Protein AF-A0A3D4MGZ6-F1 (afdb_monomer_lite)

pLDDT: mean 70.8, std 23.73, range [27.27, 97.81]

Radius of gyration: 33.94 Å; chains: 1; bounding box: 144×63×80 Å

Sequence (381 aa):
MQNACTHIRGFTLVELAISLTIIGLLIGGILKGQEMIVTARVASTVAQVNAYESAVVTFQDKYNAVPGDMANASRYIPGCNANCNPYAPTAGNSIIGTANWLAGWATQTSSPMSLPATTEEEETTLFWLHLLKADMISGVSDGALNGQNPAWGETHPVSKFRGGFVVGTANGGFTLASLSSSKNTQLAEMLQKHLPPSGLPQAPQLAEIIATNIYSSIFTPALAAGNGNGNGNGNGNGNGNGNGGGGFAGPGCPGQGNGPGQGAGCGLGGGNGGNGGGGGGGGNAGGGGGSSSVTGPSGIVIAMLHVPTSDGIEELSTEGLQPMTPGQAAKIDRKIDDGYPASGSVYAYGLMNSCFTSSTVLQYNESVTSYDCGLVFRIQK

Secondary structure (DSSP, 8-state):
---------PPPHHHHHHHHHHHHHHHHHHHHHHHHHHHHHHHHHHHHHHHHHHHHHHHHHHHSS-TTT-TTHHHHSTT--GGGS--TTTTTSS-SS-TTHHHHT--SSSSPPPSS--SGGGHHHHHHHHHHHTTS--S--GGGGGTPPP-BTTTBPBPSSSSEEEEEEEES---GGGG---STTHHHHHHHHHS-S---TTHHHHHHHHHHHHHHHHS------S----------------------PPP----------------------------------------------EEEEEEEES-SSS-TTTTTTSTT-SSB-HHHHHHHHHHHS-S-TTSTTEEEEE-TTTTBS-SSS--B-TT--SS-EEEEEEPP-

Structure (mmCIF, N/CA/C/O backbone):
data_AF-A0A3D4MGZ6-F1
#
_entry.id   AF-A0A3D4MGZ6-F1
#
loop_
_atom_site.group_PDB
_atom_site.id
_atom_site.type_symbol
_atom_site.label_atom_id
_atom_site.label_alt_id
_atom_site.label_comp_id
_atom_site.label_asym_id
_atom_site.label_entity_id
_atom_site.label_seq_id
_atom_site.pdbx_PDB_ins_code
_atom_site.Cartn_x
_atom_site.Cartn_y
_atom_site.Cartn_z
_atom_site.occupancy
_atom_site.B_iso_or_equiv
_atom_site.auth_seq_id
_atom_site.auth_comp_id
_atom_site.auth_asym_id
_atom_site.auth_atom_id
_atom_site.pdbx_PDB_model_num
ATOM 1 N N . MET A 1 1 ? -68.872 20.463 39.565 1.00 48.31 1 MET A N 1
ATOM 2 C CA . MET A 1 1 ? -67.634 20.293 38.776 1.00 48.31 1 MET A CA 1
ATOM 3 C C . MET A 1 1 ? -67.119 18.884 39.042 1.00 48.31 1 MET A C 1
ATOM 5 O O . MET A 1 1 ? -66.585 18.642 40.114 1.00 48.31 1 MET A O 1
ATOM 9 N N . GLN A 1 2 ? -67.410 17.926 38.157 1.00 55.62 2 GLN A N 1
ATOM 10 C CA . GLN A 1 2 ? -66.911 16.551 38.274 1.00 55.62 2 GLN A CA 1
ATOM 11 C C . GLN A 1 2 ? -65.569 16.485 37.540 1.00 55.62 2 GLN A C 1
ATOM 13 O O . GLN A 1 2 ? -65.533 16.517 36.314 1.00 55.62 2 GLN A O 1
ATOM 18 N N . ASN A 1 3 ? -64.472 16.463 38.296 1.00 61.38 3 ASN A N 1
ATOM 19 C CA . ASN A 1 3 ? -63.140 16.233 37.747 1.00 61.38 3 ASN A CA 1
ATOM 20 C C . ASN A 1 3 ? -63.022 14.752 37.375 1.00 61.38 3 ASN A C 1
ATOM 22 O O . ASN A 1 3 ? -62.927 13.893 38.250 1.00 61.38 3 ASN A O 1
ATOM 26 N N . ALA A 1 4 ? -63.047 14.456 36.076 1.00 62.25 4 ALA A N 1
ATOM 27 C CA . ALA A 1 4 ? -62.706 13.142 35.555 1.00 62.25 4 ALA A CA 1
ATOM 28 C C . ALA A 1 4 ? -61.205 12.900 35.780 1.00 62.25 4 ALA A C 1
ATOM 30 O O . ALA A 1 4 ? -60.360 13.515 35.133 1.00 62.25 4 ALA A O 1
ATOM 31 N N . CYS A 1 5 ? -60.870 12.032 36.734 1.00 66.06 5 CYS A N 1
ATOM 32 C CA . CYS A 1 5 ? -59.501 11.583 36.952 1.00 66.06 5 CYS A CA 1
ATOM 33 C C . CYS A 1 5 ? -59.155 10.548 35.871 1.00 66.06 5 CYS A C 1
ATOM 35 O O . CYS A 1 5 ? -59.728 9.458 35.833 1.00 66.06 5 CYS A O 1
ATOM 37 N N . THR A 1 6 ? -58.257 10.901 34.954 1.00 68.50 6 THR A N 1
ATOM 38 C CA . THR A 1 6 ? -57.740 9.993 33.929 1.00 68.50 6 THR A CA 1
ATOM 39 C C . THR A 1 6 ? -56.752 9.020 34.571 1.00 68.50 6 THR A C 1
ATOM 41 O O . THR A 1 6 ? -55.659 9.389 34.992 1.00 68.50 6 THR A O 1
ATOM 44 N N . HIS A 1 7 ? -57.143 7.749 34.672 1.00 68.00 7 HIS A N 1
ATOM 45 C CA . HIS A 1 7 ? -56.281 6.683 35.175 1.00 68.00 7 HIS A CA 1
ATOM 46 C C . HIS A 1 7 ? -55.147 6.410 34.175 1.00 68.00 7 HIS A C 1
ATOM 48 O O . HIS A 1 7 ? -55.343 5.735 33.161 1.00 68.00 7 HIS A O 1
ATOM 54 N N . ILE A 1 8 ? -53.949 6.914 34.464 1.00 72.69 8 ILE A N 1
ATOM 55 C CA . ILE A 1 8 ? -52.734 6.587 33.713 1.00 72.69 8 ILE A CA 1
ATOM 56 C C . ILE A 1 8 ? -52.411 5.113 33.992 1.00 72.69 8 ILE A C 1
ATOM 58 O O . ILE A 1 8 ? -52.129 4.735 35.127 1.00 72.69 8 ILE A O 1
ATOM 62 N N . ARG A 1 9 ? -52.507 4.247 32.976 1.00 75.88 9 ARG A N 1
ATOM 63 C CA . ARG A 1 9 ? -52.043 2.857 33.090 1.00 75.88 9 ARG A CA 1
ATOM 64 C C . ARG A 1 9 ? -50.517 2.885 33.218 1.00 75.88 9 ARG A C 1
ATOM 66 O O . ARG A 1 9 ? -49.838 3.280 32.277 1.00 75.88 9 ARG A O 1
ATOM 73 N N . GLY A 1 10 ? -49.998 2.534 34.394 1.00 75.94 10 GLY A N 1
ATOM 74 C CA . GLY A 1 10 ? -48.561 2.377 34.613 1.00 75.94 10 GLY A CA 1
ATOM 75 C C . GLY A 1 10 ? -48.012 1.194 33.812 1.00 75.94 10 GLY A C 1
ATOM 76 O O . GLY A 1 10 ? -48.697 0.181 33.670 1.00 75.94 10 GLY A O 1
ATOM 77 N N . PHE A 1 11 ? -46.793 1.333 33.286 1.00 78.31 11 PHE A N 1
ATOM 78 C CA . PHE A 1 11 ? -46.087 0.246 32.605 1.00 78.31 11 PHE A CA 1
ATOM 79 C C . PHE A 1 11 ? -45.864 -0.928 33.559 1.00 78.31 11 PHE A C 1
ATOM 81 O O . PHE A 1 11 ? -45.501 -0.736 34.724 1.00 78.31 11 PHE A O 1
ATOM 88 N N . THR A 1 12 ? -46.074 -2.151 33.075 1.00 91.94 12 THR A N 1
ATOM 89 C CA . THR A 1 12 ? -45.829 -3.345 33.887 1.00 91.94 12 THR A CA 1
ATOM 90 C C . THR A 1 12 ? -44.323 -3.594 34.030 1.00 91.94 12 THR A C 1
ATOM 92 O O . THR A 1 12 ? -43.546 -3.353 33.105 1.00 91.94 12 THR A O 1
ATOM 95 N N . LEU A 1 13 ? -43.885 -4.119 35.182 1.00 89.56 13 LEU A N 1
ATOM 96 C CA . LEU A 1 13 ? -42.481 -4.523 35.383 1.00 89.56 13 LEU A CA 1
ATOM 97 C C . LEU A 1 13 ? -42.015 -5.534 34.321 1.00 89.56 13 LEU A C 1
ATOM 99 O O . LEU A 1 13 ? -40.857 -5.516 33.915 1.00 89.56 13 LEU A O 1
ATOM 103 N N . VAL A 1 14 ? -42.931 -6.384 33.847 1.00 93.69 14 VAL A N 1
ATOM 104 C CA . VAL A 1 14 ? -42.662 -7.396 32.818 1.00 93.69 14 VAL A CA 1
ATOM 105 C C . VAL A 1 14 ? -42.430 -6.757 31.444 1.00 93.69 14 VAL A C 1
ATOM 107 O O . VAL A 1 14 ? -41.488 -7.150 30.757 1.00 93.69 14 VAL A O 1
ATOM 110 N N . GLU A 1 15 ? -43.212 -5.744 31.053 1.00 91.69 15 GLU A N 1
ATOM 111 C CA . GLU A 1 15 ? -42.989 -5.005 29.796 1.00 91.69 15 GLU A CA 1
ATOM 112 C C . GLU A 1 15 ? -41.618 -4.338 29.758 1.00 91.69 15 GLU A C 1
ATOM 114 O O . GLU A 1 15 ? -40.917 -4.411 28.745 1.00 91.69 15 GLU A O 1
ATOM 119 N N . LEU A 1 16 ? -41.206 -3.720 30.867 1.00 92.50 16 LEU A N 1
ATOM 120 C CA . LEU A 1 16 ? -39.893 -3.086 30.940 1.00 92.50 16 LEU A CA 1
ATOM 121 C C . LEU A 1 16 ? -38.762 -4.125 30.975 1.00 92.50 16 LEU A C 1
ATOM 123 O O . LEU A 1 16 ? -37.739 -3.922 30.323 1.00 92.50 16 LEU A O 1
ATOM 127 N N . ALA A 1 17 ? -38.951 -5.265 31.644 1.00 95.06 17 ALA A N 1
ATOM 128 C CA . ALA A 1 17 ? -37.945 -6.327 31.702 1.00 95.06 17 ALA A CA 1
ATOM 129 C C . ALA A 1 17 ? -37.660 -6.957 30.327 1.00 95.06 17 ALA A C 1
ATOM 131 O O . ALA A 1 17 ? -36.496 -7.129 29.949 1.00 95.06 17 ALA A O 1
ATOM 132 N N . ILE A 1 18 ? -38.703 -7.260 29.547 1.00 95.50 18 ILE A N 1
ATOM 133 C CA . ILE A 1 18 ? -38.536 -7.816 28.195 1.00 95.50 18 ILE A CA 1
ATOM 134 C C . ILE A 1 18 ? -37.890 -6.773 27.277 1.00 95.50 18 ILE A C 1
ATOM 136 O O . ILE A 1 18 ? -36.966 -7.100 26.534 1.00 95.50 18 ILE A O 1
ATOM 140 N N . SER A 1 19 ? -38.303 -5.508 27.385 1.00 96.31 19 SER A N 1
ATOM 141 C CA . SER A 1 19 ? -37.747 -4.421 26.574 1.00 96.31 19 SER A CA 1
ATOM 142 C C . SER A 1 19 ? -36.245 -4.232 26.809 1.00 96.31 19 SER A C 1
ATOM 144 O O . SER A 1 19 ? -35.475 -4.197 25.851 1.00 96.31 19 SER A O 1
ATOM 146 N N . LEU A 1 20 ? -35.799 -4.182 28.068 1.00 95.38 20 LEU A N 1
ATOM 147 C CA . LEU A 1 20 ? -34.374 -4.048 28.398 1.00 95.38 20 LEU A CA 1
ATOM 148 C C . LEU A 1 20 ? -33.557 -5.269 27.965 1.00 95.38 20 LEU A C 1
ATOM 150 O O . LEU A 1 20 ? -32.418 -5.116 27.530 1.00 95.38 20 LEU A O 1
ATOM 154 N N . THR A 1 21 ? -34.145 -6.466 28.019 1.00 96.75 21 THR A N 1
ATOM 155 C CA . THR A 1 21 ? -33.493 -7.688 27.527 1.00 96.75 21 THR A CA 1
ATOM 156 C C . THR A 1 21 ? -33.274 -7.621 26.017 1.00 96.75 21 THR A C 1
ATOM 158 O O . THR A 1 21 ? -32.169 -7.876 25.543 1.00 96.75 21 THR A O 1
ATOM 161 N N . ILE A 1 22 ? -34.297 -7.223 25.256 1.00 97.75 22 ILE A N 1
ATOM 162 C CA . ILE A 1 22 ? -34.194 -7.070 23.799 1.00 97.75 22 ILE A CA 1
ATOM 163 C C . ILE A 1 22 ? -33.148 -6.006 23.452 1.00 97.75 22 ILE A C 1
ATOM 165 O O . ILE A 1 22 ? -32.276 -6.262 22.626 1.00 97.75 22 ILE A O 1
ATOM 169 N N . ILE A 1 23 ? -33.171 -4.846 24.115 1.00 97.56 23 ILE A N 1
ATOM 170 C CA . ILE A 1 23 ? -32.181 -3.781 23.893 1.00 97.56 23 ILE A CA 1
ATOM 171 C C . ILE A 1 23 ? -30.763 -4.274 24.225 1.00 97.56 23 ILE A C 1
ATOM 173 O O . ILE A 1 23 ? -29.843 -4.043 23.443 1.00 97.56 23 ILE A O 1
ATOM 177 N N . GLY A 1 24 ? -30.580 -5.005 25.329 1.00 97.81 24 GLY A N 1
ATOM 178 C CA . GLY A 1 24 ? -29.285 -5.573 25.712 1.00 97.81 24 GLY A CA 1
ATOM 179 C C . GLY A 1 24 ? -28.735 -6.558 24.679 1.00 97.81 24 GLY A C 1
ATOM 180 O O . GLY A 1 24 ? -27.563 -6.475 24.308 1.00 97.81 24 GLY A O 1
ATOM 181 N N . LEU A 1 25 ? -29.587 -7.444 24.154 1.00 96.94 25 LEU A N 1
ATOM 182 C CA . LEU A 1 25 ? -29.201 -8.396 23.109 1.00 96.94 25 LEU A CA 1
ATOM 183 C C . LEU A 1 25 ? -28.871 -7.695 21.786 1.00 96.94 25 LEU A C 1
ATOM 185 O O . LEU A 1 25 ? -27.897 -8.061 21.128 1.00 96.94 25 LEU A O 1
ATOM 189 N N . LEU A 1 26 ? -29.634 -6.666 21.411 1.00 97.31 26 LEU A N 1
ATOM 190 C CA . LEU A 1 26 ? -29.373 -5.889 20.199 1.00 97.31 26 LEU A CA 1
ATOM 191 C C . LEU A 1 26 ? -28.054 -5.113 20.294 1.00 97.31 26 LEU A C 1
ATOM 193 O O . LEU A 1 26 ? -27.262 -5.151 19.352 1.00 97.31 26 LEU A O 1
ATOM 197 N N . ILE A 1 27 ? -27.771 -4.466 21.429 1.00 97.25 27 ILE A N 1
ATOM 198 C CA . ILE A 1 27 ? -26.504 -3.748 21.640 1.00 97.25 27 ILE A CA 1
ATOM 199 C C . ILE A 1 27 ? -25.325 -4.728 21.615 1.00 97.25 27 ILE A C 1
ATOM 201 O O . ILE A 1 27 ? -24.345 -4.481 20.910 1.00 97.25 27 ILE A O 1
ATOM 205 N N . GLY A 1 28 ? -25.435 -5.868 22.308 1.00 95.81 28 GLY A N 1
ATOM 206 C CA . GLY A 1 28 ? -24.408 -6.913 22.279 1.00 95.81 28 GLY A CA 1
ATOM 207 C C . GLY A 1 28 ? -24.146 -7.442 20.864 1.00 95.81 28 GLY A C 1
ATOM 208 O O . GLY A 1 28 ? -22.991 -7.603 20.464 1.00 95.81 28 GLY A O 1
ATOM 209 N N . GLY A 1 29 ? -25.208 -7.638 20.076 1.00 95.69 29 GLY A N 1
ATOM 210 C CA . GLY A 1 29 ? -25.119 -8.061 18.678 1.00 95.69 29 GLY A CA 1
ATOM 211 C C . GLY A 1 29 ? -24.415 -7.042 17.777 1.00 95.69 29 GLY A C 1
ATOM 212 O O . GLY A 1 29 ? -23.539 -7.419 16.999 1.00 95.69 29 GLY A O 1
ATOM 213 N N . ILE A 1 30 ? -24.742 -5.751 17.900 1.00 95.25 30 ILE A N 1
ATOM 214 C CA . ILE A 1 30 ? -24.146 -4.687 17.072 1.00 95.25 30 ILE A CA 1
ATOM 215 C C . ILE A 1 30 ? -22.656 -4.521 17.377 1.00 95.25 30 ILE A C 1
ATOM 217 O O . ILE A 1 30 ? -21.855 -4.447 16.444 1.00 95.25 30 ILE A O 1
ATOM 221 N N . LEU A 1 31 ? -22.268 -4.513 18.657 1.00 92.00 31 LEU A N 1
ATOM 222 C CA . LEU A 1 31 ? -20.862 -4.375 19.056 1.00 92.00 31 LEU A CA 1
ATOM 223 C C . LEU A 1 31 ? -20.005 -5.506 18.475 1.00 92.00 31 LEU A C 1
ATOM 225 O O . LEU A 1 31 ? -18.938 -5.253 17.912 1.00 92.00 31 LEU A O 1
ATOM 229 N N . LYS A 1 32 ? -20.498 -6.751 18.523 1.00 91.69 32 LYS A N 1
ATOM 230 C CA . LYS A 1 32 ? -19.788 -7.877 17.906 1.00 91.69 32 LYS A CA 1
ATOM 231 C C . LYS A 1 32 ? -19.799 -7.808 16.377 1.00 91.69 32 LYS A C 1
ATOM 233 O O . LYS A 1 32 ? -18.794 -8.130 15.741 1.00 91.69 32 LYS A O 1
ATOM 238 N N . GLY A 1 33 ? -20.907 -7.361 15.786 1.00 91.94 33 GLY A N 1
ATOM 239 C CA . GLY A 1 33 ? -21.039 -7.177 14.340 1.00 91.94 33 GLY A CA 1
ATOM 240 C C . GLY A 1 33 ? -20.029 -6.175 13.775 1.00 91.94 33 GLY A C 1
ATOM 241 O O . GLY A 1 33 ? -19.411 -6.437 12.743 1.00 91.94 33 GLY A O 1
ATOM 242 N N . GLN A 1 34 ? -19.788 -5.065 14.475 1.00 89.94 34 GLN A N 1
ATOM 243 C CA . GLN A 1 34 ? -18.791 -4.067 14.074 1.00 89.94 34 GLN A CA 1
ATOM 244 C C . GLN A 1 34 ? -17.368 -4.644 14.057 1.00 89.94 34 GLN A C 1
ATOM 246 O O . GLN A 1 34 ? -16.624 -4.428 13.097 1.00 89.94 34 GLN A O 1
ATOM 251 N N . GLU A 1 35 ? -16.996 -5.435 15.068 1.00 89.31 35 GLU A N 1
ATOM 252 C CA . GLU A 1 35 ? -15.686 -6.096 15.118 1.00 89.31 35 GLU A CA 1
ATOM 253 C C . GLU A 1 35 ? -15.505 -7.109 13.973 1.00 89.31 35 GLU A C 1
ATOM 255 O O . GLU A 1 35 ? -14.431 -7.186 13.363 1.00 89.31 35 GLU A O 1
ATOM 260 N N . MET A 1 36 ? -16.562 -7.856 13.639 1.00 92.62 36 MET A N 1
ATOM 261 C CA . MET A 1 36 ? -16.555 -8.805 12.523 1.00 92.62 36 MET A CA 1
ATOM 262 C C . MET A 1 36 ? -16.298 -8.104 11.184 1.00 92.62 36 MET A C 1
ATOM 264 O O . MET A 1 36 ? -15.486 -8.584 10.393 1.00 92.62 36 MET A O 1
ATOM 268 N N . ILE A 1 37 ? -16.930 -6.951 10.942 1.00 91.94 37 ILE A N 1
ATOM 269 C CA . ILE A 1 37 ? -16.724 -6.167 9.714 1.00 91.94 37 ILE A CA 1
ATOM 270 C C . ILE A 1 37 ? -15.269 -5.705 9.601 1.00 91.94 37 ILE A C 1
ATOM 272 O O . ILE A 1 37 ? -14.665 -5.840 8.536 1.00 91.94 37 ILE A O 1
ATOM 276 N N . VAL A 1 38 ? -14.681 -5.193 10.688 1.00 90.31 38 VAL A N 1
ATOM 277 C CA . VAL A 1 38 ? -13.269 -4.770 10.689 1.00 90.31 38 VAL A CA 1
ATOM 278 C C . VAL A 1 38 ? -12.355 -5.956 10.397 1.00 90.31 38 VAL A C 1
ATOM 280 O O . VAL A 1 38 ? -11.464 -5.848 9.563 1.00 90.31 38 VAL A O 1
ATOM 283 N N . THR A 1 39 ? -12.613 -7.108 11.014 1.00 92.44 39 THR A N 1
ATOM 284 C CA . THR A 1 39 ? -11.814 -8.326 10.808 1.00 92.44 39 THR A CA 1
ATOM 285 C C . THR A 1 39 ? -11.906 -8.830 9.366 1.00 92.44 39 THR A C 1
ATOM 287 O O . THR A 1 39 ? -10.896 -9.220 8.783 1.00 92.44 39 THR A O 1
ATOM 290 N N . ALA A 1 40 ? -13.091 -8.764 8.754 1.00 94.50 40 ALA A N 1
ATOM 291 C CA . ALA A 1 40 ? -13.283 -9.111 7.349 1.00 94.50 40 ALA A CA 1
ATOM 292 C C . ALA A 1 40 ? -12.516 -8.163 6.411 1.00 94.50 40 ALA A C 1
ATOM 294 O O . ALA A 1 40 ? -11.886 -8.621 5.458 1.00 94.50 40 ALA A O 1
ATOM 295 N N . ARG A 1 41 ? -12.509 -6.851 6.698 1.00 93.38 41 ARG A N 1
ATOM 296 C CA . ARG A 1 41 ? -11.706 -5.874 5.940 1.00 93.38 41 ARG A CA 1
ATOM 297 C C . ARG A 1 41 ? -10.209 -6.135 6.085 1.00 93.38 41 ARG A C 1
ATOM 299 O O . ARG A 1 41 ? -9.523 -6.164 5.072 1.00 93.38 41 ARG A O 1
ATOM 306 N N . VAL A 1 42 ? -9.726 -6.401 7.303 1.00 94.50 42 VAL A N 1
ATOM 307 C CA . VAL A 1 42 ? -8.325 -6.786 7.564 1.00 94.50 42 VAL A CA 1
ATOM 308 C C . VAL A 1 42 ? -7.943 -8.006 6.727 1.00 94.50 42 VAL A C 1
ATOM 310 O O . VAL A 1 42 ? -6.984 -7.944 5.965 1.00 94.50 42 VAL A O 1
ATOM 313 N N . ALA A 1 43 ? -8.729 -9.085 6.792 1.00 94.69 43 ALA A N 1
ATOM 314 C CA . ALA A 1 43 ? -8.464 -10.298 6.021 1.00 94.69 43 ALA A CA 1
ATOM 315 C C . ALA A 1 43 ? -8.454 -10.038 4.505 1.00 94.69 43 ALA A C 1
ATOM 317 O O . ALA A 1 43 ? -7.604 -10.568 3.792 1.00 94.69 43 ALA A O 1
ATOM 318 N N . SER A 1 44 ? -9.364 -9.194 4.011 1.00 94.38 44 SER A N 1
ATOM 319 C CA . SER A 1 44 ? -9.405 -8.851 2.591 1.00 94.38 44 SER A CA 1
ATOM 320 C C . SER A 1 44 ? -8.224 -7.983 2.149 1.00 94.38 44 SER A C 1
ATOM 322 O O . SER A 1 44 ? -7.782 -8.151 1.017 1.00 94.38 44 SER A O 1
ATOM 324 N N . THR A 1 45 ? -7.715 -7.081 2.992 1.00 93.50 45 THR A N 1
ATOM 325 C CA . THR A 1 45 ? -6.509 -6.289 2.691 1.00 93.50 45 THR A CA 1
ATOM 326 C C . THR A 1 45 ? -5.267 -7.169 2.666 1.00 93.50 45 THR A C 1
ATOM 328 O O . THR A 1 45 ? -4.477 -7.065 1.736 1.00 93.50 45 THR A O 1
ATOM 331 N N . VAL A 1 46 ? -5.124 -8.091 3.623 1.00 94.31 46 VAL A N 1
ATOM 332 C CA . VAL A 1 46 ? -4.021 -9.068 3.620 1.00 94.31 46 VAL A CA 1
ATOM 333 C C . VAL A 1 46 ? -4.043 -9.901 2.335 1.00 94.31 46 VAL A C 1
ATOM 335 O O . VAL A 1 46 ? -3.019 -10.063 1.682 1.00 94.31 46 VAL A O 1
ATOM 338 N N . ALA A 1 47 ? -5.224 -10.360 1.906 1.00 95.00 47 ALA A N 1
ATOM 339 C CA . ALA A 1 47 ? -5.361 -11.071 0.637 1.00 95.00 47 ALA A CA 1
ATOM 340 C C . ALA A 1 47 ? -4.987 -10.207 -0.585 1.00 95.00 47 ALA A C 1
ATOM 342 O O . ALA A 1 47 ? -4.399 -10.733 -1.526 1.00 95.00 47 ALA A O 1
ATOM 343 N N . GLN A 1 48 ? -5.294 -8.900 -0.579 1.00 94.50 48 GLN A N 1
ATOM 344 C CA . GLN A 1 48 ? -4.872 -7.979 -1.645 1.00 94.50 48 GLN A CA 1
ATOM 345 C C . GLN A 1 48 ? -3.347 -7.840 -1.708 1.00 94.50 48 GLN A C 1
ATOM 347 O O . GLN A 1 48 ? -2.780 -7.956 -2.789 1.00 94.50 48 GLN A O 1
ATOM 352 N N . VAL A 1 49 ? -2.685 -7.633 -0.566 1.00 93.75 49 VAL A N 1
ATOM 353 C CA . VAL A 1 49 ? -1.221 -7.487 -0.505 1.00 93.75 49 VAL A CA 1
ATOM 354 C C . VAL A 1 49 ? -0.527 -8.763 -0.985 1.00 93.75 49 VAL A C 1
ATOM 356 O O . VAL A 1 49 ? 0.329 -8.689 -1.864 1.00 93.75 49 VAL A O 1
ATOM 359 N N . ASN A 1 50 ? -0.969 -9.932 -0.513 1.00 94.38 50 ASN A N 1
ATOM 360 C CA . ASN A 1 50 ? -0.417 -11.221 -0.944 1.00 94.38 50 ASN A CA 1
ATOM 361 C C . ASN A 1 50 ? -0.622 -11.470 -2.449 1.00 94.38 50 ASN A C 1
ATOM 363 O O . ASN A 1 50 ? 0.229 -12.070 -3.105 1.00 94.38 50 ASN A O 1
ATOM 367 N N . ALA A 1 51 ? -1.747 -11.013 -3.012 1.00 94.75 51 ALA A N 1
ATOM 368 C CA . ALA A 1 51 ? -1.995 -11.109 -4.448 1.00 94.75 51 ALA A CA 1
ATOM 369 C C . ALA A 1 51 ? -1.023 -10.230 -5.251 1.00 94.75 51 ALA A C 1
ATOM 371 O O . ALA A 1 51 ? -0.509 -10.681 -6.272 1.00 94.75 51 ALA A O 1
ATOM 372 N N . TYR A 1 52 ? -0.728 -9.011 -4.787 1.00 94.75 52 TYR A N 1
ATOM 373 C CA . TYR A 1 52 ? 0.257 -8.144 -5.441 1.00 94.75 52 TYR A CA 1
ATOM 374 C C . TYR A 1 52 ? 1.678 -8.698 -5.335 1.00 94.75 52 TYR A C 1
ATOM 376 O O . TYR A 1 52 ? 2.403 -8.682 -6.325 1.00 94.75 52 TYR A O 1
ATOM 384 N N . GLU A 1 53 ? 2.067 -9.241 -4.183 1.00 94.25 53 GLU A N 1
ATOM 385 C CA . GLU A 1 53 ? 3.365 -9.903 -4.014 1.00 94.25 53 GLU A CA 1
ATOM 386 C C . GLU A 1 53 ? 3.520 -11.088 -4.977 1.00 94.25 53 GLU A C 1
ATOM 388 O O . GLU A 1 53 ? 4.483 -11.147 -5.743 1.00 94.25 53 GLU A O 1
ATOM 393 N N . SER A 1 54 ? 2.520 -11.974 -5.040 1.00 95.19 54 SER A N 1
ATOM 394 C CA . SER A 1 54 ? 2.521 -13.097 -5.983 1.00 95.19 54 SER A CA 1
ATOM 395 C C . SER A 1 54 ? 2.541 -12.640 -7.446 1.00 95.19 54 SER A C 1
ATOM 397 O O . SER A 1 54 ? 3.240 -13.243 -8.264 1.00 95.19 54 SER A O 1
ATOM 399 N N . ALA A 1 55 ? 1.828 -11.561 -7.784 1.00 96.12 55 ALA A N 1
ATOM 400 C CA . ALA A 1 55 ? 1.836 -10.980 -9.124 1.00 96.12 55 ALA A CA 1
ATOM 401 C C . ALA A 1 55 ? 3.225 -10.454 -9.512 1.00 96.12 55 ALA A C 1
ATOM 403 O O . ALA A 1 55 ? 3.685 -10.713 -10.622 1.00 96.12 55 ALA A O 1
ATOM 404 N N . VAL A 1 56 ? 3.923 -9.770 -8.601 1.00 95.44 56 VAL A N 1
ATOM 405 C CA . VAL A 1 56 ? 5.283 -9.260 -8.840 1.00 95.44 56 VAL A CA 1
ATOM 406 C C . VAL A 1 56 ? 6.275 -10.397 -9.059 1.00 95.44 56 VAL A C 1
ATOM 408 O O . VAL A 1 56 ? 7.057 -10.329 -10.008 1.00 95.44 56 VAL A O 1
ATOM 411 N N . VAL A 1 57 ? 6.232 -11.444 -8.232 1.00 94.56 57 VAL A N 1
ATOM 412 C CA . VAL A 1 57 ? 7.098 -12.625 -8.394 1.00 94.56 57 VAL A CA 1
ATOM 413 C C . VAL A 1 57 ? 6.811 -13.319 -9.727 1.00 94.56 57 VAL A C 1
ATOM 415 O O . VAL A 1 57 ? 7.722 -13.543 -10.516 1.00 94.56 57 VAL A O 1
ATOM 418 N N . THR A 1 58 ? 5.535 -13.546 -10.051 1.00 95.75 58 THR A N 1
ATOM 419 C CA . THR A 1 58 ? 5.134 -14.167 -11.326 1.00 95.75 58 THR A CA 1
ATOM 420 C C . THR A 1 58 ? 5.560 -13.322 -12.531 1.00 95.75 58 THR A C 1
ATOM 422 O O . THR A 1 58 ? 5.955 -13.861 -13.568 1.00 95.75 58 THR A O 1
ATOM 425 N N . PHE A 1 59 ? 5.503 -11.992 -12.417 1.00 95.94 59 PHE A N 1
ATOM 426 C CA . PHE A 1 59 ? 5.991 -11.085 -13.453 1.00 95.94 59 PHE A CA 1
ATOM 427 C C . PHE A 1 59 ? 7.498 -11.233 -13.657 1.00 95.94 59 PHE A C 1
ATOM 429 O O . PHE A 1 59 ? 7.948 -11.366 -14.798 1.00 95.94 59 PHE A O 1
ATOM 436 N N . GLN A 1 60 ? 8.263 -11.244 -12.563 1.00 94.56 60 GLN A N 1
ATOM 437 C CA . GLN A 1 60 ? 9.713 -11.426 -12.602 1.00 94.56 60 GLN A CA 1
ATOM 438 C C . GLN A 1 60 ? 10.089 -12.781 -13.206 1.00 94.56 60 GLN A C 1
ATOM 440 O O . GLN A 1 60 ? 10.934 -12.815 -14.095 1.00 94.56 60 GLN A O 1
ATOM 445 N N . ASP A 1 61 ? 9.410 -13.865 -12.834 1.00 95.25 61 ASP A N 1
ATOM 446 C CA . ASP A 1 61 ? 9.660 -15.198 -13.396 1.00 95.25 61 ASP A CA 1
ATOM 447 C C . ASP A 1 61 ? 9.351 -15.265 -14.899 1.00 95.25 61 ASP A C 1
ATOM 449 O O . ASP A 1 61 ? 10.075 -15.894 -15.673 1.00 95.25 61 ASP A O 1
ATOM 453 N N . LYS A 1 62 ? 8.277 -14.599 -15.339 1.00 94.94 62 LYS A N 1
ATOM 454 C CA . LYS A 1 62 ? 7.835 -14.621 -16.740 1.00 94.94 62 LYS A CA 1
ATOM 455 C C . LYS A 1 62 ? 8.695 -13.751 -17.655 1.00 94.94 62 LYS A C 1
ATOM 457 O O . LYS A 1 62 ? 8.936 -14.132 -18.800 1.00 94.94 62 LYS A O 1
ATOM 462 N N . TYR A 1 63 ? 9.106 -12.575 -17.186 1.00 94.56 63 TYR A N 1
ATOM 463 C CA . TYR A 1 63 ? 9.739 -11.547 -18.021 1.00 94.56 63 TYR A CA 1
ATOM 464 C C . TYR A 1 63 ? 11.197 -11.251 -17.656 1.00 94.56 63 TYR A C 1
ATOM 466 O O . TYR A 1 63 ? 11.846 -10.487 -18.372 1.00 94.56 63 TYR A O 1
ATOM 474 N N . ASN A 1 64 ? 11.722 -11.850 -16.582 1.00 93.88 64 ASN A N 1
ATOM 475 C CA . ASN A 1 64 ? 13.063 -11.611 -16.041 1.00 93.88 64 ASN A CA 1
ATOM 476 C C . ASN A 1 64 ? 13.362 -10.112 -15.832 1.00 93.88 64 ASN A C 1
ATOM 478 O O . ASN A 1 64 ? 14.463 -9.635 -16.107 1.00 93.88 64 ASN A O 1
ATOM 482 N N . ALA A 1 65 ? 12.342 -9.364 -15.407 1.00 94.00 65 ALA A N 1
ATOM 483 C CA . ALA A 1 65 ? 12.367 -7.923 -15.184 1.00 94.00 65 ALA A CA 1
ATOM 484 C C . ALA A 1 65 ? 11.360 -7.548 -14.090 1.00 94.00 65 ALA A C 1
ATOM 486 O O . ALA A 1 65 ? 10.387 -8.268 -13.868 1.00 94.00 65 ALA A O 1
ATOM 487 N N . VAL A 1 66 ? 11.566 -6.413 -13.423 1.00 94.00 66 VAL A N 1
ATOM 488 C CA . VAL A 1 66 ? 10.610 -5.897 -12.434 1.00 94.00 66 VAL A CA 1
ATOM 489 C C . VAL A 1 66 ? 9.479 -5.148 -13.168 1.00 94.00 66 VAL A C 1
ATOM 491 O O . VAL A 1 66 ? 9.755 -4.414 -14.124 1.00 94.00 66 VAL A O 1
ATOM 494 N N . PRO A 1 67 ? 8.197 -5.329 -12.789 1.00 94.81 67 PRO A N 1
ATOM 495 C CA . PRO A 1 67 ? 7.101 -4.533 -13.353 1.00 94.81 67 PRO A CA 1
ATOM 496 C C . PRO A 1 67 ? 7.342 -3.039 -13.106 1.00 94.81 67 PRO A C 1
ATOM 498 O O . PRO A 1 67 ? 7.874 -2.678 -12.071 1.00 94.81 67 PRO A O 1
ATOM 501 N N . GLY A 1 68 ? 6.969 -2.170 -14.045 1.00 92.94 68 GLY A N 1
ATOM 502 C CA . GLY A 1 68 ? 7.288 -0.736 -14.011 1.00 92.94 68 GLY A CA 1
ATOM 503 C C . GLY A 1 68 ? 8.664 -0.357 -14.565 1.00 92.94 68 GLY A C 1
ATOM 504 O O . GLY A 1 68 ? 8.782 0.721 -15.121 1.00 92.94 68 GLY A O 1
ATOM 505 N N . ASP A 1 69 ? 9.651 -1.258 -14.529 1.00 93.56 69 ASP A N 1
ATOM 506 C CA . ASP A 1 69 ? 11.052 -0.994 -14.925 1.00 93.56 69 ASP A CA 1
ATOM 507 C C . ASP A 1 69 ? 11.504 -1.818 -16.161 1.00 93.56 69 ASP A C 1
ATOM 509 O O . ASP A 1 69 ? 12.642 -1.797 -16.627 1.00 93.56 69 ASP A O 1
ATOM 513 N N . MET A 1 70 ? 10.590 -2.558 -16.787 1.00 94.19 70 MET A N 1
ATOM 514 C CA . MET A 1 70 ? 10.916 -3.361 -17.969 1.00 94.19 70 MET A CA 1
ATOM 515 C C . MET A 1 70 ? 11.155 -2.498 -19.227 1.00 94.19 70 MET A C 1
ATOM 517 O O . MET A 1 70 ? 10.205 -2.112 -19.906 1.00 94.19 70 MET A O 1
ATOM 521 N N . ALA A 1 71 ? 12.419 -2.306 -19.625 1.00 93.12 71 ALA A N 1
ATOM 522 C CA . ALA A 1 71 ? 12.827 -1.449 -20.755 1.00 93.12 71 ALA A CA 1
ATOM 523 C C . ALA A 1 71 ? 12.115 -1.698 -22.101 1.00 93.12 71 ALA A C 1
ATOM 525 O O . ALA A 1 71 ? 11.922 -0.776 -22.887 1.00 93.12 71 ALA A O 1
ATOM 526 N N . ASN A 1 72 ? 11.731 -2.946 -22.387 1.00 91.56 72 ASN A N 1
ATOM 527 C CA . ASN A 1 72 ? 11.103 -3.344 -23.653 1.00 91.56 72 ASN A CA 1
ATOM 528 C C . ASN A 1 72 ? 9.665 -3.861 -23.464 1.00 91.56 72 ASN A C 1
ATOM 530 O O . ASN A 1 72 ? 9.231 -4.751 -24.201 1.00 91.56 72 ASN A O 1
ATOM 534 N N . ALA A 1 73 ? 8.927 -3.334 -22.482 1.00 92.88 73 ALA A N 1
ATOM 535 C CA . ALA A 1 73 ? 7.559 -3.754 -22.159 1.00 92.88 73 ALA A CA 1
ATOM 536 C C . ALA A 1 73 ? 6.636 -3.808 -23.391 1.00 92.88 73 ALA A C 1
ATOM 538 O O . ALA A 1 73 ? 5.955 -4.808 -23.614 1.00 92.88 73 ALA A O 1
ATOM 539 N N . SER A 1 74 ? 6.700 -2.794 -24.257 1.00 92.56 74 SER A N 1
ATOM 540 C CA . SER A 1 74 ? 5.948 -2.697 -25.524 1.00 92.56 74 SER A CA 1
ATOM 541 C C . SER A 1 74 ? 6.102 -3.883 -26.483 1.00 92.56 74 SER A C 1
ATOM 543 O O . SER A 1 74 ? 5.223 -4.126 -27.307 1.00 92.56 74 SER A O 1
ATOM 545 N N . ARG A 1 75 ? 7.215 -4.622 -26.409 1.00 93.69 75 ARG A N 1
ATOM 546 C CA . ARG A 1 75 ? 7.500 -5.759 -27.295 1.00 93.69 75 ARG A CA 1
ATOM 547 C C . ARG A 1 75 ? 7.031 -7.092 -26.719 1.00 93.69 75 ARG A C 1
ATOM 549 O O . ARG A 1 75 ? 6.723 -8.001 -27.486 1.00 93.69 75 ARG A O 1
ATOM 556 N N . TYR A 1 76 ? 7.041 -7.225 -25.395 1.00 92.38 76 TYR A N 1
ATOM 557 C CA . TYR A 1 76 ? 6.852 -8.510 -24.718 1.00 92.38 76 TYR A CA 1
ATOM 558 C C . TYR A 1 76 ? 5.510 -8.628 -23.995 1.00 92.38 76 TYR A C 1
ATOM 560 O O . TYR A 1 76 ? 5.012 -9.742 -23.843 1.00 92.38 76 TYR A O 1
ATOM 568 N N . ILE A 1 77 ? 4.912 -7.512 -23.575 1.00 93.38 77 ILE A N 1
ATOM 569 C CA . ILE A 1 77 ? 3.626 -7.501 -22.880 1.00 93.38 77 ILE A CA 1
ATOM 570 C C . ILE A 1 77 ? 2.501 -7.278 -23.907 1.00 93.38 77 ILE A C 1
ATOM 572 O O . ILE A 1 77 ? 2.496 -6.256 -24.600 1.00 93.38 77 ILE A O 1
ATOM 576 N N . PRO A 1 78 ? 1.531 -8.202 -24.031 1.00 90.31 78 PRO A N 1
ATOM 577 C CA . PRO A 1 78 ? 0.389 -8.019 -24.922 1.00 90.31 78 PRO A CA 1
ATOM 578 C C . PRO A 1 78 ? -0.420 -6.759 -24.587 1.00 90.31 78 PRO A C 1
ATOM 580 O O . PRO A 1 78 ? -0.667 -6.448 -23.426 1.00 90.31 78 PRO A O 1
ATOM 583 N N . GLY A 1 79 ? -0.862 -6.026 -25.613 1.00 85.00 79 GLY A N 1
ATOM 584 C CA . GLY A 1 79 ? -1.682 -4.822 -25.428 1.00 85.00 79 GLY A CA 1
ATOM 585 C C . GLY A 1 79 ? -0.921 -3.594 -24.916 1.00 85.00 79 GLY A C 1
ATOM 586 O O . GLY A 1 79 ? -1.553 -2.569 -24.656 1.00 85.00 79 GLY A O 1
ATOM 587 N N . CYS A 1 80 ? 0.406 -3.676 -24.802 1.00 88.81 80 CYS A N 1
ATOM 588 C CA . CYS A 1 80 ? 1.271 -2.527 -24.579 1.00 88.81 80 CYS A CA 1
ATOM 589 C C . CYS A 1 80 ? 1.769 -1.921 -25.897 1.00 88.81 80 CYS A C 1
ATOM 591 O O . CYS A 1 80 ? 2.012 -2.620 -26.878 1.00 88.81 80 CYS A O 1
ATOM 593 N N . ASN A 1 81 ? 1.936 -0.599 -25.908 1.00 88.75 81 ASN A N 1
ATOM 594 C CA . ASN A 1 81 ? 2.598 0.151 -26.977 1.00 88.75 81 ASN A CA 1
ATOM 595 C C . ASN A 1 81 ? 3.835 0.870 -26.404 1.00 88.75 81 ASN A C 1
ATOM 597 O O . ASN A 1 81 ? 4.203 0.633 -25.255 1.00 88.75 81 ASN A O 1
ATOM 601 N N . ALA A 1 82 ? 4.478 1.746 -27.182 1.00 87.69 82 ALA A N 1
ATOM 602 C CA . ALA A 1 82 ? 5.676 2.474 -26.747 1.00 87.69 82 ALA A CA 1
ATOM 603 C C . ALA A 1 82 ? 5.494 3.275 -25.441 1.00 87.69 82 ALA A C 1
ATOM 605 O O . ALA A 1 82 ? 6.474 3.486 -24.734 1.00 87.69 82 ALA A O 1
ATOM 606 N N . ASN A 1 83 ? 4.262 3.657 -25.088 1.00 88.94 83 ASN A N 1
ATOM 607 C CA . ASN A 1 83 ? 3.958 4.378 -23.851 1.00 88.94 83 ASN A CA 1
ATOM 608 C C . ASN A 1 83 ? 4.041 3.492 -22.599 1.00 88.94 83 ASN A C 1
ATOM 610 O O . ASN A 1 83 ? 4.079 4.023 -21.500 1.00 88.94 83 ASN A O 1
ATOM 614 N N . CYS A 1 84 ? 4.067 2.163 -22.747 1.00 89.75 84 CYS A N 1
ATOM 615 C CA . CYS A 1 84 ? 4.356 1.262 -21.631 1.00 89.75 84 CYS A CA 1
ATOM 616 C C . CYS A 1 84 ? 5.854 1.171 -21.318 1.00 89.75 84 CYS A C 1
ATOM 618 O O . CYS A 1 84 ? 6.222 0.541 -20.339 1.00 89.75 84 CYS A O 1
ATOM 620 N N . ASN A 1 85 ? 6.751 1.683 -22.164 1.00 92.81 85 ASN A N 1
ATOM 621 C CA . ASN A 1 85 ? 8.170 1.586 -21.839 1.00 92.81 85 ASN A CA 1
ATOM 622 C C . ASN A 1 85 ? 8.518 2.619 -20.748 1.00 92.81 85 ASN A C 1
ATOM 624 O O . ASN A 1 85 ? 8.060 3.761 -20.844 1.00 92.81 85 ASN A O 1
ATOM 628 N N . PRO A 1 86 ? 9.331 2.241 -19.748 1.00 92.62 86 PRO A N 1
ATOM 629 C CA . PRO A 1 86 ? 9.806 3.157 -18.716 1.00 92.62 86 PRO A CA 1
ATOM 630 C C . PRO A 1 86 ? 10.784 4.193 -19.262 1.00 92.62 86 PRO A C 1
ATOM 632 O O . PRO A 1 86 ? 11.202 4.140 -20.425 1.00 92.62 86 PRO A O 1
ATOM 635 N N . TYR A 1 87 ? 11.165 5.133 -18.399 1.00 92.88 87 TYR A N 1
ATOM 636 C CA . TYR A 1 87 ? 12.131 6.167 -18.728 1.00 92.88 87 TYR A CA 1
ATOM 637 C C . TYR A 1 87 ? 13.470 5.544 -19.145 1.00 92.88 87 TYR A C 1
ATOM 639 O O . TYR A 1 87 ? 14.160 4.885 -18.371 1.00 92.88 87 TYR A O 1
ATOM 647 N N . ALA A 1 88 ? 13.835 5.731 -20.415 1.00 91.06 88 ALA A N 1
ATOM 648 C CA . ALA A 1 88 ? 14.914 4.977 -21.053 1.00 91.06 88 ALA A CA 1
ATOM 649 C C . ALA A 1 88 ? 16.280 5.014 -20.324 1.00 91.06 88 ALA A C 1
ATOM 651 O O . ALA A 1 88 ? 16.974 3.998 -20.366 1.00 91.06 88 ALA A O 1
ATOM 652 N N . PRO A 1 89 ? 16.704 6.119 -19.674 1.00 92.44 89 PRO A N 1
ATOM 653 C CA . PRO A 1 89 ? 17.965 6.161 -18.930 1.00 92.44 89 PRO A CA 1
ATOM 654 C C . PRO A 1 89 ? 18.017 5.288 -17.672 1.00 92.44 89 PRO A C 1
ATOM 656 O O . PRO A 1 89 ? 19.112 4.876 -17.290 1.00 92.44 89 PRO A O 1
ATOM 659 N N . THR A 1 90 ? 16.879 5.026 -17.027 1.00 91.12 90 THR A N 1
ATOM 660 C CA . THR A 1 90 ? 16.791 4.221 -15.793 1.00 91.12 90 THR A CA 1
ATOM 661 C C . THR A 1 90 ? 16.216 2.834 -16.022 1.00 91.12 90 THR A C 1
ATOM 663 O O . THR A 1 90 ? 16.434 1.954 -15.200 1.00 91.12 90 THR A O 1
ATOM 666 N N . ALA A 1 91 ? 15.595 2.610 -17.177 1.00 91.12 91 ALA A N 1
ATOM 667 C CA . ALA A 1 91 ? 14.978 1.354 -17.556 1.00 91.12 91 ALA A CA 1
ATOM 668 C C . ALA A 1 91 ? 15.880 0.113 -17.368 1.00 91.12 91 ALA A C 1
ATOM 670 O O . ALA A 1 91 ? 16.953 -0.012 -17.967 1.00 91.12 91 ALA A O 1
ATOM 671 N N . GLY A 1 92 ? 15.377 -0.869 -16.628 1.00 91.62 92 GLY A N 1
ATOM 672 C CA . GLY A 1 92 ? 16.008 -2.152 -16.334 1.00 91.62 92 GLY A CA 1
ATOM 673 C C . GLY A 1 92 ? 16.962 -2.130 -15.138 1.00 91.62 92 GLY A C 1
ATOM 674 O O . GLY A 1 92 ? 17.765 -3.058 -15.000 1.00 91.62 92 GLY A O 1
ATOM 675 N N . ASN A 1 93 ? 16.925 -1.101 -14.288 1.00 92.25 93 ASN A N 1
ATOM 676 C CA . ASN A 1 93 ? 17.802 -0.970 -13.117 1.00 92.25 93 ASN A CA 1
ATOM 677 C C . ASN A 1 93 ? 17.289 -1.715 -11.861 1.00 92.25 93 ASN A C 1
ATOM 679 O O . ASN A 1 93 ? 17.957 -1.707 -10.826 1.00 92.25 93 ASN A O 1
ATOM 683 N N . SER A 1 94 ? 16.145 -2.399 -11.950 1.00 91.69 94 SER A N 1
ATOM 684 C CA . SER A 1 94 ? 15.427 -3.079 -10.859 1.00 91.69 94 SER A CA 1
ATOM 685 C C . SER A 1 94 ? 14.947 -2.165 -9.725 1.00 91.69 94 SER A C 1
ATOM 687 O O . SER A 1 94 ? 14.704 -2.643 -8.612 1.00 91.69 94 SER A O 1
ATOM 689 N N . ILE A 1 95 ? 14.810 -0.872 -9.995 1.00 91.38 95 ILE A N 1
ATOM 690 C CA . ILE A 1 95 ? 14.294 0.152 -9.089 1.00 91.38 95 ILE A CA 1
ATOM 691 C C . ILE A 1 95 ? 12.992 0.660 -9.697 1.00 91.38 95 ILE A C 1
ATOM 693 O O . ILE A 1 95 ? 12.901 0.856 -10.897 1.00 91.38 95 ILE A O 1
ATOM 697 N N . ILE A 1 96 ? 11.968 0.813 -8.862 1.00 91.62 96 ILE A N 1
ATOM 698 C CA . ILE A 1 96 ? 10.689 1.408 -9.257 1.00 91.62 96 ILE A CA 1
ATOM 699 C C . ILE A 1 96 ? 10.653 2.838 -8.746 1.00 91.62 96 ILE A C 1
ATOM 701 O O . ILE A 1 96 ? 10.571 3.048 -7.525 1.00 91.62 96 ILE A O 1
ATOM 705 N N . GLY A 1 97 ? 10.717 3.798 -9.665 1.00 88.56 97 GLY A N 1
ATOM 706 C CA . GLY A 1 97 ? 10.801 5.210 -9.327 1.00 88.56 97 GLY A CA 1
ATOM 707 C C . GLY A 1 97 ? 12.212 5.606 -8.913 1.00 88.56 97 GLY A C 1
ATOM 708 O O . GLY A 1 97 ? 13.212 5.058 -9.367 1.00 88.56 97 GLY A O 1
ATOM 709 N N . THR A 1 98 ? 12.302 6.536 -7.967 1.00 86.31 98 THR A N 1
ATOM 710 C CA . THR A 1 98 ? 13.594 6.913 -7.392 1.00 86.31 98 THR A CA 1
ATOM 711 C C . THR A 1 98 ? 14.060 5.866 -6.369 1.00 86.31 98 THR A C 1
ATOM 713 O O . THR A 1 98 ? 13.265 5.286 -5.621 1.00 86.31 98 THR A O 1
ATOM 716 N N 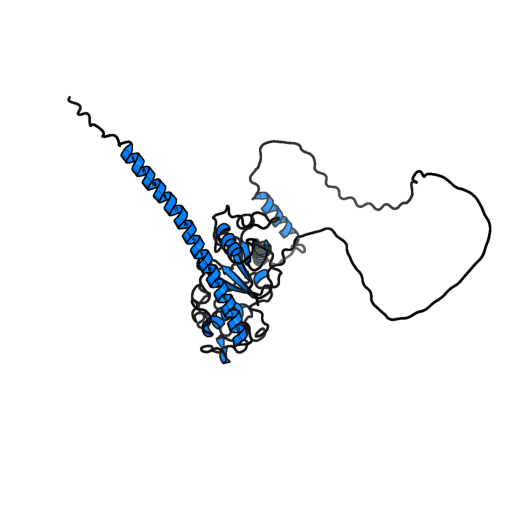. ALA A 1 99 ? 15.374 5.649 -6.257 1.00 85.19 99 ALA A N 1
ATOM 717 C CA . ALA A 1 99 ? 15.951 4.682 -5.308 1.00 85.19 99 ALA A CA 1
ATOM 718 C C . ALA A 1 99 ? 15.607 4.976 -3.832 1.00 85.19 99 ALA A C 1
ATOM 720 O O . ALA A 1 99 ? 15.621 4.081 -2.986 1.00 85.19 99 ALA A O 1
ATOM 721 N N . ASN A 1 100 ? 15.292 6.238 -3.527 1.00 80.31 100 ASN A N 1
ATOM 722 C CA . ASN A 1 100 ? 14.975 6.730 -2.190 1.00 80.31 100 ASN A CA 1
ATOM 723 C C . ASN A 1 100 ? 13.495 7.112 -2.059 1.00 80.31 100 ASN A C 1
ATOM 725 O O . ASN A 1 100 ? 13.158 7.908 -1.178 1.00 80.31 100 ASN A O 1
ATOM 729 N N . TRP A 1 101 ? 12.625 6.573 -2.920 1.00 83.00 101 TRP A N 1
ATOM 730 C CA . TRP A 1 101 ? 11.221 6.966 -3.004 1.00 83.00 101 TRP A CA 1
ATOM 731 C C . TRP A 1 101 ? 10.537 6.982 -1.636 1.00 83.00 101 TRP A C 1
ATOM 733 O O . TRP A 1 101 ? 9.926 7.984 -1.279 1.00 83.00 101 TRP A O 1
ATOM 743 N N . LEU A 1 102 ? 10.703 5.929 -0.830 1.00 77.62 102 LEU A N 1
ATOM 744 C CA . LEU A 1 102 ? 10.058 5.850 0.484 1.00 77.62 102 LEU A CA 1
ATOM 745 C C . LEU A 1 102 ? 10.650 6.838 1.514 1.00 77.62 102 LEU A C 1
ATOM 747 O O . LEU A 1 102 ? 9.941 7.304 2.402 1.00 77.62 102 LEU A O 1
ATOM 751 N N . ALA A 1 103 ? 11.941 7.166 1.418 1.00 72.25 103 ALA A N 1
ATOM 752 C CA . ALA A 1 103 ? 12.590 8.098 2.342 1.00 72.25 103 ALA A CA 1
ATOM 753 C C . ALA A 1 103 ? 12.231 9.563 2.035 1.00 72.25 103 ALA A C 1
ATOM 755 O O . ALA A 1 103 ? 12.077 10.360 2.957 1.00 72.25 103 ALA A O 1
ATOM 756 N N . GLY A 1 104 ? 12.100 9.907 0.749 1.00 66.31 104 GLY A N 1
ATOM 757 C CA . GLY A 1 104 ? 11.699 11.242 0.288 1.00 66.31 104 GLY A CA 1
ATOM 758 C C . GLY A 1 104 ? 10.191 11.422 0.099 1.00 66.31 104 GLY A C 1
ATOM 759 O O . GLY A 1 104 ? 9.731 12.549 -0.039 1.00 66.31 104 GLY A O 1
ATOM 760 N N . TRP A 1 105 ? 9.436 10.322 0.087 1.00 72.25 105 TRP A N 1
ATOM 761 C CA . TRP A 1 105 ? 7.991 10.266 -0.126 1.00 72.25 105 TRP A CA 1
ATOM 762 C C . TRP A 1 105 ? 7.505 11.060 -1.351 1.00 72.25 105 TRP A C 1
ATOM 764 O O . TRP A 1 105 ? 6.678 11.966 -1.255 1.00 72.25 105 TRP A O 1
ATOM 774 N N . ALA A 1 106 ? 8.027 10.721 -2.535 1.00 67.88 106 ALA A N 1
ATOM 775 C CA . ALA A 1 106 ? 7.635 11.410 -3.765 1.00 67.88 106 ALA A CA 1
ATOM 776 C C . ALA A 1 106 ? 6.189 11.059 -4.161 1.00 67.88 106 ALA A C 1
ATOM 778 O O . ALA A 1 106 ? 5.807 9.890 -4.230 1.00 67.88 106 ALA A O 1
ATOM 779 N N . THR A 1 107 ? 5.363 12.065 -4.431 1.00 67.12 107 THR A N 1
ATOM 780 C CA . THR A 1 107 ? 3.947 11.871 -4.765 1.00 67.12 107 THR A CA 1
ATOM 781 C C . THR A 1 107 ? 3.770 11.259 -6.150 1.00 67.12 107 THR A C 1
ATOM 783 O O . THR A 1 107 ? 4.304 11.792 -7.116 1.00 67.12 107 THR A O 1
ATOM 786 N N . GLN A 1 108 ? 2.975 10.193 -6.258 1.00 71.56 108 GLN A N 1
ATOM 787 C CA . GLN A 1 108 ? 2.774 9.446 -7.515 1.00 71.56 108 GLN A CA 1
ATOM 788 C C . GLN A 1 108 ? 1.392 9.656 -8.143 1.00 71.56 108 GLN A C 1
ATOM 790 O O . GLN A 1 108 ? 1.107 9.181 -9.236 1.00 71.56 108 GLN A O 1
ATOM 795 N N . THR A 1 109 ? 0.504 10.344 -7.431 1.00 64.81 109 THR A N 1
ATOM 796 C CA . THR A 1 109 ? -0.921 10.400 -7.761 1.00 64.81 109 THR A CA 1
ATOM 797 C C . THR A 1 109 ? -1.428 11.831 -8.009 1.00 64.81 109 THR A C 1
ATOM 799 O O . THR A 1 109 ? -2.616 12.043 -8.235 1.00 64.81 109 THR A O 1
ATOM 802 N N . SER A 1 110 ? -0.536 12.827 -8.017 1.00 66.44 110 SER A N 1
ATOM 803 C CA . SER A 1 110 ? -0.876 14.253 -8.149 1.00 66.44 110 SER A CA 1
ATOM 804 C C . SER A 1 110 ? -0.954 14.759 -9.592 1.00 66.44 110 SER A C 1
ATOM 806 O O . SER A 1 110 ? -1.481 15.844 -9.832 1.00 66.44 110 SER A O 1
ATOM 808 N N . SER A 1 111 ? -0.441 14.014 -10.570 1.00 75.06 111 SER A N 1
ATOM 809 C CA . SER A 1 111 ? -0.457 14.401 -11.984 1.00 75.06 111 SER A CA 1
ATOM 810 C C . SER A 1 111 ? -0.452 13.171 -12.888 1.00 75.06 111 SER A C 1
ATOM 812 O O . SER A 1 111 ? 0.061 12.127 -12.483 1.00 75.06 111 SER A O 1
ATOM 814 N N . PRO A 1 112 ? -1.058 13.253 -14.085 1.00 80.62 112 PRO A N 1
ATOM 815 C CA . PRO A 1 112 ? -1.011 12.157 -15.042 1.00 80.62 112 PRO A CA 1
ATOM 816 C C . PRO A 1 112 ? 0.436 11.892 -15.463 1.00 80.62 112 PRO A C 1
ATOM 818 O O . PRO A 1 112 ? 1.239 12.818 -15.566 1.00 80.62 112 PRO A O 1
ATOM 821 N N . MET A 1 113 ? 0.742 10.627 -15.740 1.00 84.31 113 MET A N 1
ATOM 822 C CA . MET A 1 113 ? 2.003 10.235 -16.363 1.00 84.31 113 MET A CA 1
ATOM 823 C C . MET A 1 113 ? 2.144 10.892 -17.741 1.00 84.31 113 MET A C 1
ATOM 825 O O . MET A 1 113 ? 1.193 10.924 -18.530 1.00 84.31 113 MET A O 1
ATOM 829 N N . SER A 1 114 ? 3.350 11.349 -18.055 1.00 85.25 114 SER A N 1
ATOM 830 C CA . SER A 1 114 ? 3.744 11.767 -19.397 1.00 85.25 114 SER A CA 1
ATOM 831 C C . SER A 1 114 ? 3.870 10.545 -20.301 1.00 85.25 114 SER A C 1
ATOM 833 O O . SER A 1 114 ? 4.447 9.530 -19.924 1.00 85.25 114 SER A O 1
ATOM 835 N N . LEU A 1 115 ? 3.324 10.624 -21.514 1.00 84.88 115 LEU A N 1
ATOM 836 C CA . LEU A 1 115 ? 3.336 9.514 -22.466 1.00 84.88 115 LEU A CA 1
ATOM 837 C C . LEU A 1 115 ? 4.187 9.889 -23.690 1.00 84.88 115 LEU A C 1
ATOM 839 O O . LEU A 1 115 ? 3.817 10.833 -24.397 1.00 84.88 115 LEU A O 1
ATOM 843 N N . PRO A 1 116 ? 5.279 9.161 -23.998 1.00 86.44 116 PRO A N 1
ATOM 844 C CA . PRO A 1 116 ? 5.915 8.111 -23.188 1.00 86.44 116 PRO A CA 1
ATOM 845 C C . PRO A 1 116 ? 6.580 8.679 -21.924 1.00 86.44 116 PRO A C 1
ATOM 847 O O . PRO A 1 116 ? 6.777 9.891 -21.838 1.00 86.44 116 PRO A O 1
ATOM 850 N N . ALA A 1 117 ? 6.956 7.802 -20.987 1.00 87.81 117 ALA A N 1
ATOM 851 C CA . ALA A 1 117 ? 7.567 8.214 -19.728 1.00 87.81 117 ALA A CA 1
ATOM 852 C C . ALA A 1 117 ? 8.842 9.052 -19.953 1.00 87.81 117 ALA A C 1
ATOM 854 O O . ALA A 1 117 ? 9.736 8.677 -20.722 1.00 87.81 117 ALA A O 1
ATOM 855 N N . THR A 1 118 ? 8.916 10.199 -19.286 1.00 89.88 118 THR A N 1
ATOM 856 C CA . THR A 1 118 ? 10.001 11.185 -19.375 1.00 89.88 118 THR A CA 1
ATOM 857 C C . THR A 1 118 ? 10.814 11.310 -18.092 1.00 89.88 118 THR A C 1
ATOM 859 O O . THR A 1 118 ? 11.881 11.925 -18.130 1.00 89.88 118 THR A O 1
ATOM 862 N N . THR A 1 119 ? 10.351 10.727 -16.984 1.00 89.56 119 THR A N 1
ATOM 863 C CA . THR A 1 119 ? 11.071 10.721 -15.704 1.00 89.56 119 THR A CA 1
ATOM 864 C C . THR A 1 119 ? 11.001 9.352 -15.025 1.00 89.56 119 THR A C 1
ATOM 866 O O . THR A 1 119 ? 10.128 8.538 -15.329 1.00 89.56 119 THR A O 1
ATOM 869 N N . GLU A 1 120 ? 11.935 9.075 -14.109 1.00 89.25 120 GLU A N 1
ATOM 870 C CA . GLU A 1 120 ? 11.990 7.792 -13.392 1.00 89.25 120 GLU A CA 1
ATOM 871 C C . GLU A 1 120 ? 10.767 7.586 -12.479 1.00 89.25 120 GLU A C 1
ATOM 873 O O . GLU A 1 120 ? 10.277 6.473 -12.342 1.00 89.25 120 GLU A O 1
ATOM 878 N N . GLU A 1 121 ? 10.176 8.648 -11.921 1.00 87.00 121 GLU A N 1
ATOM 879 C CA . GLU A 1 121 ? 9.013 8.565 -11.024 1.00 87.00 121 GLU A CA 1
ATOM 880 C C . GLU A 1 121 ? 7.781 7.928 -11.681 1.00 87.00 121 GLU A C 1
ATOM 882 O O . GLU A 1 121 ? 6.955 7.318 -10.996 1.00 87.00 121 GLU A O 1
ATOM 887 N N . GLU A 1 122 ? 7.654 8.031 -13.002 1.00 88.25 122 GLU A N 1
ATOM 888 C CA . GLU A 1 122 ? 6.524 7.496 -13.764 1.00 88.25 122 GLU A CA 1
ATOM 889 C C . GLU A 1 122 ? 6.524 5.956 -13.811 1.00 88.25 122 GLU A C 1
ATOM 891 O O . GLU A 1 122 ? 5.464 5.340 -13.965 1.00 88.25 122 GLU A O 1
ATOM 896 N N . GLU A 1 123 ? 7.664 5.307 -13.548 1.00 91.06 123 GLU A N 1
ATOM 897 C CA . GLU A 1 123 ? 7.778 3.845 -13.406 1.00 91.06 123 GLU A CA 1
ATOM 898 C C . GLU A 1 123 ? 6.811 3.286 -12.351 1.00 91.06 123 GLU A C 1
ATOM 900 O O . GLU A 1 123 ? 6.318 2.164 -12.461 1.00 91.06 123 GLU A O 1
ATOM 905 N N . THR A 1 124 ? 6.480 4.092 -11.344 1.00 89.19 124 THR A N 1
ATOM 906 C CA . THR A 1 124 ? 5.586 3.725 -10.240 1.00 89.19 124 THR A CA 1
ATOM 907 C C . THR A 1 124 ? 4.135 3.541 -10.691 1.00 89.19 124 THR A C 1
ATOM 909 O O . THR A 1 124 ? 3.445 2.629 -10.238 1.00 89.19 124 THR A O 1
ATOM 912 N N . THR A 1 125 ? 3.678 4.341 -11.657 1.00 89.38 125 THR A N 1
ATOM 913 C CA . THR A 1 125 ? 2.369 4.151 -12.296 1.00 89.38 125 THR A CA 1
ATOM 914 C C . THR A 1 125 ? 2.449 3.063 -13.373 1.00 89.38 125 THR A C 1
ATOM 916 O O . THR A 1 125 ? 1.516 2.266 -13.514 1.00 89.38 125 THR A O 1
ATOM 919 N N . LEU A 1 126 ? 3.576 2.956 -14.094 1.00 91.38 126 LEU A N 1
ATOM 920 C CA . LEU A 1 126 ? 3.808 1.860 -15.048 1.00 91.38 126 LEU A CA 1
ATOM 921 C C . LEU A 1 126 ? 3.811 0.491 -14.365 1.00 91.38 126 LEU A C 1
ATOM 923 O O . LEU A 1 126 ? 3.410 -0.491 -14.982 1.00 91.38 126 LEU A O 1
ATOM 927 N N . PHE A 1 127 ? 4.216 0.406 -13.098 1.00 93.81 127 PHE A N 1
ATOM 928 C CA . PHE A 1 127 ? 4.189 -0.827 -12.316 1.00 93.81 127 PHE A CA 1
ATOM 929 C C . PHE A 1 127 ? 2.801 -1.469 -12.326 1.00 93.81 127 PHE A C 1
ATOM 931 O O . PHE A 1 127 ? 2.656 -2.637 -12.697 1.00 93.81 127 PHE A O 1
ATOM 938 N N . TRP A 1 128 ? 1.766 -0.697 -11.985 1.00 93.62 128 TRP A N 1
ATOM 939 C CA . TRP A 1 128 ? 0.390 -1.195 -11.953 1.00 93.62 128 TRP A CA 1
ATOM 940 C C . TRP A 1 128 ? -0.108 -1.547 -13.351 1.00 93.62 128 TRP A C 1
ATOM 942 O O . TRP A 1 128 ? -0.748 -2.582 -13.541 1.00 93.62 128 TRP A O 1
ATOM 952 N N . LEU A 1 129 ? 0.254 -0.735 -14.344 1.00 92.25 129 LEU A N 1
ATOM 953 C CA . LEU A 1 129 ? -0.081 -0.989 -15.738 1.00 92.25 129 LEU A CA 1
ATOM 954 C C . LEU A 1 129 ? 0.555 -2.286 -16.265 1.00 92.25 129 LEU A C 1
ATOM 956 O O . LEU A 1 129 ? -0.115 -3.061 -16.943 1.00 92.25 129 LEU A O 1
ATOM 960 N N . HIS A 1 130 ? 1.825 -2.552 -15.959 1.00 93.94 130 HIS A N 1
ATOM 961 C CA . HIS A 1 130 ? 2.522 -3.766 -16.396 1.00 93.94 130 HIS A CA 1
ATOM 962 C C . HIS A 1 130 ? 1.870 -5.013 -15.809 1.00 93.94 130 HIS A C 1
ATOM 964 O O . HIS A 1 130 ? 1.646 -5.982 -16.536 1.00 93.94 130 HIS A O 1
ATOM 970 N N . LEU A 1 131 ? 1.520 -4.979 -14.522 1.00 95.06 131 LEU A N 1
ATOM 971 C CA . LEU A 1 131 ? 0.816 -6.080 -13.868 1.00 95.06 131 LEU A CA 1
ATOM 972 C C . LEU A 1 131 ? -0.590 -6.291 -14.450 1.00 95.06 131 LEU A C 1
ATOM 974 O O . LEU A 1 131 ? -1.004 -7.436 -14.636 1.00 95.06 131 LEU A O 1
ATOM 978 N N . LEU A 1 132 ? -1.303 -5.209 -14.779 1.00 94.62 132 LEU A N 1
ATOM 979 C CA . LEU A 1 132 ? -2.615 -5.270 -15.428 1.00 94.62 132 LEU A CA 1
ATOM 980 C C . LEU A 1 132 ? -2.517 -5.888 -16.829 1.00 94.62 132 LEU A C 1
ATOM 982 O O . LEU A 1 132 ? -3.219 -6.845 -17.143 1.00 94.62 132 LEU A O 1
ATOM 986 N N . LYS A 1 133 ? -1.617 -5.377 -17.674 1.00 92.88 133 LYS A N 1
ATOM 987 C CA . LYS A 1 133 ? -1.429 -5.848 -19.057 1.00 92.88 133 LYS A CA 1
ATOM 988 C C . LYS A 1 133 ? -0.875 -7.268 -19.139 1.00 92.88 133 LYS A C 1
ATOM 990 O O . LYS A 1 133 ? -1.100 -7.965 -20.125 1.00 92.88 133 LYS A O 1
ATOM 995 N N . ALA A 1 134 ? -0.170 -7.711 -18.103 1.00 94.00 134 ALA A N 1
ATOM 996 C CA . ALA A 1 134 ? 0.276 -9.089 -17.967 1.00 94.00 134 ALA A CA 1
ATOM 997 C C . ALA A 1 134 ? -0.807 -10.050 -17.437 1.00 94.00 134 ALA A C 1
ATOM 999 O O . ALA A 1 134 ? -0.500 -11.237 -17.313 1.00 94.00 134 ALA A O 1
ATOM 1000 N N . ASP A 1 135 ? -2.027 -9.563 -17.164 1.00 93.75 135 ASP A N 1
ATOM 1001 C CA . ASP A 1 135 ? -3.164 -10.312 -16.598 1.00 93.75 135 ASP A CA 1
ATOM 1002 C C . ASP A 1 135 ? -2.873 -10.907 -15.207 1.00 93.75 135 ASP A C 1
ATOM 1004 O O . ASP A 1 135 ? -3.314 -11.999 -14.859 1.00 93.75 135 ASP A O 1
ATOM 1008 N N . MET A 1 136 ? -2.065 -10.208 -14.402 1.00 94.00 136 MET A N 1
ATOM 1009 C CA . MET A 1 136 ? -1.657 -10.673 -13.066 1.00 94.00 136 MET A CA 1
ATOM 1010 C C . MET A 1 136 ? -2.439 -10.000 -11.939 1.00 94.00 136 MET A C 1
ATOM 1012 O O . MET A 1 136 ? -2.518 -10.538 -10.836 1.00 94.00 136 MET A O 1
ATOM 1016 N N . ILE A 1 137 ? -3.028 -8.832 -12.202 1.00 94.12 137 ILE A N 1
ATOM 1017 C CA . ILE A 1 137 ? -3.891 -8.115 -11.260 1.00 94.12 137 ILE A CA 1
ATOM 1018 C C . ILE A 1 137 ? -5.155 -7.617 -11.961 1.00 94.12 137 ILE A C 1
ATOM 1020 O O . ILE A 1 137 ? -5.205 -7.486 -13.180 1.00 94.12 137 ILE A O 1
ATOM 1024 N N . SER A 1 138 ? -6.169 -7.285 -11.165 1.00 90.38 138 SER A N 1
ATOM 1025 C CA . SER A 1 138 ? -7.407 -6.646 -11.621 1.00 90.38 138 SER A CA 1
ATOM 1026 C C . SER A 1 138 ? -7.769 -5.468 -10.711 1.00 90.38 138 SER A C 1
ATOM 1028 O O . SER A 1 138 ? -7.199 -5.313 -9.630 1.00 90.38 138 SER A O 1
ATOM 1030 N N . GLY A 1 139 ? -8.723 -4.633 -11.136 1.00 86.00 139 GLY A N 1
ATOM 1031 C CA . GLY A 1 139 ? -9.154 -3.451 -10.373 1.00 86.00 139 GLY A CA 1
ATOM 1032 C C . GLY A 1 139 ? -8.363 -2.175 -10.676 1.00 86.00 139 GLY A C 1
ATOM 1033 O O . GLY A 1 139 ? -8.388 -1.243 -9.875 1.00 86.00 139 GLY A O 1
ATOM 1034 N N . VAL A 1 140 ? -7.669 -2.165 -11.813 1.00 89.94 140 VAL A N 1
ATOM 1035 C CA . VAL A 1 140 ? -6.998 -1.025 -12.447 1.00 89.94 140 VAL A CA 1
ATOM 1036 C C . VAL A 1 140 ? -7.387 -1.077 -13.931 1.00 89.94 140 VAL A C 1
ATOM 1038 O O . VAL A 1 140 ? -7.687 -2.157 -14.446 1.00 89.94 140 VAL A O 1
ATOM 1041 N N . SER A 1 141 ? -7.428 0.060 -14.612 1.00 89.50 141 SER A N 1
ATOM 1042 C CA . SER A 1 141 ? -7.752 0.186 -16.032 1.00 89.50 141 SER A CA 1
ATOM 1043 C C . SER A 1 141 ? -6.549 0.690 -16.835 1.00 89.50 141 SER A C 1
ATOM 1045 O O . SER A 1 141 ? -5.506 1.063 -16.301 1.00 89.50 141 SER A O 1
ATOM 1047 N N . ASP A 1 142 ? -6.708 0.765 -18.156 1.00 84.12 142 ASP A N 1
ATOM 1048 C CA . ASP A 1 142 ? -5.714 1.375 -19.044 1.00 84.12 142 ASP A CA 1
ATOM 1049 C C . ASP A 1 142 ? -5.716 2.916 -18.978 1.00 84.12 142 ASP A C 1
ATOM 1051 O O . ASP A 1 142 ? -5.144 3.576 -19.847 1.00 84.12 142 ASP A O 1
ATOM 1055 N N . GLY A 1 143 ? -6.367 3.524 -17.977 1.00 80.88 143 GLY A N 1
ATOM 1056 C CA . GLY A 1 143 ? -6.464 4.977 -17.814 1.00 80.88 143 GLY A CA 1
ATOM 1057 C C . GLY A 1 143 ? -5.104 5.680 -17.833 1.00 80.88 143 GLY A C 1
ATOM 1058 O O . GLY A 1 143 ? -4.976 6.744 -18.442 1.00 80.88 143 GLY A O 1
ATOM 1059 N N . ALA A 1 144 ? -4.069 5.040 -17.277 1.00 77.81 144 ALA A N 1
ATOM 1060 C CA . ALA A 1 144 ? -2.700 5.558 -17.282 1.00 77.81 144 ALA A CA 1
ATOM 1061 C C . ALA A 1 144 ? -2.158 5.782 -18.708 1.00 77.81 144 ALA A C 1
ATOM 1063 O O . ALA A 1 144 ? -1.503 6.785 -18.969 1.00 77.81 144 ALA A O 1
ATOM 1064 N N . LEU A 1 145 ? -2.505 4.909 -19.662 1.00 79.62 145 LEU A N 1
ATOM 1065 C CA . LEU A 1 145 ? -2.083 5.007 -21.067 1.00 79.62 145 LEU A CA 1
ATOM 1066 C C . LEU A 1 145 ? -2.853 6.050 -21.882 1.00 79.62 145 LEU A C 1
ATOM 1068 O O . LEU A 1 145 ? -2.469 6.346 -23.013 1.00 79.62 145 LEU A O 1
ATOM 1072 N N . ASN A 1 146 ? -3.937 6.588 -21.326 1.00 79.56 146 ASN A N 1
ATOM 1073 C CA . ASN A 1 146 ? -4.792 7.582 -21.971 1.00 79.56 146 ASN A CA 1
ATOM 1074 C C . ASN A 1 146 ? -4.601 8.987 -21.376 1.00 79.56 146 ASN A C 1
ATOM 1076 O O . ASN A 1 146 ? -5.435 9.863 -21.606 1.00 79.56 146 ASN A O 1
ATOM 1080 N N . GLY A 1 147 ? -3.545 9.192 -20.579 1.00 74.06 147 GLY A N 1
ATOM 1081 C CA . GLY A 1 147 ? -3.255 10.469 -19.923 1.00 74.06 147 GLY A CA 1
ATOM 1082 C C . GLY A 1 147 ? -4.313 10.871 -18.893 1.00 74.06 147 GLY A C 1
ATOM 1083 O O . GLY A 1 147 ? -4.513 12.061 -18.656 1.00 74.06 147 GLY A O 1
ATOM 1084 N N . GLN A 1 148 ? -5.039 9.903 -18.320 1.00 77.50 148 GLN A N 1
ATOM 1085 C CA . GLN A 1 148 ? -5.990 10.185 -17.249 1.00 77.50 148 GLN A CA 1
ATOM 1086 C C . GLN A 1 148 ? -5.250 10.596 -15.978 1.00 77.50 148 GLN A C 1
ATOM 1088 O O . GLN A 1 148 ? -4.181 10.067 -15.664 1.00 77.50 148 GLN A O 1
ATOM 1093 N N . ASN A 1 149 ? -5.859 11.510 -15.222 1.00 79.94 149 ASN A N 1
ATOM 1094 C CA . ASN A 1 149 ? -5.367 11.853 -13.895 1.00 79.94 149 ASN A CA 1
ATOM 1095 C C . ASN A 1 149 ? -5.333 10.602 -13.007 1.00 79.94 149 ASN A C 1
ATOM 1097 O O . ASN A 1 149 ? -6.214 9.743 -13.134 1.00 79.94 149 ASN A O 1
ATOM 1101 N N . PRO A 1 150 ? -4.363 10.495 -12.083 1.00 79.06 150 PRO A N 1
ATOM 1102 C CA . PRO A 1 150 ? -4.301 9.341 -11.216 1.00 79.06 150 PRO A CA 1
ATOM 1103 C C . PRO A 1 150 ? -5.552 9.231 -10.347 1.00 79.06 150 PRO A C 1
ATOM 1105 O O . PRO A 1 150 ? -5.980 10.193 -9.709 1.00 79.06 150 PRO A O 1
ATOM 1108 N N . ALA A 1 151 ? -6.141 8.041 -10.328 1.00 83.12 151 ALA A N 1
ATOM 1109 C CA . ALA A 1 151 ? -7.358 7.767 -9.585 1.00 83.12 151 ALA A CA 1
ATOM 1110 C C . ALA A 1 151 ? -7.367 6.323 -9.081 1.00 83.12 151 ALA A C 1
ATOM 1112 O O . ALA A 1 151 ? -6.880 5.401 -9.746 1.00 83.12 151 ALA A O 1
ATOM 1113 N N . TRP A 1 152 ? -7.953 6.134 -7.899 1.00 87.94 152 TRP A N 1
ATOM 1114 C CA . TRP A 1 152 ? -8.166 4.812 -7.323 1.00 87.94 152 TRP A CA 1
ATOM 1115 C C . TRP A 1 152 ? -9.172 4.025 -8.168 1.00 87.94 152 TRP A C 1
ATOM 1117 O O . TRP A 1 152 ? -10.253 4.520 -8.474 1.00 87.94 152 TRP A O 1
ATOM 1127 N N . GLY A 1 153 ? -8.826 2.789 -8.514 1.00 86.38 153 GLY A N 1
ATOM 1128 C CA . GLY A 1 153 ? -9.618 1.909 -9.374 1.00 86.38 153 GLY A CA 1
ATOM 1129 C C . GLY A 1 153 ? -9.343 2.087 -10.865 1.00 86.38 153 GLY A C 1
ATOM 1130 O O . GLY A 1 153 ? -9.770 1.250 -11.652 1.00 86.38 153 GLY A O 1
ATOM 1131 N N . GLU A 1 154 ? -8.606 3.135 -11.242 1.00 86.81 154 GLU A N 1
ATOM 1132 C CA . GLU A 1 154 ? -8.279 3.438 -12.635 1.00 86.81 154 GLU A CA 1
ATOM 1133 C C . GLU A 1 154 ? -6.783 3.308 -12.891 1.00 86.81 154 GLU A C 1
ATOM 1135 O O . GLU A 1 154 ? -6.384 2.423 -13.627 1.00 86.81 154 GLU A O 1
ATOM 1140 N N . THR A 1 155 ? -5.929 4.128 -12.274 1.00 85.56 155 THR A N 1
ATOM 1141 C CA . THR A 1 155 ? -4.466 4.014 -12.456 1.00 85.56 155 THR A CA 1
ATOM 1142 C C . THR A 1 155 ? -3.789 3.268 -11.315 1.00 85.56 155 THR A C 1
ATOM 1144 O O . THR A 1 155 ? -2.736 2.670 -11.511 1.00 85.56 155 THR A O 1
ATOM 1147 N N . HIS A 1 156 ? -4.409 3.279 -10.135 1.00 88.75 156 HIS A N 1
ATOM 1148 C CA . HIS A 1 156 ? -3.898 2.643 -8.928 1.00 88.75 156 HIS A CA 1
ATOM 1149 C C . HIS A 1 156 ? -4.983 1.782 -8.275 1.00 88.75 156 HIS A C 1
ATOM 1151 O O . HIS A 1 156 ? -6.149 2.186 -8.271 1.00 88.75 156 HIS A O 1
ATOM 1157 N N . PRO A 1 157 ? -4.654 0.629 -7.669 1.00 92.12 157 PRO A N 1
ATOM 1158 C CA . PRO A 1 157 ? -5.662 -0.223 -7.049 1.00 92.12 157 PRO A CA 1
ATOM 1159 C C . PRO A 1 157 ? -6.319 0.410 -5.814 1.00 92.12 157 PRO A C 1
ATOM 1161 O O . PRO A 1 157 ? -5.664 1.071 -5.006 1.00 92.12 157 PRO A O 1
ATOM 1164 N N . VAL A 1 158 ? -7.612 0.135 -5.617 1.00 91.38 158 VAL A N 1
ATOM 1165 C CA . VAL A 1 158 ? -8.373 0.573 -4.432 1.00 91.38 158 VAL A CA 1
ATOM 1166 C C . VAL A 1 158 ? -8.117 -0.352 -3.237 1.00 91.38 158 VAL A C 1
ATOM 1168 O O . VAL A 1 158 ? -8.132 -1.585 -3.347 1.00 91.38 158 VAL A O 1
ATOM 1171 N N . SER A 1 159 ? -7.970 0.246 -2.061 1.00 90.50 159 SER A N 1
ATOM 1172 C CA . SER A 1 159 ? -7.915 -0.449 -0.776 1.00 90.50 159 SER A CA 1
ATOM 1173 C C . SER A 1 159 ? -9.314 -0.842 -0.296 1.00 90.50 159 SER A C 1
ATOM 1175 O O . SER A 1 159 ? -10.301 -0.165 -0.566 1.00 90.50 159 SER A O 1
ATOM 1177 N N . LYS A 1 160 ? -9.429 -1.929 0.477 1.00 88.88 160 LYS A N 1
ATOM 1178 C CA . LYS A 1 160 ? -10.684 -2.261 1.190 1.00 88.88 160 LYS A CA 1
ATOM 1179 C C . LYS A 1 160 ? -10.981 -1.336 2.374 1.00 88.88 160 LYS A C 1
ATOM 1181 O O . LYS A 1 160 ? -12.074 -1.396 2.943 1.00 88.88 160 LYS A O 1
ATOM 1186 N N . PHE A 1 161 ? -10.004 -0.521 2.759 1.00 87.44 161 PHE A N 1
ATOM 1187 C CA . PHE A 1 161 ? -10.167 0.601 3.675 1.00 87.44 161 PHE A CA 1
ATOM 1188 C C . PHE A 1 161 ? -10.390 1.888 2.869 1.00 87.44 161 PHE A C 1
ATOM 1190 O O . PHE A 1 161 ? -11.127 1.885 1.886 1.00 87.44 161 PHE A O 1
ATOM 1197 N N . ARG A 1 162 ? -9.811 3.006 3.306 1.00 86.19 162 ARG A N 1
ATOM 1198 C CA . ARG A 1 162 ? -9.855 4.275 2.585 1.00 86.19 162 ARG A CA 1
ATOM 1199 C C . ARG A 1 162 ? -8.677 4.354 1.609 1.00 86.19 162 ARG A C 1
ATOM 1201 O O . ARG A 1 162 ? -7.579 3.913 1.937 1.00 86.19 162 ARG A O 1
ATOM 1208 N N . GLY A 1 163 ? -8.936 4.939 0.441 1.00 86.25 163 GLY A N 1
ATOM 1209 C CA . GLY A 1 163 ? -7.950 5.207 -0.606 1.00 86.25 163 GLY A CA 1
ATOM 1210 C C . GLY A 1 163 ? -7.445 3.968 -1.343 1.00 86.25 163 GLY A C 1
ATOM 1211 O O . GLY A 1 163 ? -8.251 3.128 -1.748 1.00 86.25 163 GLY A O 1
ATOM 1212 N N . GLY A 1 164 ? -6.137 3.847 -1.554 1.00 88.62 164 GLY A N 1
ATOM 1213 C CA . GLY A 1 164 ? -5.562 2.810 -2.407 1.00 88.62 164 GLY A CA 1
ATOM 1214 C C . GLY A 1 164 ? -4.090 2.528 -2.164 1.00 88.62 164 GLY A C 1
ATOM 1215 O O . GLY A 1 164 ? -3.559 2.839 -1.101 1.00 88.62 164 GLY A O 1
ATOM 1216 N N . PHE A 1 165 ? -3.467 1.865 -3.132 1.00 91.00 165 PHE A N 1
ATOM 1217 C CA . PHE A 1 165 ? -2.089 1.392 -3.043 1.00 91.00 165 PHE A CA 1
ATOM 1218 C C . PHE A 1 165 ? -1.185 2.129 -4.024 1.00 91.00 165 PHE A C 1
ATOM 1220 O O . PHE A 1 165 ? -1.540 2.318 -5.186 1.00 91.00 165 PHE A O 1
ATOM 1227 N N . VAL A 1 166 ? 0.003 2.488 -3.555 1.00 89.56 166 VAL A N 1
ATOM 1228 C CA . VAL A 1 166 ? 1.103 3.033 -4.356 1.00 89.56 166 VAL A CA 1
ATOM 1229 C C . VAL A 1 166 ? 2.347 2.179 -4.139 1.00 89.56 166 VAL A C 1
ATOM 1231 O O . VAL A 1 166 ? 2.394 1.375 -3.206 1.00 89.56 166 VAL A O 1
ATOM 1234 N N . VAL A 1 167 ? 3.349 2.323 -4.996 1.00 92.00 167 VAL A N 1
ATOM 1235 C CA . VAL A 1 167 ? 4.504 1.420 -5.027 1.00 92.00 167 VAL A CA 1
ATOM 1236 C C . VAL A 1 167 ? 5.778 2.187 -5.302 1.00 92.00 167 VAL A C 1
ATOM 1238 O O . VAL A 1 167 ? 5.793 3.092 -6.123 1.00 92.00 167 VAL A O 1
ATOM 1241 N N . GLY A 1 168 ? 6.877 1.806 -4.674 1.00 90.12 168 GLY A N 1
ATOM 1242 C CA . GLY A 1 168 ? 8.173 2.370 -5.017 1.00 90.12 168 GLY A CA 1
ATOM 1243 C C . GLY A 1 168 ? 9.306 1.607 -4.370 1.00 90.12 168 GLY A C 1
ATOM 1244 O O . GLY A 1 168 ? 9.122 0.509 -3.841 1.00 90.12 168 GLY A O 1
ATOM 1245 N N . THR A 1 169 ? 10.490 2.204 -4.406 1.00 90.25 169 THR A N 1
ATOM 1246 C CA . THR A 1 169 ? 11.693 1.598 -3.837 1.00 90.25 169 THR A CA 1
ATOM 1247 C C . THR A 1 169 ? 12.065 2.243 -2.508 1.00 90.25 169 THR A C 1
ATOM 1249 O O . THR A 1 169 ? 12.012 3.461 -2.327 1.00 90.25 169 THR A O 1
ATOM 1252 N N . ALA A 1 170 ? 12.448 1.406 -1.553 1.00 87.88 170 ALA A N 1
ATOM 1253 C CA . ALA A 1 170 ? 12.991 1.811 -0.273 1.00 87.88 170 ALA A CA 1
ATOM 1254 C C . ALA A 1 170 ? 14.475 1.429 -0.179 1.00 87.88 170 ALA A C 1
ATOM 1256 O O . ALA A 1 170 ? 14.894 0.355 -0.616 1.00 87.88 170 ALA A O 1
ATOM 1257 N N . ASN A 1 171 ? 15.270 2.299 0.437 1.00 84.25 171 ASN A N 1
ATOM 1258 C CA . ASN A 1 171 ? 16.721 2.157 0.584 1.00 84.25 171 ASN A CA 1
ATOM 1259 C C . ASN A 1 171 ? 17.155 1.822 2.027 1.00 84.25 171 ASN A C 1
ATOM 1261 O O . ASN A 1 171 ? 18.336 1.914 2.349 1.00 84.25 171 ASN A O 1
ATOM 1265 N N . GLY A 1 172 ? 16.216 1.502 2.923 1.00 77.94 172 GLY A N 1
ATOM 1266 C CA . GLY A 1 172 ? 16.481 1.325 4.356 1.00 77.94 172 GLY A CA 1
ATOM 1267 C C . GLY A 1 172 ? 16.581 2.625 5.163 1.00 77.94 172 GLY A C 1
ATOM 1268 O O . GLY A 1 172 ? 16.647 2.579 6.389 1.00 77.94 172 GLY A O 1
ATOM 1269 N N . GLY A 1 173 ? 16.546 3.786 4.502 1.00 67.06 173 GLY A N 1
ATOM 1270 C CA . GLY A 1 173 ? 16.589 5.114 5.121 1.00 67.06 173 GLY A CA 1
ATOM 1271 C C . GLY A 1 173 ? 15.237 5.623 5.622 1.00 67.06 173 GLY A C 1
ATOM 1272 O O . GLY A 1 173 ? 15.142 6.762 6.072 1.00 67.06 173 GLY A O 1
ATOM 1273 N N . PHE A 1 174 ? 14.186 4.807 5.537 1.00 65.31 174 PHE A N 1
ATOM 1274 C CA . PHE A 1 174 ? 12.889 5.147 6.102 1.00 65.31 174 PHE A CA 1
ATOM 1275 C C . PHE A 1 174 ? 12.994 5.203 7.621 1.00 65.31 174 PHE A C 1
ATOM 1277 O O . PHE A 1 174 ? 13.227 4.193 8.284 1.00 65.31 174 PHE A O 1
ATOM 1284 N N . THR A 1 175 ? 12.811 6.397 8.165 1.00 59.31 175 THR A N 1
ATOM 1285 C CA . THR A 1 175 ? 12.662 6.595 9.601 1.00 59.31 175 THR A CA 1
ATOM 1286 C C . THR A 1 175 ? 11.207 6.957 9.847 1.00 59.31 175 THR A C 1
ATOM 1288 O O . THR A 1 175 ? 10.617 7.710 9.080 1.00 59.31 175 THR A O 1
ATOM 1291 N N . LEU A 1 176 ? 10.594 6.478 10.927 1.00 53.03 176 LEU A N 1
ATOM 1292 C CA . LEU A 1 176 ? 9.235 6.919 11.273 1.00 53.03 176 LEU A CA 1
ATOM 1293 C C . LEU A 1 176 ? 9.140 8.455 11.439 1.00 53.03 176 LEU A C 1
ATOM 1295 O O . LEU A 1 176 ? 8.073 9.031 11.250 1.00 53.03 176 LEU A O 1
ATOM 1299 N N . ALA A 1 177 ? 10.274 9.122 11.695 1.00 44.78 177 ALA A N 1
ATOM 1300 C CA . ALA A 1 177 ? 10.431 10.575 11.699 1.00 44.78 177 ALA A CA 1
ATOM 1301 C C . ALA A 1 177 ? 10.487 11.228 10.297 1.00 44.78 177 ALA A C 1
ATOM 1303 O O . ALA A 1 177 ? 10.146 12.401 10.171 1.00 44.78 177 ALA A O 1
ATOM 1304 N N . SER A 1 178 ? 10.863 10.514 9.226 1.00 46.09 178 SER A N 1
ATOM 1305 C CA . SER A 1 178 ? 10.903 11.082 7.862 1.00 46.09 178 SER A CA 1
ATOM 1306 C C . SER A 1 178 ? 9.514 11.296 7.254 1.00 46.09 178 SER A C 1
ATOM 1308 O O . SER A 1 178 ? 9.388 11.933 6.215 1.00 46.09 178 SER A O 1
ATOM 1310 N N . LEU A 1 179 ? 8.464 10.829 7.931 1.00 48.12 179 LEU A N 1
ATOM 1311 C CA . LEU A 1 179 ? 7.061 11.113 7.613 1.00 48.12 179 LEU A CA 1
ATOM 1312 C C . LEU A 1 179 ? 6.441 12.205 8.476 1.00 48.12 179 LEU A C 1
ATOM 1314 O O . LEU A 1 179 ? 5.373 12.709 8.146 1.00 48.12 179 LEU A O 1
ATOM 1318 N N . SER A 1 180 ? 7.132 12.625 9.539 1.00 44.56 180 SER A N 1
ATOM 1319 C CA . SER A 1 180 ? 6.782 13.819 10.302 1.00 44.56 180 SER A CA 1
ATOM 1320 C C . SER A 1 180 ? 7.487 15.056 9.747 1.00 44.56 180 SER A C 1
ATOM 1322 O O . SER A 1 180 ? 7.883 15.921 10.534 1.00 44.56 180 SER A O 1
ATOM 1324 N N . SER A 1 181 ? 7.695 15.146 8.425 1.00 39.56 181 SER A N 1
ATOM 1325 C CA . SER A 1 181 ? 8.219 16.364 7.802 1.00 39.56 181 SER A CA 1
ATOM 1326 C C . SER A 1 181 ? 7.226 17.500 8.035 1.00 39.56 181 SER A C 1
ATOM 1328 O O . SER A 1 181 ? 6.327 17.779 7.248 1.00 39.56 181 SER A O 1
ATOM 1330 N N . SER A 1 182 ? 7.396 18.146 9.185 1.00 38.84 182 SER A N 1
ATOM 1331 C CA . SER A 1 182 ? 6.881 19.465 9.486 1.00 38.84 182 SER A CA 1
ATOM 1332 C C . SER A 1 182 ? 7.373 20.383 8.377 1.00 38.84 182 SER A C 1
ATOM 1334 O O . SER A 1 182 ? 8.535 20.292 7.977 1.00 38.84 182 SER A O 1
ATOM 1336 N N . LYS A 1 183 ? 6.501 21.269 7.894 1.00 43.28 183 LYS A N 1
ATOM 1337 C CA . LYS A 1 183 ? 6.713 22.249 6.812 1.00 43.28 183 LYS A CA 1
ATOM 1338 C C . LYS A 1 183 ? 7.879 23.245 7.014 1.00 43.28 183 LYS A C 1
ATOM 1340 O O . LYS A 1 183 ? 7.843 24.346 6.467 1.00 43.28 183 LYS A O 1
ATOM 1345 N N . ASN A 1 184 ? 8.916 22.923 7.781 1.00 44.19 184 ASN A N 1
ATOM 1346 C CA . ASN A 1 184 ? 10.031 23.828 8.037 1.00 44.19 184 ASN A CA 1
ATOM 1347 C C . ASN A 1 184 ? 10.842 24.146 6.768 1.00 44.19 184 ASN A C 1
ATOM 1349 O O . ASN A 1 184 ? 11.533 25.158 6.746 1.00 44.19 184 ASN A O 1
ATOM 1353 N N . THR A 1 185 ? 10.713 23.366 5.690 1.00 43.31 185 THR A N 1
ATOM 1354 C CA . THR A 1 185 ? 11.332 23.670 4.388 1.00 43.31 185 THR A CA 1
ATOM 1355 C C . THR A 1 185 ? 10.413 24.424 3.423 1.00 43.31 185 THR A C 1
ATOM 1357 O O . THR A 1 185 ? 10.892 25.322 2.739 1.00 43.31 185 THR A O 1
ATOM 1360 N N . GLN A 1 186 ? 9.096 24.179 3.415 1.00 42.59 186 GLN A N 1
ATOM 1361 C CA . GLN A 1 186 ? 8.185 24.903 2.512 1.00 42.59 186 GLN A CA 1
ATOM 1362 C C . GLN A 1 186 ? 7.911 26.346 2.950 1.00 42.59 186 GLN A C 1
ATOM 1364 O O . GLN A 1 186 ? 7.804 27.225 2.098 1.00 42.59 186 GLN A O 1
ATOM 1369 N N . LEU A 1 187 ? 7.834 26.639 4.257 1.00 42.41 187 LEU A N 1
ATOM 1370 C CA . LEU A 1 187 ? 7.726 28.031 4.713 1.00 42.41 187 LEU A CA 1
ATOM 1371 C C . LEU A 1 187 ? 9.029 28.799 4.442 1.00 42.41 187 LEU A C 1
ATOM 1373 O O . LEU A 1 187 ? 8.972 29.972 4.080 1.00 42.41 187 LEU A O 1
ATOM 1377 N N . ALA A 1 188 ? 10.183 28.132 4.556 1.00 44.19 188 ALA A N 1
ATOM 1378 C CA . ALA A 1 188 ? 11.479 28.701 4.203 1.00 44.19 188 ALA A CA 1
ATOM 1379 C C . ALA A 1 188 ? 11.580 28.986 2.694 1.00 44.19 188 ALA A C 1
ATOM 1381 O O . ALA A 1 188 ? 11.975 30.086 2.325 1.00 44.19 188 ALA A O 1
ATOM 1382 N N . GLU A 1 189 ? 11.135 28.077 1.820 1.00 48.00 189 GLU A N 1
ATOM 1383 C CA . GLU A 1 189 ? 11.082 28.306 0.365 1.00 48.00 189 GLU A CA 1
ATOM 1384 C C . GLU A 1 189 ? 10.049 29.368 -0.040 1.00 48.00 189 GLU A C 1
ATOM 1386 O O . GLU A 1 189 ? 10.328 30.221 -0.887 1.00 48.00 189 GLU A O 1
ATOM 1391 N N . MET A 1 190 ? 8.877 29.383 0.599 1.00 48.00 190 MET A N 1
ATOM 1392 C CA . MET A 1 190 ? 7.843 30.400 0.382 1.00 48.00 190 MET A CA 1
ATOM 1393 C C . MET A 1 190 ? 8.316 31.785 0.834 1.00 48.00 190 MET A C 1
ATOM 1395 O O . MET A 1 190 ? 8.083 32.761 0.121 1.00 48.00 190 MET A O 1
ATOM 1399 N N . LEU A 1 191 ? 9.027 31.885 1.961 1.00 49.66 191 LEU A N 1
ATOM 1400 C CA . LEU A 1 191 ? 9.652 33.129 2.418 1.00 49.66 191 LEU A CA 1
ATOM 1401 C C . LEU A 1 191 ? 10.804 33.551 1.501 1.00 49.66 191 LEU A C 1
ATOM 1403 O O . LEU A 1 191 ? 10.884 34.726 1.153 1.00 49.66 191 LEU A O 1
ATOM 1407 N N . GLN A 1 192 ? 11.640 32.621 1.031 1.00 52.09 192 GLN A N 1
ATOM 1408 C CA . GLN A 1 192 ? 12.732 32.916 0.096 1.00 52.09 192 GLN A CA 1
ATOM 1409 C C . GLN A 1 192 ? 12.213 33.459 -1.245 1.00 52.09 192 GLN A C 1
ATOM 1411 O O . GLN A 1 192 ? 12.851 34.311 -1.859 1.00 52.09 192 GLN A O 1
ATOM 1416 N N . LYS A 1 193 ? 11.039 32.991 -1.687 1.00 46.28 193 LYS A N 1
ATOM 1417 C CA . LYS A 1 193 ? 10.370 33.438 -2.917 1.00 46.28 193 LYS A CA 1
ATOM 1418 C C . LYS A 1 193 ? 9.637 34.779 -2.762 1.00 46.28 193 LYS A C 1
ATOM 1420 O O . LYS A 1 193 ? 9.411 35.453 -3.764 1.00 46.28 193 LYS A O 1
ATOM 1425 N N . HIS A 1 194 ? 9.277 35.171 -1.535 1.00 53.47 194 HIS A N 1
ATOM 1426 C CA . HIS A 1 194 ? 8.543 36.413 -1.239 1.00 53.47 194 HIS A CA 1
ATOM 1427 C C . HIS A 1 194 ? 9.398 37.518 -0.593 1.00 53.47 194 HIS A C 1
ATOM 1429 O O . HIS A 1 194 ? 8.921 38.645 -0.452 1.00 53.47 194 HIS A O 1
ATOM 1435 N N . LEU A 1 195 ? 10.653 37.242 -0.224 1.00 48.88 195 LEU A N 1
ATOM 1436 C CA . LEU A 1 195 ? 11.608 38.244 0.250 1.00 48.88 195 LEU A CA 1
ATOM 1437 C C . LEU A 1 195 ? 12.450 38.769 -0.930 1.00 48.88 195 LEU A C 1
ATOM 1439 O O . LEU A 1 195 ? 13.027 37.975 -1.673 1.00 48.88 195 LEU A O 1
ATOM 1443 N N . PRO A 1 196 ? 12.543 40.096 -1.136 1.00 49.00 196 PRO A N 1
ATOM 1444 C CA . PRO A 1 196 ? 13.302 40.661 -2.247 1.00 49.00 196 PRO A CA 1
ATOM 1445 C C . PRO A 1 196 ? 14.812 40.386 -2.098 1.00 49.00 196 PRO A C 1
ATOM 1447 O O . PRO A 1 196 ? 15.343 40.434 -0.983 1.00 49.00 196 PRO A O 1
ATOM 1450 N N . PRO A 1 197 ? 15.544 40.146 -3.204 1.00 56.12 197 PRO A N 1
ATOM 1451 C CA . PRO A 1 197 ? 16.963 39.836 -3.153 1.00 56.12 197 PRO A CA 1
ATOM 1452 C C . PRO A 1 197 ? 17.770 41.130 -3.037 1.00 56.12 197 PRO A C 1
ATOM 1454 O O . PRO A 1 197 ? 18.276 41.652 -4.026 1.00 56.12 197 PRO A O 1
ATOM 1457 N N . SER A 1 198 ? 17.918 41.666 -1.829 1.00 49.47 198 SER A N 1
ATOM 1458 C CA . SER A 1 198 ? 18.936 42.691 -1.588 1.00 49.47 198 SER A CA 1
ATOM 1459 C C . SER A 1 198 ? 19.285 42.830 -0.112 1.00 49.47 198 SER A C 1
ATOM 1461 O O . SER A 1 198 ? 18.601 43.517 0.639 1.00 49.47 198 SER A O 1
ATOM 1463 N N . GLY A 1 199 ? 20.424 42.229 0.239 1.00 48.75 199 GLY A N 1
ATOM 1464 C CA . GLY A 1 199 ? 21.322 42.726 1.277 1.00 48.75 199 GLY A CA 1
ATOM 1465 C C . GLY A 1 199 ? 21.015 42.280 2.699 1.00 48.75 199 GLY A C 1
ATOM 1466 O O . GLY A 1 199 ? 20.366 43.014 3.424 1.00 48.75 199 GLY A O 1
ATOM 1467 N N . LEU A 1 200 ? 21.581 41.139 3.109 1.00 39.00 200 LEU A N 1
ATOM 1468 C CA . LEU A 1 200 ? 22.074 40.871 4.471 1.00 39.00 200 LEU A CA 1
ATOM 1469 C C . LEU A 1 200 ? 22.888 39.557 4.443 1.00 39.00 200 LEU A C 1
ATOM 1471 O O . LEU A 1 200 ? 22.309 38.480 4.284 1.00 39.00 200 LEU A O 1
ATOM 1475 N N . PRO A 1 201 ? 24.227 39.593 4.569 1.00 46.59 201 PRO A N 1
ATOM 1476 C CA . PRO A 1 201 ? 25.035 38.382 4.610 1.00 46.59 201 PRO A CA 1
ATOM 1477 C C . PRO A 1 201 ? 24.984 37.802 6.029 1.00 46.59 201 PRO A C 1
ATOM 1479 O O . PRO A 1 201 ? 25.875 38.111 6.814 1.00 46.59 201 PRO A O 1
ATOM 1482 N N . GLN A 1 202 ? 23.921 37.053 6.376 1.00 51.22 202 GLN A N 1
ATOM 1483 C CA . GLN A 1 202 ? 23.832 36.114 7.528 1.00 51.22 202 GLN A CA 1
ATOM 1484 C C . GLN A 1 202 ? 22.418 35.510 7.744 1.00 51.22 202 GLN A C 1
ATOM 1486 O O . GLN A 1 202 ? 21.968 35.312 8.870 1.00 51.22 202 GLN A O 1
ATOM 1491 N N . ALA A 1 203 ? 21.689 35.173 6.675 1.00 45.12 203 ALA A N 1
ATOM 1492 C CA . ALA A 1 203 ? 20.307 34.691 6.791 1.00 45.12 203 ALA A CA 1
ATOM 1493 C C . ALA A 1 203 ? 20.056 33.213 7.206 1.00 45.12 203 ALA A C 1
ATOM 1495 O O . ALA A 1 203 ? 18.889 32.920 7.454 1.00 45.12 203 ALA A O 1
ATOM 1496 N N . PRO A 1 204 ? 21.021 32.270 7.342 1.00 47.19 204 PRO A N 1
ATOM 1497 C CA . PRO A 1 204 ? 20.655 30.928 7.809 1.00 47.19 204 PRO A CA 1
ATOM 1498 C C . PRO A 1 204 ? 20.456 30.836 9.332 1.00 47.19 204 PRO A C 1
ATOM 1500 O O . PRO A 1 204 ? 19.699 29.984 9.774 1.00 47.19 204 PRO A O 1
ATOM 1503 N N . GLN A 1 205 ? 21.055 31.718 10.148 1.00 43.19 205 GLN A N 1
ATOM 1504 C CA . GLN A 1 205 ? 20.960 31.591 11.615 1.00 43.19 205 GLN A CA 1
ATOM 1505 C C . GLN A 1 205 ? 19.759 32.317 12.242 1.00 43.19 205 GLN A C 1
ATOM 1507 O O . GLN A 1 205 ? 19.261 31.890 13.279 1.00 43.19 205 GLN A O 1
ATOM 1512 N N . LEU A 1 206 ? 19.232 33.382 11.623 1.00 40.03 206 LEU A N 1
ATOM 1513 C CA . LEU A 1 206 ? 18.057 34.083 12.169 1.00 40.03 206 LEU A CA 1
ATOM 1514 C C . LEU A 1 206 ? 16.732 33.351 11.900 1.00 40.03 206 LEU A C 1
ATOM 1516 O O . LEU A 1 206 ? 15.823 33.429 12.724 1.00 40.03 206 LEU A O 1
ATOM 1520 N N . ALA A 1 207 ? 16.614 32.633 10.779 1.00 42.19 207 ALA A N 1
ATOM 1521 C CA . ALA A 1 207 ? 15.403 31.882 1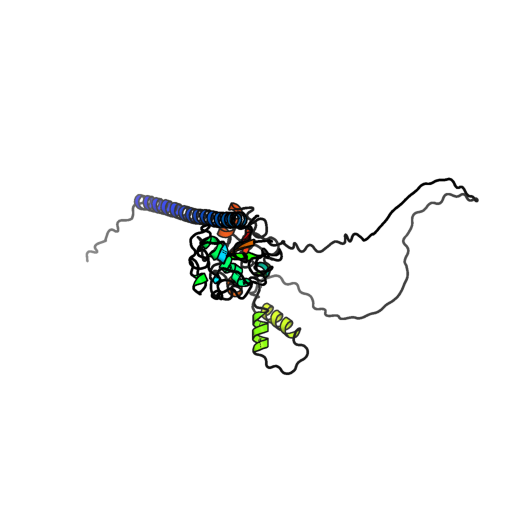0.446 1.00 42.19 207 ALA A CA 1
ATOM 1522 C C . ALA A 1 207 ? 15.181 30.701 11.409 1.00 42.19 207 ALA A C 1
ATOM 1524 O O . ALA A 1 207 ? 14.059 30.474 11.862 1.00 42.19 207 ALA A O 1
ATOM 1525 N N . GLU A 1 208 ? 16.262 30.021 11.800 1.00 42.09 208 GLU A N 1
ATOM 1526 C CA . GLU A 1 208 ? 16.245 28.937 12.788 1.00 42.09 208 GLU A CA 1
ATOM 1527 C C . GLU A 1 208 ? 15.861 29.451 14.192 1.00 42.09 208 GLU A C 1
ATOM 1529 O O . GLU A 1 208 ? 15.053 28.838 14.894 1.00 42.09 208 GLU A O 1
ATOM 1534 N N . ILE A 1 209 ? 16.331 30.649 14.569 1.00 39.12 209 ILE A N 1
ATOM 1535 C CA . ILE A 1 209 ? 15.991 31.293 15.849 1.00 39.12 209 ILE A CA 1
ATOM 1536 C C . ILE A 1 209 ? 14.521 31.749 15.887 1.00 39.12 209 ILE A C 1
ATOM 1538 O O . ILE A 1 209 ? 13.863 31.611 16.919 1.00 39.12 209 ILE A O 1
ATOM 1542 N N . ILE A 1 210 ? 13.962 32.266 14.789 1.00 42.06 210 ILE A N 1
ATOM 1543 C CA . ILE A 1 210 ? 12.554 32.705 14.745 1.00 42.06 210 ILE A CA 1
ATOM 1544 C C . ILE A 1 210 ? 11.600 31.499 14.736 1.00 42.06 210 ILE A C 1
ATOM 1546 O O . ILE A 1 210 ? 10.610 31.510 15.468 1.00 42.06 210 ILE A O 1
ATOM 1550 N N . ALA A 1 211 ? 11.923 30.432 13.996 1.00 40.84 211 ALA A N 1
ATOM 1551 C CA . ALA A 1 211 ? 11.130 29.199 13.978 1.00 40.84 211 ALA A CA 1
ATOM 1552 C C . ALA A 1 211 ? 11.068 28.524 15.362 1.00 40.84 211 ALA A C 1
ATOM 1554 O O . ALA A 1 211 ? 10.009 28.054 15.781 1.00 40.84 211 ALA A O 1
ATOM 1555 N N . THR A 1 212 ? 12.171 28.561 16.117 1.00 39.31 212 THR A N 1
ATOM 1556 C CA . THR A 1 212 ? 12.237 27.989 17.471 1.00 39.31 212 THR A CA 1
ATOM 1557 C C . THR A 1 212 ? 11.433 28.812 18.495 1.00 39.31 212 THR A C 1
ATOM 1559 O O . THR A 1 212 ? 10.752 28.242 19.346 1.00 39.31 212 THR A O 1
ATOM 1562 N N . ASN A 1 213 ? 11.432 30.149 18.386 1.00 37.75 213 ASN A N 1
ATOM 1563 C CA . ASN A 1 213 ? 10.736 31.045 19.328 1.00 37.75 213 ASN A CA 1
ATOM 1564 C C . ASN A 1 213 ? 9.205 31.117 19.125 1.00 37.75 213 ASN A C 1
ATOM 1566 O O . ASN A 1 213 ? 8.460 31.402 20.069 1.00 37.75 213 ASN A O 1
ATOM 1570 N N . ILE A 1 214 ? 8.709 30.848 17.913 1.00 40.12 214 ILE A N 1
ATOM 1571 C CA . ILE A 1 214 ? 7.263 30.777 17.634 1.00 40.12 214 ILE A CA 1
ATOM 1572 C C . ILE A 1 214 ? 6.675 29.455 18.159 1.00 40.12 214 ILE A C 1
ATOM 1574 O O . ILE A 1 214 ? 5.582 29.445 18.724 1.00 40.12 214 ILE A O 1
ATOM 1578 N N . TYR A 1 215 ? 7.421 28.348 18.073 1.00 37.56 215 TYR A N 1
ATOM 1579 C CA . TYR A 1 215 ? 6.964 27.047 18.577 1.00 37.56 215 TYR A CA 1
ATOM 1580 C C . TYR A 1 215 ? 6.804 27.035 20.109 1.00 37.56 215 TYR A C 1
ATOM 1582 O O . TYR A 1 215 ? 5.813 26.525 20.632 1.00 37.56 215 TYR A O 1
ATOM 1590 N N . SER A 1 216 ? 7.721 27.680 20.841 1.00 39.19 216 SER A N 1
ATOM 1591 C CA . SER A 1 216 ? 7.658 27.762 22.308 1.00 39.19 216 SER A CA 1
ATOM 1592 C C . SER A 1 216 ? 6.569 28.699 22.847 1.00 39.19 216 SER A C 1
ATOM 1594 O O . SER A 1 216 ? 6.210 28.589 24.017 1.00 39.19 216 SER A O 1
ATOM 1596 N N . SER A 1 217 ? 6.048 29.624 22.030 1.00 35.22 217 SER A N 1
ATOM 1597 C CA . SER A 1 217 ? 5.063 30.633 22.457 1.00 35.22 217 SER A CA 1
ATOM 1598 C C . SER A 1 217 ? 3.605 30.264 22.156 1.00 35.22 217 SER A C 1
ATOM 1600 O O . SER A 1 217 ? 2.709 30.847 22.762 1.00 35.22 217 SER A O 1
ATOM 1602 N N . ILE A 1 218 ? 3.354 29.286 21.277 1.00 39.16 218 ILE A N 1
ATOM 1603 C CA . ILE A 1 218 ? 1.993 28.886 20.868 1.00 39.16 218 ILE A CA 1
ATOM 1604 C C . ILE A 1 218 ? 1.546 27.559 21.517 1.00 39.16 218 ILE A C 1
ATOM 1606 O O . ILE A 1 218 ? 0.356 27.380 21.763 1.00 39.16 218 ILE A O 1
ATOM 1610 N N . PHE A 1 219 ? 2.469 26.650 21.866 1.00 40.28 219 PHE A N 1
ATOM 1611 C CA . PHE A 1 219 ? 2.138 25.282 22.314 1.00 40.28 219 PHE A CA 1
ATOM 1612 C C . PHE A 1 219 ? 2.463 24.949 23.782 1.00 40.28 219 PHE A C 1
ATOM 1614 O O . PHE A 1 219 ? 2.710 23.796 24.126 1.00 40.28 219 PHE A O 1
ATOM 1621 N N . THR A 1 220 ? 2.376 25.919 24.694 1.00 31.81 220 THR A N 1
ATOM 1622 C CA . THR A 1 220 ? 2.218 25.610 26.128 1.00 31.81 220 THR A CA 1
ATOM 1623 C C . THR A 1 220 ? 0.825 25.998 26.625 1.00 31.81 220 THR A C 1
ATOM 1625 O O . THR A 1 220 ? 0.598 27.153 26.974 1.00 31.81 220 THR A O 1
ATOM 1628 N N . PRO A 1 221 ? -0.130 25.057 26.751 1.00 33.78 221 PRO A N 1
ATOM 1629 C CA . PRO A 1 221 ? -1.172 25.191 27.747 1.00 33.78 221 PRO A CA 1
ATOM 1630 C C . PRO A 1 221 ? -0.635 24.709 29.100 1.00 33.78 221 PRO A C 1
ATOM 1632 O O . PRO A 1 221 ? -0.065 23.629 29.248 1.00 33.78 221 PRO A O 1
ATOM 1635 N N . ALA A 1 222 ? -0.806 25.579 30.084 1.00 30.77 222 ALA A N 1
ATOM 1636 C CA . ALA A 1 222 ? -0.375 25.448 31.458 1.00 30.77 222 ALA A CA 1
ATOM 1637 C C . ALA A 1 222 ? -0.781 24.121 32.132 1.00 30.77 222 ALA A C 1
ATOM 1639 O O . ALA A 1 222 ? -1.960 23.857 32.354 1.00 30.77 222 ALA A O 1
ATOM 1640 N N . LEU A 1 223 ? 0.211 23.378 32.626 1.00 29.20 223 LEU A N 1
ATOM 1641 C CA . LEU A 1 223 ? 0.120 22.741 33.941 1.00 29.20 223 LEU A CA 1
ATOM 1642 C C . LEU A 1 223 ? 0.636 23.757 34.968 1.00 29.20 223 LEU A C 1
ATOM 1644 O O . LEU A 1 223 ? 1.805 23.755 35.342 1.00 29.20 223 LEU A O 1
ATOM 1648 N N . ALA A 1 224 ? -0.237 24.670 35.394 1.00 31.66 224 ALA A N 1
ATOM 1649 C CA . ALA A 1 224 ? 0.020 25.556 36.524 1.00 31.66 224 ALA A CA 1
ATOM 1650 C C . ALA A 1 224 ? -0.937 25.213 37.672 1.00 31.66 224 ALA A C 1
ATOM 1652 O O . ALA A 1 224 ? -2.021 25.780 37.766 1.00 31.66 224 ALA A O 1
ATOM 1653 N N . ALA A 1 225 ? -0.518 24.298 38.552 1.00 30.00 225 ALA A N 1
ATOM 1654 C CA . ALA A 1 225 ? -0.924 24.276 39.959 1.00 30.00 225 ALA A CA 1
ATOM 1655 C C . ALA A 1 225 ? 0.045 23.417 40.800 1.00 30.00 225 ALA A C 1
ATOM 1657 O O . ALA A 1 225 ? -0.080 22.200 40.861 1.00 30.00 225 ALA A O 1
ATOM 1658 N N . GLY A 1 226 ? 0.984 24.089 41.479 1.00 31.52 226 GLY A N 1
ATOM 1659 C CA . GLY A 1 226 ? 1.505 23.680 42.790 1.00 31.52 226 GLY A CA 1
ATOM 1660 C C . GLY A 1 226 ? 2.666 22.681 42.850 1.00 31.52 226 GLY A C 1
ATOM 1661 O O . GLY A 1 226 ? 2.454 21.527 43.187 1.00 31.52 226 GLY A O 1
ATOM 1662 N N . ASN A 1 227 ? 3.909 23.147 42.695 1.00 36.69 227 ASN A N 1
ATOM 1663 C CA . ASN A 1 227 ? 4.808 23.327 43.846 1.00 36.69 227 ASN A CA 1
ATOM 1664 C C . ASN A 1 227 ? 6.044 24.121 43.398 1.00 36.69 227 ASN A C 1
ATOM 1666 O O . ASN A 1 227 ? 6.771 23.702 42.500 1.00 36.69 227 ASN A O 1
ATOM 1670 N N . GLY A 1 228 ? 6.257 25.293 43.991 1.00 39.00 228 GLY A N 1
ATOM 1671 C CA . GLY A 1 228 ? 7.437 26.101 43.716 1.00 39.00 228 GLY A CA 1
ATOM 1672 C C . GLY A 1 228 ? 8.671 25.502 44.378 1.00 39.00 228 GLY A C 1
ATOM 1673 O O . GLY A 1 228 ? 8.633 25.161 45.555 1.00 39.00 228 GLY A O 1
ATOM 1674 N N . ASN A 1 229 ? 9.784 25.452 43.654 1.00 38.44 229 ASN A N 1
ATOM 1675 C CA . ASN A 1 229 ? 11.060 25.861 44.223 1.00 38.44 229 ASN A CA 1
ATOM 1676 C C . ASN A 1 229 ? 11.995 26.290 43.091 1.00 38.44 229 ASN A C 1
ATOM 1678 O O . ASN A 1 229 ? 12.110 25.599 42.082 1.00 38.44 229 ASN A O 1
ATOM 1682 N N . GLY A 1 230 ? 12.557 27.488 43.229 1.00 37.06 230 GLY A N 1
ATOM 1683 C CA . GLY A 1 230 ? 13.239 28.196 42.155 1.00 37.06 230 GLY A CA 1
ATOM 1684 C C . GLY A 1 230 ? 14.731 27.898 42.032 1.00 37.06 230 GLY A C 1
ATOM 1685 O O . GLY A 1 230 ? 15.230 26.875 42.492 1.00 37.06 230 GLY A O 1
ATOM 1686 N N . ASN A 1 231 ? 15.409 28.914 41.487 1.00 37.12 231 ASN A N 1
ATOM 1687 C CA . ASN A 1 231 ? 16.853 29.083 41.310 1.00 37.12 231 ASN A CA 1
ATOM 1688 C C . ASN A 1 231 ? 17.448 28.332 40.105 1.00 37.12 231 ASN A C 1
ATOM 1690 O O . ASN A 1 231 ? 17.319 27.127 39.990 1.00 37.12 231 ASN A O 1
ATOM 1694 N N . GLY A 1 232 ? 18.158 28.956 39.169 1.00 38.94 232 GLY A N 1
ATOM 1695 C CA . GLY A 1 232 ? 18.647 30.323 39.059 1.00 38.94 232 GLY A CA 1
ATOM 1696 C C . GLY A 1 232 ? 19.464 30.429 37.766 1.00 38.94 232 GLY A C 1
ATOM 1697 O O . GLY A 1 232 ? 20.103 29.474 37.338 1.00 38.94 232 GLY A O 1
ATOM 1698 N N . ASN A 1 233 ? 19.372 31.592 37.133 1.00 39.56 233 ASN A N 1
ATOM 1699 C CA . ASN A 1 233 ? 20.044 31.984 35.900 1.00 39.56 233 ASN A CA 1
ATOM 1700 C C . ASN A 1 233 ? 21.566 32.136 36.113 1.00 39.56 233 ASN A C 1
ATOM 1702 O O . ASN A 1 233 ? 21.985 32.620 37.164 1.00 39.56 233 ASN A O 1
ATOM 1706 N N . GLY A 1 234 ? 22.385 31.791 35.114 1.00 38.69 234 GLY A N 1
ATOM 1707 C CA . GLY A 1 234 ? 23.843 31.918 35.196 1.00 38.69 234 GLY A CA 1
ATOM 1708 C C . GLY A 1 234 ? 24.553 31.719 33.859 1.00 38.69 234 GLY A C 1
ATOM 1709 O O . GLY A 1 234 ? 25.113 30.663 33.596 1.00 38.69 234 GLY A O 1
ATOM 1710 N N . ASN A 1 235 ? 24.520 32.756 33.025 1.00 40.66 235 ASN A N 1
ATOM 1711 C CA . ASN A 1 235 ? 25.338 32.923 31.825 1.00 40.66 235 ASN A CA 1
ATOM 1712 C C . ASN A 1 235 ? 26.809 33.188 32.219 1.00 40.66 235 ASN A C 1
ATOM 1714 O O . ASN A 1 235 ? 27.054 33.973 33.136 1.00 40.66 235 ASN A O 1
ATOM 1718 N N . GLY A 1 236 ? 27.784 32.584 31.532 1.00 39.31 236 GLY A N 1
ATOM 1719 C CA . GLY A 1 236 ? 29.202 32.751 31.869 1.00 39.31 236 GLY A CA 1
ATOM 1720 C C . GLY A 1 236 ? 30.163 32.179 30.830 1.00 39.31 236 GLY A C 1
ATOM 1721 O O . GLY A 1 236 ? 30.676 31.077 30.983 1.00 39.31 236 GLY A O 1
ATOM 1722 N N . ASN A 1 237 ? 30.413 32.962 29.784 1.00 40.44 237 ASN A N 1
ATOM 1723 C CA . ASN A 1 237 ? 31.511 32.798 28.836 1.00 40.44 237 ASN A CA 1
ATOM 1724 C C . ASN A 1 237 ? 32.852 33.098 29.542 1.00 40.44 237 ASN A C 1
ATOM 1726 O O . ASN A 1 237 ? 32.967 34.130 30.204 1.00 40.44 237 ASN A O 1
ATOM 1730 N N . GLY A 1 238 ? 33.860 32.231 29.406 1.00 39.62 238 GLY A N 1
ATOM 1731 C CA . GLY A 1 238 ? 35.133 32.372 30.119 1.00 39.62 238 GLY A CA 1
ATOM 1732 C C . GLY A 1 238 ? 36.271 31.569 29.497 1.00 39.62 238 GLY A C 1
ATOM 1733 O O . GLY A 1 238 ? 36.517 30.426 29.860 1.00 39.62 238 GLY A O 1
ATOM 1734 N N . ASN A 1 239 ? 36.967 32.210 28.562 1.00 38.72 239 ASN A N 1
ATOM 1735 C CA . ASN A 1 239 ? 38.261 31.819 28.010 1.00 38.72 239 ASN A CA 1
ATOM 1736 C C . ASN A 1 239 ? 39.349 31.911 29.104 1.00 38.72 239 ASN A C 1
ATOM 1738 O O . ASN A 1 239 ? 39.407 32.918 29.810 1.00 38.72 239 ASN A O 1
ATOM 1742 N N . GLY A 1 240 ? 40.222 30.908 29.245 1.00 39.56 240 GLY A N 1
ATOM 1743 C CA . GLY A 1 240 ? 41.234 30.905 30.308 1.00 39.56 240 GLY A CA 1
ATOM 1744 C C . GLY A 1 240 ? 42.272 29.793 30.186 1.00 39.56 240 GLY A C 1
ATOM 1745 O O . GLY A 1 240 ? 42.106 28.705 30.720 1.00 39.56 240 GLY A O 1
ATOM 1746 N N . ASN A 1 241 ? 43.352 30.113 29.480 1.00 37.34 241 ASN A N 1
ATOM 1747 C CA . ASN A 1 241 ? 44.599 29.364 29.360 1.00 37.34 241 ASN A CA 1
ATOM 1748 C C . ASN A 1 241 ? 45.317 29.262 30.728 1.00 37.34 241 ASN A C 1
ATOM 1750 O O . ASN A 1 241 ? 45.418 30.267 31.431 1.00 37.34 241 ASN A O 1
ATOM 1754 N N . GLY A 1 242 ? 45.855 28.094 31.095 1.00 38.59 242 GLY A N 1
ATOM 1755 C CA . GLY A 1 242 ? 46.551 27.907 32.375 1.00 38.59 242 GLY A CA 1
ATOM 1756 C C . GLY A 1 242 ? 47.317 26.589 32.459 1.00 38.59 242 GLY A C 1
ATOM 1757 O O . GLY A 1 242 ? 46.744 25.538 32.711 1.00 38.59 242 GLY A O 1
ATOM 1758 N N . ASN A 1 243 ? 48.622 26.677 32.219 1.00 34.19 243 ASN A N 1
ATOM 1759 C CA . ASN A 1 243 ? 49.616 25.608 32.239 1.00 34.19 243 ASN A CA 1
ATOM 1760 C C . ASN A 1 243 ? 50.162 25.378 33.669 1.00 34.19 243 ASN A C 1
ATOM 1762 O O . ASN A 1 243 ? 50.309 26.341 34.421 1.00 34.19 243 ASN A O 1
ATOM 1766 N N . GLY A 1 244 ? 50.541 24.137 34.000 1.00 35.84 244 GLY A N 1
ATOM 1767 C CA . GLY A 1 244 ? 51.224 23.734 35.246 1.00 35.84 244 GLY A CA 1
ATOM 1768 C C . GLY A 1 244 ? 50.424 22.678 36.026 1.00 35.84 244 GLY A C 1
ATOM 1769 O O . GLY A 1 244 ? 49.262 22.893 36.326 1.00 35.84 244 GLY A O 1
ATOM 1770 N N . GLY A 1 245 ? 50.911 21.483 36.363 1.00 30.64 245 GLY A N 1
ATOM 1771 C CA . GLY A 1 245 ? 52.284 21.031 36.575 1.00 30.64 245 GLY A CA 1
ATOM 1772 C C . GLY A 1 245 ? 52.482 20.717 38.065 1.00 30.64 245 GLY A C 1
ATOM 1773 O O . GLY A 1 245 ? 52.602 21.640 38.859 1.00 30.64 245 GLY A O 1
ATOM 1774 N N . GLY A 1 246 ? 52.539 19.424 38.421 1.00 31.64 246 GLY A N 1
ATOM 1775 C CA . GLY A 1 246 ? 52.784 18.906 39.782 1.00 31.64 246 GLY A CA 1
ATOM 1776 C C . GLY A 1 246 ? 51.486 18.665 40.569 1.00 31.64 246 GLY A C 1
ATOM 1777 O O . GLY A 1 246 ? 50.635 19.534 40.641 1.00 31.64 246 GLY A O 1
ATOM 1778 N N . GLY A 1 247 ? 51.193 17.501 41.145 1.00 30.03 247 GLY A N 1
ATOM 1779 C CA . GLY A 1 247 ? 52.067 16.472 41.692 1.00 30.03 247 GLY A CA 1
ATOM 1780 C C . GLY A 1 247 ? 51.796 16.392 43.192 1.00 30.03 247 GLY A C 1
ATOM 1781 O O . GLY A 1 247 ? 52.402 17.140 43.945 1.00 30.03 247 GLY A O 1
ATOM 1782 N N . PHE A 1 248 ? 50.901 15.500 43.628 1.00 33.81 248 PHE A N 1
ATOM 1783 C CA . PHE A 1 248 ? 50.805 15.108 45.035 1.00 33.81 248 PHE A CA 1
ATOM 1784 C C . PHE A 1 248 ? 50.641 13.596 45.149 1.00 33.81 248 PHE A C 1
ATOM 1786 O O . PHE A 1 248 ? 49.754 12.983 44.559 1.00 33.81 248 PHE A O 1
ATOM 1793 N N . ALA A 1 249 ? 51.605 13.031 45.866 1.00 35.22 249 ALA A N 1
ATOM 1794 C CA . ALA A 1 249 ? 51.827 11.627 46.118 1.00 35.22 249 ALA A CA 1
ATOM 1795 C C . ALA A 1 249 ? 50.717 10.997 46.969 1.00 35.22 249 ALA A C 1
ATOM 1797 O O . ALA A 1 249 ? 50.146 11.639 47.851 1.00 35.22 249 ALA A O 1
ATOM 1798 N N . GLY A 1 250 ? 50.473 9.707 46.731 1.00 36.81 250 GLY A N 1
ATOM 1799 C CA . GLY A 1 250 ? 49.741 8.855 47.663 1.00 36.81 250 GLY A CA 1
ATOM 1800 C C . GLY A 1 250 ? 50.593 8.451 48.877 1.00 36.81 250 GLY A C 1
ATOM 1801 O O . GLY A 1 250 ? 51.806 8.670 48.883 1.00 36.81 250 GLY A O 1
ATOM 1802 N N . PRO A 1 251 ? 49.996 7.802 49.888 1.00 45.75 251 PRO A N 1
ATOM 1803 C CA . PRO A 1 251 ? 50.727 7.049 50.897 1.00 45.75 251 PRO A CA 1
ATOM 1804 C C . PRO A 1 251 ? 50.834 5.572 50.497 1.00 45.75 251 PRO A C 1
ATOM 1806 O O . PRO A 1 251 ? 49.869 4.956 50.046 1.00 45.75 251 PRO A O 1
ATOM 1809 N N . GLY A 1 252 ? 52.036 5.023 50.664 1.00 32.53 252 GLY A N 1
ATOM 1810 C CA . GLY A 1 252 ? 52.380 3.644 50.339 1.00 32.53 252 GLY A CA 1
ATOM 1811 C C . GLY A 1 252 ? 51.987 2.603 51.388 1.00 32.53 252 GLY A C 1
ATOM 1812 O O . GLY A 1 252 ? 51.364 2.892 52.407 1.00 32.53 252 GLY A O 1
ATOM 1813 N N . CYS A 1 253 ? 52.432 1.375 51.128 1.00 27.44 253 CYS A N 1
ATOM 1814 C CA . CYS A 1 253 ? 52.562 0.287 52.094 1.00 27.44 253 CYS A CA 1
ATOM 1815 C C . CYS A 1 253 ? 53.896 -0.457 51.846 1.00 27.44 253 CYS A C 1
ATOM 1817 O O . CYS A 1 253 ? 54.408 -0.413 50.726 1.00 27.44 253 CYS A O 1
ATOM 1819 N N . PRO A 1 254 ? 54.501 -1.072 52.880 1.00 46.31 254 PRO A N 1
ATOM 1820 C CA . PRO A 1 254 ? 55.954 -1.222 53.002 1.00 46.31 254 PRO A CA 1
ATOM 1821 C C . PRO A 1 254 ? 56.469 -2.659 52.795 1.00 46.31 254 PRO A C 1
ATOM 1823 O O . PRO A 1 254 ? 55.714 -3.618 52.915 1.00 46.31 254 PRO A O 1
ATOM 1826 N N . GLY A 1 255 ? 57.793 -2.794 52.621 1.00 37.41 255 GLY A N 1
ATOM 1827 C CA . GLY A 1 255 ? 58.531 -4.008 53.005 1.00 37.41 255 GLY A CA 1
ATOM 1828 C C . GLY A 1 255 ? 59.607 -4.476 52.023 1.00 37.41 255 GLY A C 1
ATOM 1829 O O . GLY A 1 255 ? 59.332 -5.277 51.140 1.00 37.41 255 GLY A O 1
ATOM 1830 N N . GLN A 1 256 ? 60.844 -4.008 52.217 1.00 36.06 256 GLN A N 1
ATOM 1831 C CA . GLN A 1 256 ? 62.068 -4.529 51.594 1.00 36.06 256 GLN A CA 1
ATOM 1832 C C . GLN A 1 256 ? 62.600 -5.775 52.320 1.00 36.06 256 GLN A C 1
ATOM 1834 O O . GLN A 1 256 ? 62.457 -5.901 53.534 1.00 36.06 256 GLN A O 1
ATOM 1839 N N . GLY A 1 257 ? 63.336 -6.613 51.582 1.00 31.80 257 GLY A N 1
ATOM 1840 C CA . GLY A 1 257 ? 64.209 -7.659 52.114 1.00 31.80 257 GLY A CA 1
ATOM 1841 C C . GLY A 1 257 ? 65.407 -7.939 51.195 1.00 31.80 257 GLY A C 1
ATOM 1842 O O . GLY A 1 257 ? 65.363 -8.867 50.403 1.00 31.80 257 GLY A O 1
ATOM 1843 N N . ASN A 1 258 ? 66.422 -7.074 51.299 1.00 36.06 258 ASN A N 1
ATOM 1844 C CA . ASN A 1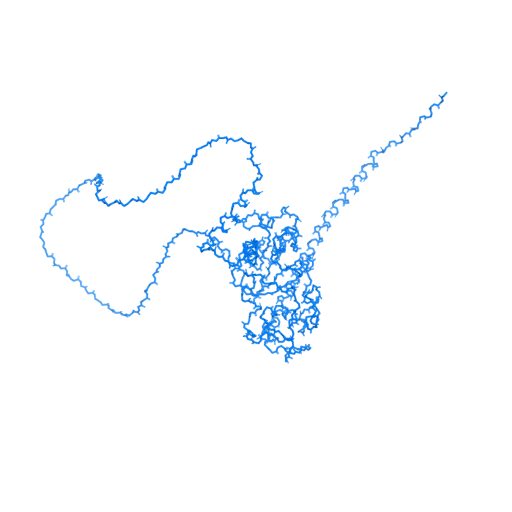 258 ? 67.881 -7.233 51.137 1.00 36.06 258 ASN A CA 1
ATOM 1845 C C . ASN A 1 258 ? 68.515 -8.332 50.250 1.00 36.06 258 ASN A C 1
ATOM 1847 O O . ASN A 1 258 ? 68.343 -9.521 50.490 1.00 36.06 258 ASN A O 1
ATOM 1851 N N . GLY A 1 259 ? 69.488 -7.902 49.426 1.00 33.44 259 GLY A N 1
ATOM 1852 C CA . GLY A 1 259 ? 70.670 -8.706 49.064 1.00 33.44 259 GLY A CA 1
ATOM 1853 C C . GLY A 1 259 ? 71.288 -8.377 47.693 1.00 33.44 259 GLY A C 1
ATOM 1854 O O . GLY A 1 259 ? 70.640 -8.655 46.690 1.00 33.44 259 GLY A O 1
ATOM 1855 N N . PRO A 1 260 ? 72.510 -7.806 47.608 1.00 41.78 260 PRO A N 1
ATOM 1856 C CA . PRO A 1 260 ? 73.092 -7.305 46.361 1.00 41.78 260 PRO A CA 1
ATOM 1857 C C . PRO A 1 260 ? 74.143 -8.255 45.764 1.00 41.78 260 PRO A C 1
ATOM 1859 O O . PRO A 1 260 ? 74.897 -8.888 46.499 1.00 41.78 260 PRO A O 1
ATOM 1862 N N . GLY A 1 261 ? 74.296 -8.250 44.437 1.00 33.09 261 GLY A N 1
ATOM 1863 C CA . GLY A 1 261 ? 75.552 -8.689 43.825 1.00 33.09 261 GLY A CA 1
ATOM 1864 C C . GLY A 1 261 ? 75.446 -9.297 42.432 1.00 33.09 261 GLY A C 1
ATOM 1865 O O . GLY A 1 261 ? 75.152 -10.471 42.298 1.00 33.09 261 GLY A O 1
ATOM 1866 N N . GLN A 1 262 ? 75.827 -8.485 41.443 1.00 34.25 262 GLN A N 1
ATOM 1867 C CA . GLN A 1 262 ? 76.631 -8.864 40.275 1.00 34.25 262 GLN A CA 1
ATOM 1868 C C . GLN A 1 262 ? 76.051 -9.862 39.252 1.00 34.25 262 GLN A C 1
ATOM 1870 O O . GLN A 1 262 ? 76.039 -11.063 39.461 1.00 34.25 262 GLN A O 1
ATOM 1875 N N . GLY A 1 263 ? 75.791 -9.323 38.055 1.00 32.47 263 GLY A N 1
ATOM 1876 C CA . GLY A 1 263 ? 76.564 -9.692 36.864 1.00 32.47 263 GLY A CA 1
ATOM 1877 C C . GLY A 1 263 ? 76.156 -10.948 36.084 1.00 32.47 263 GLY A C 1
ATOM 1878 O O . GLY A 1 263 ? 76.036 -12.028 36.637 1.00 32.47 263 GLY A O 1
ATOM 1879 N N . ALA A 1 264 ? 76.126 -10.771 34.756 1.00 32.91 264 ALA A N 1
ATOM 1880 C CA . ALA A 1 264 ? 76.049 -11.796 33.709 1.00 32.91 264 ALA A CA 1
ATOM 1881 C C . ALA A 1 264 ? 74.714 -12.574 33.657 1.00 32.91 264 ALA A C 1
ATOM 1883 O O . ALA A 1 264 ? 74.161 -12.988 34.658 1.00 32.91 264 ALA A O 1
ATOM 1884 N N . GLY A 1 265 ? 74.070 -12.776 32.511 1.00 35.72 265 GLY A N 1
ATOM 1885 C CA . GLY A 1 265 ? 74.632 -12.974 31.183 1.00 35.72 265 GLY A CA 1
ATOM 1886 C C . GLY A 1 265 ? 74.492 -14.449 30.813 1.00 35.72 265 GLY A C 1
ATOM 1887 O O . GLY A 1 265 ? 75.432 -15.207 30.991 1.00 35.72 265 GLY A O 1
ATOM 1888 N N . CYS A 1 266 ? 73.321 -14.833 30.307 1.00 31.16 266 CYS A N 1
ATOM 1889 C CA . CYS A 1 266 ? 73.036 -16.049 29.533 1.00 31.16 266 CYS A CA 1
ATOM 1890 C C . CYS A 1 266 ? 71.558 -15.922 29.100 1.00 31.16 266 CYS A C 1
ATOM 1892 O O . CYS A 1 266 ? 70.690 -15.727 29.937 1.00 31.16 266 CYS A O 1
ATOM 1894 N N . GLY A 1 267 ? 71.174 -15.843 27.827 1.00 34.34 267 GLY A N 1
ATOM 1895 C CA . GLY A 1 267 ? 71.733 -16.522 26.667 1.00 34.34 267 GLY A CA 1
ATOM 1896 C C . GLY A 1 267 ? 71.132 -17.924 26.579 1.00 34.34 267 GLY A C 1
ATOM 1897 O O . GLY A 1 267 ? 71.150 -18.637 27.576 1.00 34.34 267 GLY A O 1
ATOM 1898 N N . LEU A 1 268 ? 70.699 -18.298 25.367 1.00 35.84 268 LEU A N 1
ATOM 1899 C CA . LEU A 1 268 ? 70.059 -19.554 24.930 1.00 35.84 268 LEU A CA 1
ATOM 1900 C C . LEU A 1 268 ? 68.514 -19.518 25.001 1.00 35.84 268 LEU A C 1
ATOM 1902 O O . LEU A 1 268 ? 67.938 -19.380 26.067 1.00 35.84 268 LEU A O 1
ATOM 1906 N N . GLY A 1 269 ? 67.762 -19.647 23.909 1.00 33.53 269 GLY A N 1
ATOM 1907 C CA . GLY A 1 269 ? 68.141 -19.919 22.527 1.00 33.53 269 GLY A CA 1
ATOM 1908 C C . GLY A 1 269 ? 66.929 -20.354 21.697 1.00 33.53 269 GLY A C 1
ATOM 1909 O O . GLY A 1 269 ? 66.189 -21.223 22.133 1.00 33.53 269 GLY A O 1
ATOM 1910 N N . GLY A 1 270 ? 66.813 -19.777 20.493 1.00 33.53 270 GLY A N 1
ATOM 1911 C CA . GLY A 1 270 ? 66.368 -20.442 19.252 1.00 33.53 270 GLY A CA 1
ATOM 1912 C C . GLY A 1 270 ? 64.851 -20.524 19.046 1.00 33.53 270 GLY A C 1
ATOM 1913 O O . GLY A 1 270 ? 64.161 -21.125 19.853 1.00 33.53 270 GLY A O 1
ATOM 1914 N N . GLY A 1 271 ? 64.242 -19.901 18.024 1.00 34.88 271 GLY A N 1
ATOM 1915 C CA . GLY A 1 271 ? 64.548 -19.966 16.576 1.00 34.88 271 GLY A CA 1
ATOM 1916 C C . GLY A 1 271 ? 63.762 -21.152 15.990 1.00 34.88 271 GLY A C 1
ATOM 1917 O O . GLY A 1 271 ? 63.830 -22.227 16.566 1.00 34.88 271 GLY A O 1
ATOM 1918 N N . ASN A 1 272 ? 62.942 -21.118 14.937 1.00 40.22 272 ASN A N 1
ATOM 1919 C CA . ASN A 1 272 ? 62.679 -20.295 13.743 1.00 40.22 272 ASN A CA 1
ATOM 1920 C C . ASN A 1 272 ? 61.155 -20.418 13.451 1.00 40.22 272 ASN A C 1
ATOM 1922 O O . ASN A 1 272 ? 60.532 -21.348 13.946 1.00 40.22 272 ASN A O 1
ATOM 1926 N N . GLY A 1 273 ? 60.456 -19.626 12.639 1.00 33.91 273 GLY A N 1
ATOM 1927 C CA . GLY A 1 273 ? 60.834 -18.628 11.645 1.00 33.91 273 GLY A CA 1
ATOM 1928 C C . GLY A 1 273 ? 59.866 -18.698 10.447 1.00 33.91 273 GLY A C 1
ATOM 1929 O O . GLY A 1 273 ? 59.693 -19.764 9.868 1.00 33.91 273 GLY A O 1
ATOM 1930 N N . GLY A 1 274 ? 59.301 -17.540 10.079 1.00 36.94 274 GLY A N 1
ATOM 1931 C CA . GLY A 1 274 ? 58.815 -17.175 8.737 1.00 36.94 274 GLY A CA 1
ATOM 1932 C C . GLY A 1 274 ? 57.318 -17.361 8.438 1.00 36.94 274 GLY A C 1
ATOM 1933 O O . GLY A 1 274 ? 56.698 -18.289 8.932 1.00 36.94 274 GLY A O 1
ATOM 1934 N N . ASN A 1 275 ? 56.668 -16.574 7.574 1.00 37.44 275 ASN A N 1
ATOM 1935 C CA . ASN A 1 275 ? 56.833 -15.195 7.082 1.00 37.44 275 ASN A CA 1
ATOM 1936 C C . ASN A 1 275 ? 55.566 -14.859 6.248 1.00 37.44 275 ASN A C 1
ATOM 1938 O O . ASN A 1 275 ? 55.010 -15.762 5.628 1.00 37.44 275 ASN A O 1
ATOM 1942 N N . GLY A 1 276 ? 55.205 -13.571 6.156 1.00 38.31 276 GLY A N 1
ATOM 1943 C CA . GLY A 1 276 ? 54.216 -12.978 5.229 1.00 38.31 276 GLY A CA 1
ATOM 1944 C C . GLY A 1 276 ? 52.833 -12.771 5.864 1.00 38.31 276 GLY A C 1
ATOM 1945 O O . GLY A 1 276 ? 52.179 -13.743 6.205 1.00 38.31 276 GLY A O 1
ATOM 1946 N N . GLY A 1 277 ? 52.312 -11.569 6.141 1.00 35.50 277 GLY A N 1
ATOM 1947 C CA . GLY A 1 277 ? 52.397 -10.264 5.464 1.00 35.50 277 GLY A CA 1
ATOM 1948 C C . GLY A 1 277 ? 51.036 -10.008 4.787 1.00 35.50 277 GLY A C 1
ATOM 1949 O O . GLY A 1 277 ? 50.613 -10.843 4.005 1.00 35.50 277 GLY A O 1
ATOM 1950 N N . GLY A 1 278 ? 50.254 -8.954 5.031 1.00 34.25 278 GLY A N 1
ATOM 1951 C CA . GLY A 1 278 ? 50.339 -7.800 5.922 1.00 34.25 278 GLY A CA 1
ATOM 1952 C C . GLY A 1 278 ? 49.012 -7.005 5.896 1.00 34.25 278 GLY A C 1
ATOM 1953 O O . GLY A 1 278 ? 48.160 -7.266 5.053 1.00 34.25 278 GLY A O 1
ATOM 1954 N N . GLY A 1 279 ? 48.887 -6.032 6.813 1.00 34.16 279 GLY A N 1
ATOM 1955 C CA . GLY A 1 279 ? 47.901 -4.931 6.817 1.00 34.16 279 GLY A CA 1
ATOM 1956 C C . GLY A 1 279 ? 46.514 -5.278 7.388 1.00 34.16 279 GLY A C 1
ATOM 1957 O O . GLY A 1 279 ? 45.739 -5.946 6.728 1.00 34.16 279 GLY A O 1
ATOM 1958 N N . GLY A 1 280 ? 46.079 -4.872 8.584 1.00 31.44 280 GLY A N 1
ATOM 1959 C CA . GLY A 1 280 ? 46.574 -3.842 9.498 1.00 31.44 280 GLY A CA 1
ATOM 1960 C C . GLY A 1 280 ? 45.657 -2.614 9.493 1.00 31.44 280 GLY A C 1
ATOM 1961 O O . GLY A 1 280 ? 45.803 -1.750 8.639 1.00 31.44 280 GLY A O 1
ATOM 1962 N N . GLY A 1 281 ? 44.755 -2.547 10.476 1.00 34.50 281 GLY A N 1
ATOM 1963 C CA . GLY A 1 281 ? 43.889 -1.404 10.790 1.00 34.50 281 GLY A CA 1
ATOM 1964 C C . GLY A 1 281 ? 42.462 -1.893 11.031 1.00 34.50 281 GLY A C 1
ATOM 1965 O O . GLY A 1 281 ? 41.766 -2.239 10.094 1.00 34.50 281 GLY A O 1
ATOM 1966 N N . GLY A 1 282 ? 41.951 -2.043 12.244 1.00 33.81 282 GLY A N 1
ATOM 1967 C CA . GLY A 1 282 ? 42.275 -1.391 13.505 1.00 33.81 282 GLY A CA 1
ATOM 1968 C C . GLY A 1 282 ? 40.917 -1.148 14.146 1.00 33.81 282 GLY A C 1
ATOM 1969 O O . GLY A 1 282 ? 40.159 -0.306 13.675 1.00 33.81 282 GLY A O 1
ATOM 1970 N N . GLY A 1 283 ? 40.562 -1.977 15.128 1.00 33.88 283 GLY A N 1
ATOM 1971 C CA . GLY A 1 283 ? 39.281 -1.879 15.807 1.00 33.88 283 GLY A CA 1
ATOM 1972 C C . GLY A 1 283 ? 39.118 -0.509 16.450 1.00 33.88 283 GLY A C 1
ATOM 1973 O O . GLY A 1 283 ? 40.030 -0.022 17.115 1.00 33.88 283 GLY A O 1
ATOM 1974 N N . ASN A 1 284 ? 37.935 0.073 16.286 1.00 34.09 284 ASN A N 1
ATOM 1975 C CA . ASN A 1 284 ? 37.462 1.104 17.188 1.00 34.09 284 ASN A CA 1
ATOM 1976 C C . ASN A 1 284 ? 36.180 0.594 17.846 1.00 34.09 284 ASN A C 1
ATOM 1978 O O . ASN A 1 284 ? 35.067 0.838 17.391 1.00 34.09 284 ASN A O 1
ATOM 1982 N N . ALA A 1 285 ? 36.370 -0.186 18.910 1.00 42.50 285 ALA A N 1
ATOM 1983 C CA . ALA A 1 285 ? 35.371 -0.333 19.950 1.00 42.50 285 ALA A CA 1
ATOM 1984 C C . ALA A 1 285 ? 35.476 0.919 20.835 1.00 42.50 285 ALA A C 1
ATOM 1986 O O . ALA A 1 285 ? 36.335 1.003 21.709 1.00 42.50 285 ALA A O 1
ATOM 1987 N N . GLY A 1 286 ? 34.630 1.909 20.559 1.00 34.50 286 GLY A N 1
ATOM 1988 C CA . GLY A 1 286 ? 34.447 3.108 21.372 1.00 34.50 286 GLY A CA 1
ATOM 1989 C C . GLY A 1 286 ? 32.953 3.376 21.478 1.00 34.50 286 GLY A C 1
ATOM 1990 O O . GLY A 1 286 ? 32.311 3.681 20.479 1.00 34.50 286 GLY A O 1
ATOM 1991 N N . GLY A 1 287 ? 32.389 3.129 22.660 1.00 30.39 287 GLY A N 1
ATOM 1992 C CA . GLY A 1 287 ? 30.948 3.083 22.880 1.00 30.39 287 GLY A CA 1
ATOM 1993 C C . GLY A 1 287 ? 30.253 4.433 23.058 1.00 30.39 287 GLY A C 1
ATOM 1994 O O . GLY A 1 287 ? 30.879 5.485 23.123 1.00 30.39 287 GLY A O 1
ATOM 1995 N N . GLY A 1 288 ? 28.933 4.335 23.247 1.00 32.09 288 GLY A N 1
ATOM 1996 C CA . GLY A 1 288 ? 28.167 5.291 24.046 1.00 32.09 288 GLY A CA 1
ATOM 1997 C C . GLY A 1 288 ? 27.362 6.328 23.271 1.00 32.09 288 GLY A C 1
ATOM 1998 O O . GLY A 1 288 ? 27.610 7.518 23.404 1.00 32.09 288 GLY A O 1
ATOM 1999 N N . GLY A 1 289 ? 26.354 5.878 22.525 1.00 27.27 289 GLY A N 1
ATOM 2000 C CA . GLY A 1 289 ? 25.344 6.750 21.927 1.00 27.27 289 GLY A CA 1
ATOM 2001 C C . GLY A 1 289 ? 24.349 5.946 21.107 1.00 27.27 289 GLY A C 1
ATOM 2002 O O . GLY A 1 289 ? 24.290 6.102 19.896 1.00 27.27 289 GLY A O 1
ATOM 2003 N N . GLY A 1 290 ? 23.636 5.014 21.744 1.00 30.31 290 GLY A N 1
ATOM 2004 C CA . GLY A 1 290 ? 22.595 4.231 21.084 1.00 30.31 290 GLY A CA 1
ATOM 2005 C C . GLY A 1 290 ? 21.404 5.111 20.722 1.00 30.31 290 GLY A C 1
ATOM 2006 O O . GLY A 1 290 ? 20.420 5.143 21.453 1.00 30.31 290 GLY A O 1
ATOM 2007 N N . SER A 1 291 ? 21.477 5.815 19.596 1.00 36.59 291 SER A N 1
ATOM 2008 C CA . SER A 1 291 ? 20.281 6.079 18.813 1.00 36.59 291 SER A CA 1
ATOM 2009 C C . SER A 1 291 ? 19.916 4.754 18.154 1.00 36.59 291 SER A C 1
ATOM 2011 O O . SER A 1 291 ? 20.626 4.250 17.287 1.00 36.59 291 SER A O 1
ATOM 2013 N N . SER A 1 292 ? 18.836 4.133 18.619 1.00 37.81 292 SER A N 1
ATOM 2014 C CA . SER A 1 292 ? 18.219 2.997 17.941 1.00 37.81 292 SER A CA 1
ATOM 2015 C C . SER A 1 292 ? 17.715 3.480 16.582 1.00 37.81 292 SER A C 1
ATOM 2017 O O . SER A 1 292 ? 16.558 3.865 16.443 1.00 37.81 292 SER A O 1
ATOM 2019 N N . SER A 1 293 ? 18.593 3.538 15.579 1.00 44.88 293 SER A N 1
ATOM 2020 C CA . SER A 1 293 ? 18.189 3.764 14.200 1.00 44.88 293 SER A CA 1
ATOM 2021 C C . SER A 1 293 ? 17.455 2.508 13.754 1.00 44.88 293 SER A C 1
ATOM 2023 O O . SER A 1 293 ? 18.074 1.535 13.319 1.00 44.88 293 SER A O 1
ATOM 2025 N N . VAL A 1 294 ? 16.135 2.502 13.931 1.00 52.66 294 VAL A N 1
ATOM 2026 C CA . VAL A 1 294 ? 15.257 1.556 13.246 1.00 52.66 294 VAL A CA 1
ATOM 2027 C C . VAL A 1 294 ? 15.621 1.638 11.768 1.00 52.66 294 VAL A C 1
ATOM 2029 O O . VAL A 1 294 ? 15.461 2.685 11.144 1.00 52.66 294 VAL A O 1
ATOM 2032 N N . THR A 1 295 ? 16.211 0.570 11.242 1.00 64.88 295 THR A N 1
ATOM 2033 C CA . THR A 1 295 ? 16.546 0.481 9.824 1.00 64.88 295 THR A CA 1
ATOM 2034 C C . THR A 1 295 ? 15.239 0.214 9.091 1.00 64.88 295 THR A C 1
ATOM 2036 O O . THR A 1 295 ? 14.560 -0.774 9.375 1.00 64.88 295 THR A O 1
ATOM 2039 N N . GLY A 1 296 ? 14.844 1.127 8.210 1.00 72.12 296 GLY A N 1
ATOM 2040 C CA . GLY A 1 296 ? 13.608 1.008 7.451 1.00 72.12 296 GLY A CA 1
ATOM 2041 C C . GLY A 1 296 ? 13.629 -0.158 6.455 1.00 72.12 296 GLY A C 1
ATOM 2042 O O . GLY A 1 296 ? 14.669 -0.802 6.270 1.00 72.12 296 GLY A O 1
ATOM 2043 N N . PRO A 1 297 ? 12.511 -0.432 5.762 1.00 82.06 297 PRO A N 1
ATOM 2044 C CA . PRO A 1 297 ? 12.494 -1.444 4.716 1.00 82.06 297 PRO A CA 1
ATOM 2045 C C . PRO A 1 297 ? 13.462 -1.080 3.588 1.00 82.06 297 PRO A C 1
ATOM 2047 O O . PRO A 1 297 ? 13.693 0.091 3.281 1.00 82.06 297 PRO A O 1
ATOM 2050 N N . SER A 1 298 ? 13.995 -2.110 2.936 1.00 86.38 298 SER A N 1
ATOM 2051 C CA . SER A 1 298 ? 14.752 -1.985 1.692 1.00 86.38 298 SER A CA 1
ATOM 2052 C C . SER A 1 298 ? 14.163 -2.887 0.608 1.00 86.38 298 SER A C 1
ATOM 2054 O O . SER A 1 298 ? 13.642 -3.970 0.902 1.00 86.38 298 SER A O 1
ATOM 2056 N N . GLY A 1 299 ? 14.252 -2.443 -0.644 1.00 89.44 299 GLY A N 1
ATOM 2057 C CA . GLY A 1 299 ? 13.661 -3.111 -1.803 1.00 89.44 299 GLY A CA 1
ATOM 2058 C C . GLY A 1 299 ? 12.324 -2.502 -2.221 1.00 89.44 299 GLY A C 1
ATOM 2059 O O . GLY A 1 299 ? 12.036 -1.348 -1.913 1.00 89.44 299 GLY A O 1
ATOM 2060 N N . ILE A 1 300 ? 11.520 -3.275 -2.951 1.00 91.44 300 ILE A N 1
ATOM 2061 C CA . ILE A 1 300 ? 10.220 -2.823 -3.453 1.00 91.44 300 ILE A CA 1
ATOM 2062 C C . ILE A 1 300 ? 9.219 -2.826 -2.300 1.00 91.44 300 ILE A C 1
ATOM 2064 O O . ILE A 1 300 ? 9.094 -3.809 -1.563 1.00 91.44 300 ILE A O 1
ATOM 2068 N N . VAL A 1 301 ? 8.503 -1.720 -2.155 1.00 91.88 301 VAL A N 1
ATOM 2069 C CA . VAL A 1 301 ? 7.498 -1.526 -1.117 1.00 91.88 301 VAL A CA 1
ATOM 2070 C C . VAL A 1 301 ? 6.177 -1.075 -1.723 1.00 91.88 301 VAL A C 1
ATOM 2072 O O . VAL A 1 301 ? 6.154 -0.324 -2.696 1.00 91.88 301 VAL A O 1
ATOM 2075 N N . ILE A 1 302 ? 5.076 -1.507 -1.119 1.00 92.56 302 ILE A N 1
ATOM 2076 C CA . ILE A 1 302 ? 3.723 -1.046 -1.432 1.00 92.56 302 ILE A CA 1
ATOM 2077 C C . ILE A 1 302 ? 3.213 -0.258 -0.231 1.00 92.56 302 ILE A C 1
ATOM 2079 O O . ILE A 1 302 ? 3.139 -0.800 0.866 1.00 92.56 302 ILE A O 1
ATOM 2083 N N . ALA A 1 303 ? 2.831 0.998 -0.423 1.00 89.31 303 ALA A N 1
ATOM 2084 C CA . ALA A 1 303 ? 2.248 1.829 0.626 1.00 89.31 303 ALA A CA 1
ATOM 2085 C C . ALA A 1 303 ? 0.746 2.028 0.397 1.00 89.31 303 ALA A C 1
ATOM 2087 O O . ALA A 1 303 ? 0.279 2.109 -0.739 1.00 89.31 303 ALA A O 1
ATOM 2088 N N . MET A 1 304 ? -0.025 2.110 1.477 1.00 88.62 304 MET A N 1
ATOM 2089 C CA . MET A 1 304 ? -1.452 2.444 1.428 1.00 88.62 304 MET A CA 1
ATOM 2090 C C . MET A 1 304 ? -1.648 3.932 1.642 1.00 88.62 304 MET A C 1
ATOM 2092 O O . MET A 1 304 ? -1.150 4.416 2.638 1.00 88.62 304 MET A O 1
ATOM 2096 N N . LEU A 1 305 ? -2.421 4.624 0.806 1.00 83.00 305 LEU A N 1
ATOM 2097 C CA . LEU A 1 305 ? -2.690 6.068 0.897 1.00 83.00 305 LEU A CA 1
ATOM 2098 C C . LEU A 1 305 ? -4.187 6.352 0.902 1.00 83.00 305 LEU A C 1
ATOM 2100 O O . LEU A 1 305 ? -4.943 5.592 0.311 1.00 83.00 305 LEU A O 1
ATOM 2104 N N . HIS A 1 306 ? -4.624 7.458 1.514 1.00 78.81 306 HIS A N 1
ATOM 2105 C CA . HIS A 1 306 ? -6.036 7.855 1.502 1.00 78.81 306 HIS A CA 1
ATOM 2106 C C . HIS A 1 306 ? -6.434 8.628 0.235 1.00 78.81 306 HIS A C 1
ATOM 2108 O O . HIS A 1 306 ? -7.395 8.241 -0.441 1.00 78.81 306 HIS A O 1
ATOM 2114 N N . VAL A 1 307 ? -5.740 9.722 -0.078 1.00 67.88 307 VAL A N 1
ATOM 2115 C CA . VAL A 1 307 ? -6.102 10.632 -1.172 1.00 67.88 307 VAL A CA 1
ATOM 2116 C C . VAL A 1 307 ? -5.047 10.553 -2.269 1.00 67.88 307 VAL A C 1
ATOM 2118 O O . VAL A 1 307 ? -3.857 10.480 -1.965 1.00 67.88 307 VAL A O 1
ATOM 2121 N N . PRO A 1 308 ? -5.461 10.545 -3.546 1.00 55.28 308 PRO A N 1
ATOM 2122 C CA . PRO A 1 308 ? -4.511 10.510 -4.638 1.00 55.28 308 PRO A CA 1
ATOM 2123 C C . PRO A 1 308 ? -3.922 11.905 -4.959 1.00 55.28 308 PRO A C 1
ATOM 2125 O O . PRO A 1 308 ? -2.809 11.991 -5.445 1.00 55.28 308 PRO A O 1
ATOM 2128 N N . THR A 1 309 ? -4.566 13.036 -4.671 1.00 51.03 309 THR A N 1
ATOM 2129 C CA . THR A 1 309 ? -4.331 14.251 -5.488 1.00 51.03 309 THR A CA 1
ATOM 2130 C C . THR A 1 309 ? -3.905 15.553 -4.788 1.00 51.03 309 THR A C 1
ATOM 2132 O O . THR A 1 309 ? -4.234 16.623 -5.292 1.00 51.03 309 THR A O 1
ATOM 2135 N N . SER A 1 310 ? -3.128 15.551 -3.707 1.00 45.03 310 SER A N 1
ATOM 2136 C CA . SER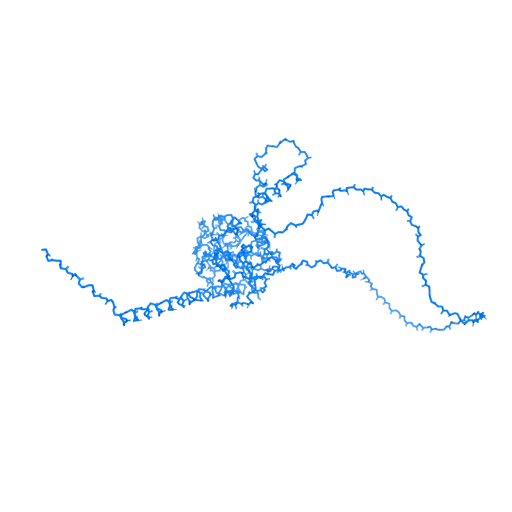 A 1 310 ? -2.429 16.792 -3.308 1.00 45.03 310 SER A CA 1
ATOM 2137 C C . SER A 1 310 ? -1.174 16.501 -2.507 1.00 45.03 310 SER A C 1
ATOM 2139 O O . SER A 1 310 ? -1.286 15.935 -1.427 1.00 45.03 310 SER A O 1
ATOM 2141 N N . ASP A 1 311 ? -0.010 16.859 -3.060 1.00 47.72 311 ASP A N 1
ATOM 2142 C CA . ASP A 1 311 ? 1.287 17.059 -2.394 1.00 47.72 311 ASP A CA 1
ATOM 2143 C C . ASP A 1 311 ? 1.447 16.286 -1.074 1.00 47.72 311 ASP A C 1
ATOM 2145 O O . ASP A 1 311 ? 1.583 16.877 -0.004 1.00 47.72 311 ASP A O 1
ATOM 2149 N N . GLY A 1 312 ? 1.373 14.951 -1.175 1.00 47.50 312 GLY A N 1
ATOM 2150 C CA . GLY A 1 312 ? 1.071 13.968 -0.128 1.00 47.50 312 GLY A CA 1
ATOM 2151 C C . GLY A 1 312 ? 1.795 14.105 1.209 1.00 47.50 312 GLY A C 1
ATOM 2152 O O . GLY A 1 312 ? 1.350 13.524 2.183 1.00 47.50 312 GLY A O 1
ATOM 2153 N N . ILE A 1 313 ? 2.831 14.922 1.325 1.00 50.28 313 ILE A N 1
ATOM 2154 C CA . ILE A 1 313 ? 3.456 15.290 2.598 1.00 50.28 313 ILE A CA 1
ATOM 2155 C C . ILE A 1 313 ? 2.562 16.140 3.522 1.00 50.28 313 ILE A C 1
ATOM 2157 O O . ILE A 1 313 ? 2.641 15.980 4.742 1.00 50.28 313 ILE A O 1
ATOM 2161 N N . GLU A 1 314 ? 1.678 17.000 2.999 1.00 47.94 314 GLU A N 1
ATOM 2162 C CA . GLU A 1 314 ? 0.789 17.815 3.855 1.00 47.94 314 GLU A CA 1
ATOM 2163 C C . GLU A 1 314 ? -0.312 16.977 4.520 1.00 47.94 314 GLU A C 1
ATOM 2165 O O . GLU A 1 314 ? -0.702 17.213 5.665 1.00 47.94 314 GLU A O 1
ATOM 2170 N N . GLU A 1 315 ? -0.780 15.949 3.820 1.00 55.03 315 GLU A N 1
ATOM 2171 C CA . GLU A 1 315 ? -1.862 15.087 4.280 1.00 55.03 315 GLU A CA 1
ATOM 2172 C C . GLU A 1 315 ? -1.366 13.974 5.213 1.00 55.03 315 GLU A C 1
ATOM 2174 O O . GLU A 1 315 ? -2.085 13.579 6.126 1.00 55.03 315 GLU A O 1
ATOM 2179 N N . LEU A 1 316 ? -0.105 13.543 5.075 1.00 58.00 316 LEU A N 1
ATOM 2180 C CA . LEU A 1 316 ? 0.574 12.574 5.956 1.00 58.00 316 LEU A CA 1
ATOM 2181 C C . LEU A 1 316 ? 0.738 13.047 7.408 1.00 58.00 316 LEU A C 1
ATOM 2183 O O . LEU A 1 316 ? 0.934 12.231 8.308 1.00 58.00 316 LEU A O 1
ATOM 2187 N N . SER A 1 317 ? 0.647 14.358 7.638 1.00 59.1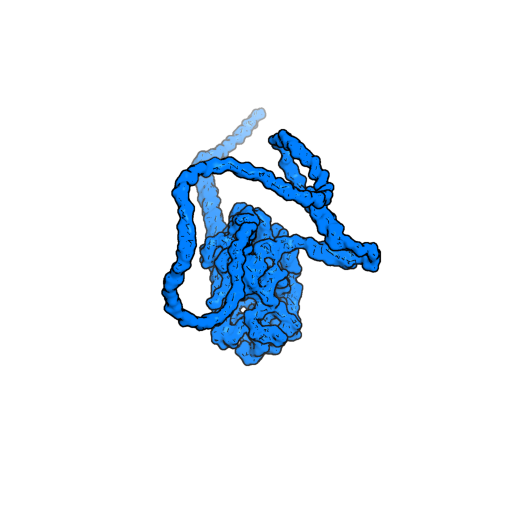2 317 SER A N 1
ATOM 2188 C CA . SER A 1 317 ? 0.807 14.991 8.952 1.00 59.12 317 SER A CA 1
ATOM 2189 C C . SER A 1 317 ? -0.490 15.580 9.513 1.00 59.12 317 SER A C 1
ATOM 2191 O O . SER A 1 317 ? -0.480 16.157 10.600 1.00 59.12 317 SER A O 1
ATOM 2193 N N . THR A 1 318 ? -1.610 15.412 8.803 1.00 67.56 318 THR A N 1
ATOM 2194 C CA . THR A 1 318 ? -2.920 15.915 9.224 1.00 67.56 318 THR A CA 1
ATOM 2195 C C . THR A 1 318 ? -3.738 14.804 9.883 1.00 67.56 318 THR A C 1
ATOM 2197 O O . THR A 1 318 ? -3.873 13.706 9.338 1.00 67.56 318 THR A O 1
ATOM 2200 N N . GLU A 1 319 ? -4.304 15.098 11.055 1.00 70.62 319 GLU A N 1
ATOM 2201 C CA . GLU A 1 319 ? -5.185 14.174 11.775 1.00 70.62 319 GLU A CA 1
ATOM 2202 C C . GLU A 1 319 ? -6.428 13.817 10.937 1.00 70.62 319 GLU A C 1
ATOM 2204 O O . GLU A 1 319 ? -7.068 14.670 10.321 1.00 70.62 319 GLU A O 1
ATOM 2209 N N . GLY A 1 320 ? -6.802 12.539 10.927 1.00 76.44 320 GLY A N 1
ATOM 2210 C CA . GLY A 1 320 ? -8.013 12.004 10.307 1.00 76.44 320 GLY A CA 1
ATOM 2211 C C . GLY A 1 320 ? -7.913 11.701 8.808 1.00 76.44 320 GLY A C 1
ATOM 2212 O O . GLY A 1 320 ? -8.890 11.202 8.223 1.00 76.44 320 GLY A O 1
ATOM 2213 N N . LEU A 1 321 ? -6.764 11.974 8.187 1.00 78.19 321 L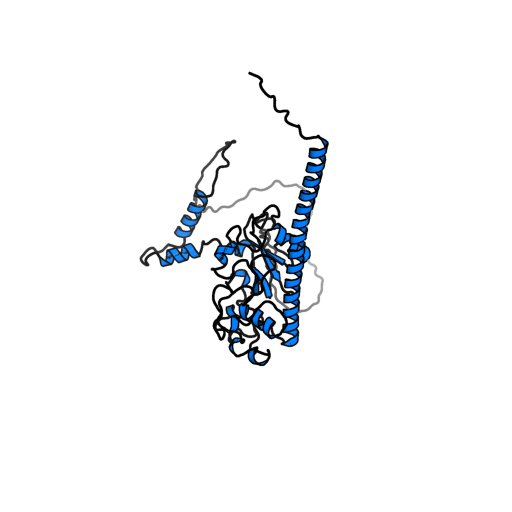EU A N 1
ATOM 2214 C CA . LEU A 1 321 ? -6.565 11.837 6.742 1.00 78.19 321 LEU A CA 1
ATOM 2215 C C . LEU A 1 321 ? -5.760 10.602 6.322 1.00 78.19 321 LEU A C 1
ATOM 2217 O O . LEU A 1 321 ? -5.581 10.371 5.131 1.00 78.19 321 LEU A O 1
ATOM 2221 N N . GLN A 1 322 ? -5.347 9.743 7.254 1.00 83.81 322 GLN A N 1
ATOM 2222 C CA . GLN A 1 322 ? -4.692 8.479 6.912 1.00 83.81 322 GLN A CA 1
ATOM 2223 C C . GLN A 1 322 ? -5.690 7.371 6.529 1.00 83.81 322 GLN A C 1
ATOM 2225 O O . GLN A 1 322 ? -6.900 7.488 6.757 1.00 83.81 322 GLN A O 1
ATOM 2230 N N . PRO A 1 323 ? -5.221 6.262 5.923 1.00 86.81 323 PRO A N 1
ATOM 2231 C CA . PRO A 1 323 ? -6.103 5.183 5.478 1.00 86.81 323 PRO A CA 1
ATOM 2232 C C . PRO A 1 323 ? -6.899 4.502 6.597 1.00 86.81 323 PRO A C 1
ATOM 2234 O O . PRO A 1 323 ? -8.003 4.001 6.348 1.00 86.81 323 PRO A O 1
ATOM 2237 N N . MET A 1 324 ? -6.337 4.425 7.809 1.00 91.06 324 MET A N 1
ATOM 2238 C CA . MET A 1 324 ? -6.858 3.580 8.885 1.00 91.06 324 MET A CA 1
ATOM 2239 C C . MET A 1 324 ? -6.529 4.109 10.286 1.00 91.06 324 MET A C 1
ATOM 2241 O O . MET A 1 324 ? -5.698 4.998 10.468 1.00 91.06 324 MET A O 1
ATOM 2245 N N . THR A 1 325 ? -7.204 3.549 11.290 1.00 92.25 325 THR A N 1
ATOM 2246 C CA . THR A 1 325 ? -6.894 3.818 12.700 1.00 92.25 325 THR A CA 1
ATOM 2247 C C . THR A 1 325 ? -5.700 2.978 13.174 1.00 92.25 325 THR A C 1
ATOM 2249 O O . THR A 1 325 ? -5.420 1.929 12.582 1.00 92.25 325 THR A O 1
ATOM 2252 N N . PRO A 1 326 ? -5.026 3.348 14.276 1.00 91.19 326 PRO A N 1
ATOM 2253 C CA . PRO A 1 326 ? -3.906 2.565 14.806 1.00 91.19 326 PRO A CA 1
ATOM 2254 C C . PRO A 1 326 ? -4.299 1.138 15.193 1.00 91.19 326 PRO A C 1
ATOM 2256 O O . PRO A 1 326 ? -3.580 0.191 14.891 1.00 91.19 326 PRO A O 1
ATOM 2259 N N . GLY A 1 327 ? -5.490 0.955 15.775 1.00 93.00 327 GLY A N 1
ATOM 2260 C CA . GLY A 1 327 ? -6.025 -0.378 16.077 1.00 93.00 327 GLY A CA 1
ATOM 2261 C C . GLY A 1 327 ? -6.330 -1.222 14.833 1.00 93.00 327 GLY A C 1
ATOM 2262 O O . GLY A 1 327 ? -6.291 -2.449 14.893 1.00 93.00 327 GLY A O 1
ATOM 2263 N N . GLN A 1 328 ? -6.633 -0.599 13.690 1.00 94.69 328 GLN A N 1
ATOM 2264 C CA . GLN A 1 328 ? -6.791 -1.311 12.417 1.00 94.69 328 GLN A CA 1
ATOM 2265 C C . GLN A 1 328 ? -5.431 -1.687 11.820 1.00 94.69 328 GLN A C 1
ATOM 2267 O O . GLN A 1 328 ? -5.269 -2.830 11.396 1.00 94.69 328 GLN A O 1
ATOM 2272 N N . ALA A 1 329 ? -4.461 -0.769 11.851 1.00 92.44 329 ALA A N 1
ATOM 2273 C CA . ALA A 1 329 ? -3.093 -1.007 11.396 1.00 92.44 329 ALA A CA 1
ATOM 2274 C C . ALA A 1 329 ? -2.436 -2.160 12.170 1.00 92.44 329 ALA A C 1
ATOM 2276 O O . ALA A 1 329 ? -2.018 -3.142 11.561 1.00 92.44 329 ALA A O 1
ATOM 2277 N N . ALA A 1 330 ? -2.498 -2.121 13.505 1.00 93.44 330 ALA A N 1
ATOM 2278 C CA . ALA A 1 330 ? -1.984 -3.175 14.380 1.00 93.44 330 ALA A CA 1
ATOM 2279 C C . ALA A 1 330 ? -2.598 -4.554 14.089 1.00 93.44 330 ALA A C 1
ATOM 2281 O O . ALA A 1 330 ? -1.930 -5.578 14.203 1.00 93.44 330 ALA A O 1
ATOM 2282 N N . LYS A 1 331 ? -3.886 -4.611 13.719 1.00 94.94 331 LYS A N 1
ATOM 2283 C CA . LYS A 1 331 ? -4.555 -5.874 13.363 1.00 94.94 331 LYS A CA 1
ATOM 2284 C C . LYS A 1 331 ? -4.075 -6.445 12.032 1.00 94.94 331 LYS A C 1
ATOM 2286 O O . LYS A 1 331 ? -4.054 -7.665 11.902 1.00 94.94 331 LYS A O 1
ATOM 2291 N N . ILE A 1 332 ? -3.755 -5.596 11.055 1.00 94.81 332 ILE A N 1
ATOM 2292 C CA . ILE A 1 332 ? -3.187 -6.029 9.770 1.00 94.81 332 ILE A CA 1
ATOM 2293 C C . ILE A 1 332 ? -1.760 -6.521 9.988 1.00 94.81 332 ILE A C 1
ATOM 2295 O O . ILE A 1 332 ? -1.443 -7.627 9.570 1.00 94.81 332 ILE A O 1
ATOM 2299 N N . ASP A 1 333 ? -0.957 -5.735 10.698 1.00 93.56 333 ASP A N 1
ATOM 2300 C CA . ASP A 1 333 ? 0.428 -6.041 11.049 1.00 93.56 333 ASP A CA 1
ATOM 2301 C C . ASP A 1 333 ? 0.524 -7.396 11.779 1.00 93.56 333 ASP A C 1
ATOM 2303 O O . ASP A 1 333 ? 1.027 -8.361 11.219 1.00 93.56 333 ASP A O 1
ATOM 2307 N N . ARG A 1 334 ? -0.193 -7.587 12.899 1.00 94.38 334 ARG A N 1
ATOM 2308 C CA . ARG A 1 334 ? -0.276 -8.891 13.607 1.00 94.38 334 ARG A CA 1
ATOM 2309 C C . ARG A 1 334 ? -0.750 -10.065 12.748 1.00 94.38 334 ARG A C 1
ATOM 2311 O O . ARG A 1 334 ? -0.602 -11.220 13.145 1.00 94.38 334 ARG A O 1
ATOM 2318 N N . LYS A 1 335 ? -1.462 -9.793 11.651 1.00 93.94 335 LYS A N 1
ATOM 2319 C CA . LYS A 1 335 ? -1.973 -10.833 10.755 1.00 93.94 335 LYS A CA 1
ATOM 2320 C C . LYS A 1 335 ? -0.939 -11.242 9.708 1.00 93.94 335 LYS A C 1
ATOM 2322 O O . LYS A 1 335 ? -1.043 -12.364 9.211 1.00 93.94 335 LYS A O 1
ATOM 2327 N N . ILE A 1 336 ? -0.010 -10.353 9.377 1.00 91.38 336 ILE A N 1
ATOM 2328 C CA . ILE A 1 336 ? 1.056 -10.569 8.401 1.00 91.38 336 ILE A CA 1
ATOM 2329 C C . ILE A 1 336 ? 2.338 -11.003 9.122 1.00 91.38 336 ILE A C 1
ATOM 2331 O O . ILE A 1 336 ? 2.915 -12.019 8.741 1.00 91.38 336 ILE A O 1
ATOM 2335 N N . ASP A 1 337 ? 2.738 -10.304 10.183 1.00 89.31 337 ASP A N 1
ATOM 2336 C CA . ASP A 1 337 ? 3.968 -10.551 10.936 1.00 89.31 337 ASP A CA 1
ATOM 2337 C C . ASP A 1 337 ? 3.833 -10.320 12.457 1.00 89.31 337 ASP A C 1
ATOM 2339 O O . ASP A 1 337 ? 3.254 -11.168 13.143 1.00 89.31 337 ASP A O 1
ATOM 2343 N N . ASP A 1 338 ? 4.451 -9.282 13.028 1.00 88.88 338 ASP A N 1
ATOM 2344 C CA . ASP A 1 338 ? 4.834 -9.239 14.449 1.00 88.88 338 ASP A CA 1
ATOM 2345 C C . ASP A 1 338 ? 3.998 -8.268 15.302 1.00 88.88 338 ASP A C 1
ATOM 2347 O O . ASP A 1 338 ? 4.012 -8.347 16.536 1.00 88.88 338 ASP A O 1
ATOM 2351 N N . GLY A 1 339 ? 3.193 -7.418 14.669 1.00 87.56 339 GLY A N 1
ATOM 2352 C CA . GLY A 1 339 ? 2.365 -6.419 15.331 1.00 87.56 339 GLY A CA 1
ATOM 2353 C C . GLY A 1 339 ? 3.122 -5.170 15.769 1.00 87.56 339 GLY A C 1
ATOM 2354 O O . GLY A 1 339 ? 2.560 -4.398 16.559 1.00 87.56 339 GLY A O 1
ATOM 2355 N N . TYR A 1 340 ? 4.363 -4.977 15.322 1.00 87.31 340 TYR A N 1
ATOM 2356 C CA . TYR A 1 340 ? 5.197 -3.835 15.664 1.00 87.31 340 TYR A CA 1
ATOM 2357 C C . TYR A 1 340 ? 5.398 -2.910 14.455 1.00 87.31 340 TYR A C 1
ATOM 2359 O O . TYR A 1 340 ? 5.925 -3.312 13.427 1.00 87.31 340 TYR A O 1
ATOM 2367 N N . PRO A 1 341 ? 5.136 -1.600 14.609 1.00 85.25 341 PRO A N 1
ATOM 2368 C CA . PRO A 1 341 ? 5.086 -0.642 13.497 1.00 85.25 341 PRO A CA 1
ATOM 2369 C C . PRO A 1 341 ? 6.409 -0.397 12.751 1.00 85.25 341 PRO A C 1
ATOM 2371 O O . PRO A 1 341 ? 6.453 0.406 11.820 1.00 85.25 341 PRO A O 1
ATOM 2374 N N . ALA A 1 342 ? 7.508 -0.982 13.210 1.00 81.50 342 ALA A N 1
ATOM 2375 C CA . ALA A 1 342 ? 8.869 -0.595 12.867 1.00 81.50 342 ALA A CA 1
ATOM 2376 C C . ALA A 1 342 ? 9.764 -1.798 12.526 1.00 81.50 342 ALA A C 1
ATOM 2378 O O . ALA A 1 342 ? 10.975 -1.625 12.367 1.00 81.50 342 ALA A O 1
ATOM 2379 N N . SER A 1 343 ? 9.209 -3.007 12.453 1.00 81.44 343 SER A N 1
ATOM 2380 C CA . SER A 1 343 ? 9.966 -4.238 12.234 1.00 81.44 343 SER A CA 1
ATOM 2381 C C . SER A 1 343 ? 9.235 -5.196 11.304 1.00 81.44 343 SER A C 1
ATOM 2383 O O . SER A 1 343 ? 8.037 -5.103 11.107 1.00 81.44 343 SER A O 1
ATOM 2385 N N . GLY A 1 344 ? 9.994 -6.118 10.708 1.00 85.06 344 GLY A N 1
ATOM 2386 C CA . GLY A 1 344 ? 9.430 -7.172 9.874 1.00 85.06 344 GLY A CA 1
ATOM 2387 C C . GLY A 1 344 ? 9.196 -6.761 8.420 1.00 85.06 344 GLY A C 1
ATOM 2388 O O . GLY A 1 344 ? 10.059 -6.180 7.756 1.00 85.06 344 GLY A O 1
ATOM 2389 N N . SER A 1 345 ? 8.058 -7.190 7.894 1.00 87.94 345 SER A N 1
ATOM 2390 C CA . SER A 1 345 ? 7.589 -6.971 6.525 1.00 87.94 345 SER A CA 1
ATOM 2391 C C . SER A 1 345 ? 6.572 -5.836 6.430 1.00 87.94 345 SER A C 1
ATOM 2393 O O . SER A 1 345 ? 6.398 -5.271 5.347 1.00 87.94 345 SER A O 1
ATOM 2395 N N . VAL A 1 346 ? 5.941 -5.473 7.546 1.00 90.56 346 VAL A N 1
ATOM 2396 C CA . VAL A 1 346 ? 4.976 -4.383 7.657 1.00 90.56 346 VAL A CA 1
ATOM 2397 C C . VAL A 1 346 ? 5.591 -3.233 8.442 1.00 90.56 346 VAL A C 1
ATOM 2399 O O . VAL A 1 346 ? 6.094 -3.389 9.543 1.00 90.56 346 VAL A O 1
ATOM 2402 N N . TYR A 1 347 ? 5.537 -2.039 7.870 1.00 87.56 347 TYR A N 1
ATOM 2403 C CA . TYR A 1 347 ? 5.987 -0.816 8.518 1.00 87.56 347 TYR A CA 1
ATOM 2404 C C . TYR A 1 347 ? 4.834 0.166 8.549 1.00 87.56 347 TYR A C 1
ATOM 2406 O O . TYR A 1 347 ? 4.160 0.378 7.543 1.00 87.56 347 TYR A O 1
ATOM 2414 N N . ALA A 1 348 ? 4.607 0.801 9.686 1.00 86.31 348 ALA A N 1
ATOM 2415 C CA . ALA A 1 348 ? 3.605 1.839 9.793 1.00 86.31 348 ALA A CA 1
ATOM 2416 C C . ALA A 1 348 ? 4.204 3.219 9.567 1.00 86.31 348 ALA A C 1
ATOM 2418 O O . ALA A 1 348 ? 5.372 3.494 9.844 1.00 86.31 348 ALA A O 1
ATOM 2419 N N . TYR A 1 349 ? 3.350 4.114 9.105 1.00 82.00 349 TYR A N 1
ATOM 2420 C CA . TYR A 1 349 ? 3.610 5.537 9.071 1.00 82.00 349 TYR A CA 1
ATOM 2421 C C . TYR A 1 349 ? 2.392 6.292 9.597 1.00 82.00 349 TYR A C 1
ATOM 2423 O O . TYR A 1 349 ? 1.277 5.768 9.594 1.00 82.00 349 TYR A O 1
ATOM 2431 N N . GLY A 1 350 ? 2.589 7.530 10.037 1.00 78.44 350 GLY A N 1
ATOM 2432 C CA . GLY A 1 350 ? 1.494 8.361 10.519 1.00 78.44 350 GLY A CA 1
ATOM 2433 C C . GLY A 1 350 ? 1.939 9.377 11.556 1.00 78.44 350 GLY A C 1
ATOM 2434 O O . GLY A 1 350 ? 3.132 9.628 11.741 1.00 78.44 350 GLY A O 1
ATOM 2435 N N . LEU A 1 351 ? 0.963 9.948 12.255 1.00 77.38 351 LEU A N 1
ATOM 2436 C CA . LEU A 1 351 ? 1.204 11.013 13.221 1.00 77.38 351 LEU A CA 1
ATOM 2437 C C . LEU A 1 351 ? 1.838 10.476 14.512 1.00 77.38 351 LEU A C 1
ATOM 2439 O O . LEU A 1 351 ? 1.381 9.490 15.094 1.00 77.38 351 LEU A O 1
ATOM 2443 N N . MET A 1 352 ? 2.867 11.163 15.009 1.00 76.69 352 MET A N 1
ATOM 2444 C CA . MET A 1 352 ? 3.480 10.849 16.305 1.00 76.69 352 MET A CA 1
ATOM 2445 C C . MET A 1 352 ? 2.488 11.083 17.450 1.00 76.69 352 MET A C 1
ATOM 2447 O O . MET A 1 352 ? 1.695 12.017 17.403 1.00 76.69 352 MET A O 1
ATOM 2451 N N . ASN A 1 353 ? 2.535 10.238 18.485 1.00 75.25 353 ASN A N 1
ATOM 2452 C CA . ASN A 1 353 ? 1.625 10.235 19.646 1.00 75.25 353 ASN A CA 1
ATOM 2453 C C . ASN A 1 353 ? 0.143 9.928 19.338 1.00 75.25 353 ASN A C 1
ATOM 2455 O O . ASN A 1 353 ? -0.632 9.710 20.270 1.00 75.25 353 ASN A O 1
ATOM 2459 N N . SER A 1 354 ? -0.246 9.857 18.059 1.00 83.06 354 SER A N 1
ATOM 2460 C CA . SER A 1 354 ? -1.572 9.407 17.631 1.00 83.06 354 SER A CA 1
ATOM 2461 C C . SER A 1 354 ? -1.532 8.022 16.988 1.00 83.06 354 SER A C 1
ATOM 2463 O O . SER A 1 354 ? -2.188 7.100 17.463 1.00 83.06 354 SER A O 1
ATOM 2465 N N . CYS A 1 355 ? -0.706 7.834 15.957 1.00 83.88 355 CYS A N 1
ATOM 2466 C CA . CYS A 1 355 ? -0.465 6.516 15.380 1.00 83.88 355 CYS A CA 1
ATOM 2467 C C . CYS A 1 355 ? 0.380 5.637 16.307 1.00 83.88 355 CYS A C 1
ATOM 2469 O O . CYS A 1 355 ? 0.133 4.437 16.455 1.00 83.88 355 CYS A O 1
ATOM 2471 N N . PHE A 1 356 ? 1.337 6.267 16.990 1.00 84.81 356 PHE A N 1
ATOM 2472 C CA . PHE A 1 356 ? 2.319 5.612 17.849 1.00 84.81 356 PHE A CA 1
ATOM 2473 C C . PHE A 1 356 ? 2.177 6.051 19.304 1.00 84.81 356 PHE A C 1
ATOM 2475 O O . PHE A 1 356 ? 1.742 7.168 19.571 1.00 84.81 356 PHE A O 1
ATOM 2482 N N . THR A 1 357 ? 2.557 5.194 20.250 1.00 81.94 357 THR A N 1
ATOM 2483 C CA . THR A 1 357 ? 2.500 5.491 21.692 1.00 81.94 357 THR A CA 1
ATOM 2484 C C . THR A 1 357 ? 3.589 6.466 22.139 1.00 81.94 357 THR A C 1
ATOM 2486 O O . THR A 1 357 ? 3.315 7.341 22.958 1.00 81.94 357 THR A O 1
ATOM 2489 N N . SER A 1 358 ? 4.815 6.337 21.623 1.00 71.12 358 SER A N 1
ATOM 2490 C CA . SER A 1 358 ? 5.901 7.296 21.851 1.00 71.12 358 SER A CA 1
ATOM 2491 C C . SER A 1 358 ? 6.999 7.201 20.784 1.00 71.12 358 SER A C 1
ATOM 2493 O O . SER A 1 358 ? 7.069 6.243 20.017 1.00 71.12 358 SER A O 1
ATOM 2495 N N . SER A 1 359 ? 7.900 8.188 20.764 1.00 64.88 359 SER A N 1
ATOM 2496 C CA . SER A 1 359 ? 9.106 8.191 19.920 1.00 64.88 359 SER A CA 1
ATOM 2497 C C . SER A 1 359 ? 10.236 7.289 20.438 1.00 64.88 359 SER A C 1
ATOM 2499 O O . SER A 1 359 ? 11.211 7.063 19.726 1.00 64.88 359 SER A O 1
ATOM 2501 N N . THR A 1 360 ? 10.131 6.785 21.672 1.00 64.12 360 THR A N 1
ATOM 2502 C CA . THR A 1 360 ? 11.151 5.944 22.325 1.00 64.12 360 THR A CA 1
ATOM 2503 C C . THR A 1 360 ? 10.778 4.466 22.347 1.00 64.12 360 THR A C 1
ATOM 2505 O O . THR A 1 360 ? 11.659 3.610 22.345 1.00 64.12 360 THR A O 1
ATOM 2508 N N . VAL A 1 361 ? 9.480 4.160 22.351 1.00 66.38 361 VAL A N 1
ATOM 2509 C CA . VAL A 1 361 ? 8.922 2.811 22.270 1.00 66.38 361 VAL A CA 1
ATOM 2510 C C . VAL A 1 361 ? 7.845 2.845 21.199 1.00 66.38 361 VAL A C 1
ATOM 2512 O O . VAL A 1 361 ? 6.720 3.276 21.435 1.00 66.38 361 VAL A O 1
ATOM 2515 N N . LEU A 1 362 ? 8.213 2.407 20.000 1.00 75.69 362 LEU A N 1
ATOM 2516 C CA . LEU A 1 362 ? 7.323 2.436 18.849 1.00 75.69 362 LEU A CA 1
ATOM 2517 C C . LEU A 1 362 ? 6.336 1.268 18.933 1.00 75.69 362 LEU A C 1
ATOM 2519 O O . LEU A 1 362 ? 6.655 0.131 18.597 1.00 75.69 362 LEU A O 1
ATOM 2523 N N . GLN A 1 363 ? 5.131 1.564 19.410 1.00 87.12 363 GLN A N 1
ATOM 2524 C CA . GLN A 1 363 ? 3.974 0.670 19.389 1.00 87.12 363 GLN A CA 1
ATOM 2525 C C . GLN A 1 363 ? 2.771 1.418 18.831 1.00 87.12 363 GLN A C 1
ATOM 2527 O O . GLN A 1 363 ? 2.681 2.636 18.980 1.00 87.12 363 GLN A O 1
ATOM 2532 N N . TYR A 1 364 ? 1.829 0.698 18.226 1.00 88.25 364 TYR A N 1
ATOM 2533 C CA . TYR A 1 364 ? 0.561 1.286 17.807 1.00 88.25 364 TYR A CA 1
ATOM 2534 C C . TYR A 1 364 ? -0.221 1.816 19.009 1.00 88.25 364 TYR A C 1
ATOM 2536 O O . TYR A 1 364 ? -0.446 1.097 19.985 1.00 88.25 364 TYR A O 1
ATOM 2544 N N . ASN A 1 365 ? -0.692 3.057 18.930 1.00 90.19 365 ASN A N 1
ATOM 2545 C CA . ASN A 1 365 ? -1.573 3.621 19.946 1.00 90.19 365 ASN A CA 1
ATOM 2546 C C . ASN A 1 365 ? -3.035 3.233 19.662 1.00 90.19 365 ASN A C 1
ATOM 2548 O O . ASN A 1 365 ? -3.844 4.030 19.194 1.00 90.19 365 ASN A O 1
ATOM 2552 N N . GLU A 1 366 ? -3.389 1.978 19.956 1.00 92.06 366 GLU A N 1
ATOM 2553 C CA . GLU A 1 366 ? -4.723 1.411 19.682 1.00 92.06 366 GLU A CA 1
ATOM 2554 C C . GLU A 1 366 ? -5.877 2.089 20.448 1.00 92.06 366 GLU A C 1
ATOM 2556 O O . GLU A 1 366 ? -7.043 1.802 20.174 1.00 92.06 366 GLU A O 1
ATOM 2561 N N . SER A 1 367 ? -5.577 2.984 21.399 1.00 89.12 367 SER A N 1
ATOM 2562 C CA . SER A 1 367 ? -6.593 3.782 22.098 1.00 89.12 367 SER A CA 1
ATOM 2563 C C . SER A 1 367 ? -7.191 4.886 21.220 1.00 89.12 367 SER A C 1
ATOM 2565 O O . SER A 1 367 ? -8.313 5.336 21.464 1.00 89.12 367 SER A O 1
ATOM 2567 N N . VAL A 1 368 ? -6.468 5.297 20.177 1.00 87.00 368 VAL A N 1
ATOM 2568 C CA . VAL A 1 368 ? -6.914 6.324 19.242 1.00 87.00 368 VAL A CA 1
ATOM 2569 C C . VAL A 1 368 ? -7.802 5.707 18.163 1.00 87.00 368 VAL A C 1
ATOM 2571 O O . VAL A 1 368 ? -7.517 4.654 17.592 1.00 87.00 368 VAL A O 1
ATOM 2574 N N . THR A 1 369 ? -8.909 6.389 17.873 1.00 88.75 369 THR A N 1
ATOM 2575 C CA . THR A 1 369 ? -9.887 5.991 16.844 1.00 88.75 369 THR A CA 1
ATOM 2576 C C . THR A 1 369 ? -9.880 6.910 15.623 1.00 88.75 369 THR A C 1
ATOM 2578 O O . THR A 1 369 ? -10.598 6.647 14.658 1.00 88.75 369 THR A O 1
ATOM 2581 N N . SER A 1 370 ? -9.049 7.954 15.643 1.00 85.06 370 SER A N 1
ATOM 2582 C CA . SER A 1 370 ? -8.762 8.805 14.492 1.00 85.06 370 SER A CA 1
ATOM 2583 C C . SER A 1 370 ? -8.004 8.030 13.414 1.00 85.06 370 SER A C 1
ATOM 2585 O O . SER A 1 370 ? -7.273 7.075 13.689 1.00 85.06 370 SER A O 1
ATOM 2587 N N . TYR A 1 371 ? -8.210 8.429 12.162 1.00 86.31 371 TYR A N 1
ATOM 2588 C CA . TYR A 1 371 ? -7.562 7.823 11.005 1.00 86.31 371 TYR A CA 1
ATOM 2589 C C . TYR A 1 371 ? -6.172 8.429 10.804 1.00 86.31 371 TYR A C 1
ATOM 2591 O O . TYR A 1 371 ? -5.994 9.281 9.939 1.00 86.31 371 TYR A O 1
ATOM 2599 N N . ASP A 1 372 ? -5.216 7.996 11.626 1.00 85.75 372 ASP A N 1
ATOM 2600 C CA . ASP A 1 372 ? -3.890 8.620 11.736 1.00 85.75 372 ASP A CA 1
ATOM 2601 C C . ASP A 1 372 ? -2.730 7.688 11.367 1.00 85.75 372 ASP A C 1
ATOM 2603 O O . ASP A 1 372 ? -1.575 8.105 11.446 1.00 85.75 372 ASP A O 1
ATOM 2607 N N . CYS A 1 373 ? -3.021 6.457 10.928 1.00 86.88 373 CYS A N 1
ATOM 2608 C CA . CYS A 1 373 ? -2.021 5.486 10.489 1.00 86.88 373 CYS A CA 1
ATOM 2609 C C . CYS A 1 373 ? -2.210 5.046 9.036 1.00 86.88 373 CYS A C 1
ATOM 2611 O O . CYS A 1 373 ? -3.332 4.826 8.569 1.00 86.88 373 CYS A O 1
ATOM 2613 N N . GLY A 1 374 ? -1.095 4.809 8.356 1.00 88.25 374 GLY A N 1
ATOM 2614 C CA . GLY A 1 374 ? -1.005 4.020 7.134 1.00 88.25 374 GLY A CA 1
ATOM 2615 C C . GLY A 1 374 ? 0.077 2.948 7.251 1.00 88.25 374 GLY A C 1
ATOM 2616 O O . GLY A 1 374 ? 0.834 2.912 8.221 1.00 88.25 374 GLY A O 1
ATOM 2617 N N . LEU A 1 375 ? 0.113 2.045 6.272 1.00 89.88 375 LEU A N 1
ATOM 2618 C CA . LEU A 1 375 ? 1.017 0.897 6.252 1.00 89.88 375 LEU A CA 1
ATOM 2619 C C . LEU A 1 375 ? 1.821 0.856 4.954 1.00 89.88 375 LEU A C 1
ATOM 2621 O O . LEU A 1 375 ? 1.333 1.238 3.888 1.00 89.88 375 LEU A O 1
ATOM 2625 N N . VAL A 1 376 ? 3.040 0.351 5.073 1.00 90.19 376 VAL A N 1
ATOM 2626 C CA . VAL A 1 376 ? 3.991 0.048 4.011 1.00 90.19 376 VAL A CA 1
ATOM 2627 C C . VAL A 1 376 ? 4.341 -1.427 4.125 1.00 90.19 376 VAL A C 1
ATOM 2629 O O . VAL A 1 376 ? 4.795 -1.890 5.165 1.00 90.19 376 VAL A O 1
ATOM 2632 N N . PHE A 1 377 ? 4.145 -2.162 3.044 1.00 92.75 377 PHE A N 1
ATOM 2633 C CA . PHE A 1 377 ? 4.442 -3.580 2.942 1.00 92.75 377 PHE A CA 1
ATOM 2634 C C . PHE A 1 377 ? 5.704 -3.758 2.117 1.00 92.75 377 PHE A C 1
ATOM 2636 O O . PHE A 1 377 ? 5.789 -3.274 0.987 1.00 92.75 377 PHE A O 1
ATOM 2643 N N . ARG A 1 378 ? 6.688 -4.456 2.667 1.00 91.50 378 ARG A N 1
ATOM 2644 C CA . ARG A 1 378 ? 7.888 -4.861 1.944 1.00 91.50 378 ARG A CA 1
ATOM 2645 C C . ARG A 1 378 ? 7.604 -6.151 1.188 1.00 91.50 378 ARG A C 1
ATOM 2647 O O . ARG A 1 378 ? 7.371 -7.180 1.816 1.00 91.50 378 ARG A O 1
ATOM 2654 N N . ILE A 1 379 ? 7.703 -6.099 -0.137 1.00 89.81 379 ILE A N 1
ATOM 2655 C CA . ILE A 1 379 ? 7.578 -7.286 -0.987 1.00 89.81 379 ILE A CA 1
ATOM 2656 C C . ILE A 1 379 ? 8.823 -8.152 -0.771 1.00 89.81 379 ILE A C 1
ATOM 2658 O O . ILE A 1 379 ? 9.946 -7.679 -0.987 1.00 89.81 379 ILE A O 1
ATOM 2662 N N . GLN A 1 380 ? 8.649 -9.391 -0.311 1.00 76.56 380 GLN A N 1
ATOM 2663 C CA . GLN A 1 380 ? 9.760 -10.332 -0.192 1.00 76.56 380 GLN A CA 1
ATOM 2664 C C . GLN A 1 380 ? 10.039 -10.945 -1.571 1.00 76.56 380 GLN A C 1
ATOM 2666 O O . GLN A 1 380 ? 9.121 -11.244 -2.332 1.00 76.56 380 GLN A O 1
ATOM 2671 N N . LYS A 1 381 ? 11.324 -11.067 -1.914 1.00 58.12 381 LYS A N 1
ATOM 2672 C CA . LYS A 1 381 ? 11.770 -11.766 -3.125 1.00 58.12 381 LYS A CA 1
ATOM 2673 C C . LYS A 1 381 ? 11.900 -13.257 -2.874 1.00 58.12 381 LYS A C 1
ATOM 2675 O O . LYS A 1 381 ? 12.344 -13.611 -1.756 1.00 58.12 381 LYS A O 1
#

Foldseek 3Di:
DDDDDDDDDDDDPVNVVVVVVVVVVVVVVVVVVVVVVLLVLLVVQLVVVVLLLVLQVVLCVVQVAGQLQAQPLCVPQPPDHLLLGEANVRRRVQWQADQACQLQVDAQQAFAADGNHNHSNVSFLSNQVSSVSNVSDAQEDCCSVVRHHHDDSHSFDARSFAGGKTKGFHDLNDDLCSLVPDCLPVVVVVVVVVDDPDDDPPPPPVSVVVVVVVVVPPPDDDPDDDDDDDDDDDDDDDDDDDDDDDDDDDDDDDDDDDDDDDDDDDDDDDDDDDDDDDDDDDDDPDDDDDPPSLRADGHMKMKGARDNHDPVSVQQADKQRARFFLLSLLSSCVVVDDSFQRDDFKHKHFYACGQAVHPVGGHGPNVHGIRTMIMMGHSDD